Protein AF-A0A202DEC8-F1 (afdb_monomer_lite)

Sequence (441 aa):
MMFKFKRIKKLLNTRIINKVLSDDKLFEKTVFDPRFTHKISKTKKALDAILNNPGVISRILSDEKIFAQMIANENRLNQILNNPDVLRRLLSDKRSLDQMITNEKCLNQILNNPDALRRLLSDKRSLDRILSDENLVEKILLNDRITNLIVKNSKISNRVFGNKYFLNRLMANSEALNKIFRDPRAKRQRNANLYLDVNEKIEQLSYSPPAFLVSFPRAGSNFIQNVLTETTGILSQSIYAPIDIEPNLILTFKSHSLSMEYLKDEVNRLVSPSISPSKLIILKRDPRDLMISFYEFVKRTKNIELSQESFLEETCYFFASNIDPTSSRKIYVKPMSISQAFKHHISNWFKKEHANSLLVKYENLTDTPETEFQKVFDFLELDCQLNKNIIDSKVSQYSSESHRPRARSYSWKSVQEEYSHIIEHVNRTLKDEINYLEYDV

Structure (mmCIF, N/CA/C/O backbone):
data_AF-A0A202DEC8-F1
#
_entry.id   AF-A0A202DEC8-F1
#
loop_
_atom_site.group_PDB
_atom_site.id
_atom_site.type_symbol
_atom_site.label_atom_id
_atom_site.label_alt_id
_atom_site.label_comp_id
_atom_site.label_asym_id
_atom_site.label_entity_id
_atom_site.label_seq_id
_atom_site.pdbx_PDB_ins_code
_atom_site.Cartn_x
_atom_site.Cartn_y
_atom_site.Cartn_z
_atom_site.occupancy
_atom_site.B_iso_or_equiv
_atom_site.auth_seq_id
_atom_site.auth_comp_id
_atom_site.auth_asym_id
_atom_site.auth_atom_id
_atom_site.pdbx_PDB_model_num
ATOM 1 N N . MET A 1 1 ? -11.225 17.848 72.669 1.00 36.06 1 MET A N 1
ATOM 2 C CA . MET A 1 1 ? -11.491 18.735 71.505 1.00 36.06 1 MET A CA 1
ATOM 3 C C . MET A 1 1 ? -11.815 17.994 70.183 1.00 36.06 1 MET A C 1
ATOM 5 O O . MET A 1 1 ? -12.191 18.649 69.222 1.00 36.06 1 MET A O 1
ATOM 9 N N . MET A 1 2 ? -11.793 16.648 70.122 1.00 29.30 2 MET A N 1
ATOM 10 C CA . MET A 1 2 ? -12.033 15.854 68.888 1.00 29.30 2 MET A CA 1
ATOM 11 C C . MET A 1 2 ? -13.496 15.441 68.600 1.00 29.30 2 MET A C 1
ATOM 13 O O . MET A 1 2 ? -13.802 15.000 67.495 1.00 29.30 2 MET A O 1
ATOM 17 N N . PHE A 1 3 ? -14.432 15.608 69.542 1.00 24.33 3 PHE A N 1
ATOM 18 C CA . PHE A 1 3 ? -15.837 15.196 69.351 1.00 24.33 3 PHE A CA 1
ATOM 19 C C . PHE A 1 3 ? -16.754 16.280 68.752 1.00 24.33 3 PHE A C 1
ATOM 21 O O . PHE A 1 3 ? -17.802 15.952 68.197 1.00 24.33 3 PHE A O 1
ATOM 28 N N . LYS A 1 4 ? -16.356 17.563 68.777 1.00 29.12 4 LYS A N 1
ATOM 29 C CA . LYS A 1 4 ? -17.148 18.663 68.184 1.00 29.12 4 LYS A CA 1
ATOM 30 C C . LYS A 1 4 ? -17.058 18.712 66.645 1.00 29.12 4 LYS A C 1
ATOM 32 O O . LYS A 1 4 ? -18.043 19.062 66.002 1.00 29.12 4 LYS A O 1
ATOM 37 N N . PHE A 1 5 ? -15.965 18.234 66.037 1.00 27.36 5 PHE A N 1
ATOM 38 C CA . PHE A 1 5 ? -15.821 18.123 64.570 1.00 27.36 5 PHE A CA 1
ATOM 39 C C . PHE A 1 5 ? -16.579 16.933 63.948 1.00 27.36 5 PHE A C 1
ATOM 41 O O . PHE A 1 5 ? -16.991 17.003 62.791 1.00 27.36 5 PHE A O 1
ATOM 48 N N . LYS A 1 6 ? -16.859 15.866 64.715 1.00 30.98 6 LYS A N 1
ATOM 49 C CA . LYS A 1 6 ? -17.700 14.732 64.269 1.00 30.98 6 LYS A CA 1
ATOM 50 C C . LYS A 1 6 ? -19.168 15.129 64.034 1.00 30.98 6 LYS A C 1
ATOM 52 O O . LYS A 1 6 ? -19.882 14.423 63.330 1.00 30.98 6 LYS A O 1
ATOM 57 N N . ARG A 1 7 ? -19.616 16.264 64.589 1.00 31.20 7 ARG A N 1
ATOM 58 C CA . ARG A 1 7 ? -21.022 16.711 64.609 1.00 31.20 7 ARG A CA 1
ATOM 59 C C . ARG A 1 7 ? -21.397 17.677 63.475 1.00 31.20 7 ARG A C 1
ATOM 61 O O . ARG A 1 7 ? -22.544 17.661 63.050 1.00 31.20 7 ARG A O 1
ATOM 68 N N . ILE A 1 8 ? -20.427 18.399 62.898 1.00 36.22 8 ILE A N 1
ATOM 69 C CA . ILE A 1 8 ? -20.584 19.114 61.606 1.00 36.22 8 ILE A CA 1
ATOM 70 C C . ILE A 1 8 ? -20.839 18.103 60.463 1.00 36.22 8 ILE A C 1
ATOM 72 O O . ILE A 1 8 ? -21.466 18.408 59.457 1.00 36.22 8 ILE A O 1
ATOM 76 N N . LYS A 1 9 ? -20.397 16.857 60.676 1.00 36.19 9 LYS A N 1
ATOM 77 C CA . LYS A 1 9 ? -20.377 15.729 59.741 1.00 36.19 9 LYS A CA 1
ATOM 78 C C . LYS A 1 9 ? -21.701 14.961 59.605 1.00 36.19 9 LYS A C 1
ATOM 80 O O . LYS A 1 9 ? -21.813 14.159 58.688 1.00 36.19 9 LYS A O 1
ATOM 85 N N . LYS A 1 10 ? -22.680 15.145 60.504 1.00 39.88 10 LYS A N 1
ATOM 86 C CA . LYS A 1 10 ? -23.915 14.329 60.490 1.00 39.88 10 LYS A CA 1
ATOM 87 C C . LYS A 1 10 ? -25.071 14.985 59.729 1.00 39.88 10 LYS A C 1
ATOM 89 O O . LYS A 1 10 ? -25.964 14.274 59.292 1.00 39.88 10 LYS A O 1
ATOM 94 N N . LEU A 1 11 ? -25.100 16.312 59.604 1.00 42.34 11 LEU A N 1
ATOM 95 C CA . LEU A 1 11 ? -26.334 17.028 59.286 1.00 42.34 11 LEU A CA 1
ATOM 96 C C . LEU A 1 11 ? -26.053 18.456 58.765 1.00 42.34 11 LEU A C 1
ATOM 98 O O . LEU A 1 11 ? -26.190 19.427 59.503 1.00 42.34 11 LEU A O 1
ATOM 102 N N . LEU A 1 12 ? -25.858 18.620 57.456 1.00 49.59 12 LEU A N 1
ATOM 103 C CA . LEU A 1 12 ? -26.833 19.471 56.763 1.00 49.59 12 LEU A CA 1
ATOM 104 C C . LEU A 1 12 ? -28.153 18.740 56.987 1.00 49.59 12 LEU A C 1
ATOM 106 O O . LEU A 1 12 ? -28.367 17.684 56.408 1.00 49.59 12 LEU A O 1
ATOM 110 N N . ASN A 1 13 ? -28.878 19.165 58.022 1.00 58.88 13 ASN A N 1
ATOM 111 C CA . ASN A 1 13 ? -29.933 18.417 58.702 1.00 58.88 13 ASN A CA 1
ATOM 112 C C . ASN A 1 13 ? -30.742 17.558 57.717 1.00 58.88 13 ASN A C 1
ATOM 114 O O . ASN A 1 13 ? -31.264 18.100 56.755 1.00 58.88 13 ASN A O 1
ATOM 118 N N . THR A 1 14 ? -30.883 16.248 57.930 1.00 59.41 14 THR A N 1
ATOM 119 C CA . THR A 1 14 ? -31.822 15.394 57.187 1.00 59.41 14 THR A CA 1
ATOM 120 C C . THR A 1 14 ? -33.195 16.064 57.132 1.00 59.41 14 THR A C 1
ATOM 122 O O . THR A 1 14 ? -33.867 15.989 56.120 1.00 59.41 14 THR A O 1
ATOM 125 N N . ARG A 1 15 ? -33.559 16.848 58.161 1.00 63.31 15 ARG A N 1
ATOM 126 C CA . ARG A 1 15 ? -34.726 17.745 58.145 1.00 63.31 15 ARG A CA 1
ATOM 127 C C . ARG A 1 15 ? -34.656 18.873 57.106 1.00 63.31 15 ARG A C 1
ATOM 129 O O . ARG A 1 15 ? -35.663 19.149 56.479 1.00 63.31 15 ARG A O 1
ATOM 136 N N . ILE A 1 16 ? -33.507 19.528 56.925 1.00 66.62 16 ILE A N 1
ATOM 137 C CA . ILE A 1 16 ? -33.281 20.543 55.880 1.00 66.62 16 ILE A CA 1
ATOM 138 C C . ILE A 1 16 ? -33.340 19.889 54.501 1.00 66.62 16 ILE A C 1
ATOM 140 O O . ILE A 1 16 ? -34.054 20.396 53.651 1.00 66.62 16 ILE A O 1
ATOM 144 N N . ILE A 1 17 ? -32.655 18.762 54.285 1.00 66.56 17 ILE A N 1
ATOM 145 C CA . ILE A 1 17 ? -32.697 18.050 52.999 1.00 66.56 17 ILE A CA 1
ATOM 146 C C . ILE A 1 17 ? -34.123 17.579 52.697 1.00 66.56 17 ILE A C 1
ATOM 148 O O . ILE A 1 17 ? -34.620 17.847 51.613 1.00 66.56 17 ILE A O 1
ATOM 152 N N . ASN A 1 18 ? -34.819 16.971 53.660 1.00 69.19 18 ASN A N 1
ATOM 153 C CA . ASN A 1 18 ? -36.211 16.557 53.481 1.00 69.19 18 ASN A CA 1
ATOM 154 C C . ASN A 1 18 ? -37.128 17.754 53.209 1.00 69.19 18 ASN A C 1
ATOM 156 O O . ASN A 1 18 ? -37.990 17.652 52.349 1.00 69.19 18 ASN A O 1
ATOM 160 N N . LYS A 1 19 ? -36.908 18.897 53.875 1.00 69.12 19 LYS A N 1
ATOM 161 C CA . LYS A 1 19 ? -37.669 20.129 53.628 1.00 69.12 19 LYS A CA 1
ATOM 162 C C . LYS A 1 19 ? -37.405 20.703 52.235 1.00 69.12 19 LYS A C 1
ATOM 164 O O . LYS A 1 19 ? -38.337 21.131 51.572 1.00 69.12 19 LYS A O 1
ATOM 169 N N . VAL A 1 20 ? -36.147 20.700 51.791 1.00 69.44 20 VAL A N 1
ATOM 170 C CA . VAL A 1 20 ? -35.746 21.088 50.428 1.00 69.44 20 VAL A CA 1
ATOM 171 C C . VAL A 1 20 ? -36.386 20.150 49.407 1.00 69.44 20 VAL A C 1
ATOM 173 O O . VAL A 1 20 ? -36.866 20.609 48.384 1.00 69.44 20 VAL A O 1
ATOM 176 N N . LEU A 1 21 ? -36.441 18.846 49.684 1.00 69.88 21 LEU A N 1
ATOM 177 C CA . LEU A 1 21 ? -37.066 17.864 48.799 1.00 69.88 21 LEU A CA 1
ATOM 178 C C . LEU A 1 21 ? -38.596 17.945 48.773 1.00 69.88 21 LEU A C 1
ATOM 180 O O . LEU A 1 21 ? -39.176 17.543 47.770 1.00 69.88 21 LEU A O 1
ATOM 184 N N . SER A 1 22 ? -39.238 18.454 49.827 1.00 74.62 22 SER A N 1
ATOM 185 C CA . SER A 1 22 ? -40.700 18.556 49.938 1.00 74.62 22 SER A CA 1
ATOM 186 C C . SER A 1 22 ? -41.286 19.912 49.521 1.00 74.62 22 SER A C 1
ATOM 188 O O . SER A 1 22 ? -42.502 20.050 49.517 1.00 74.62 22 SER A O 1
ATOM 190 N N . ASP A 1 23 ? -40.461 20.926 49.240 1.00 77.69 23 ASP A N 1
ATOM 191 C CA . ASP A 1 23 ? -40.903 22.288 48.898 1.00 77.69 23 ASP A CA 1
ATOM 192 C C . ASP A 1 23 ? -40.259 22.734 47.582 1.00 77.69 23 ASP A C 1
ATOM 194 O O . ASP A 1 23 ? -39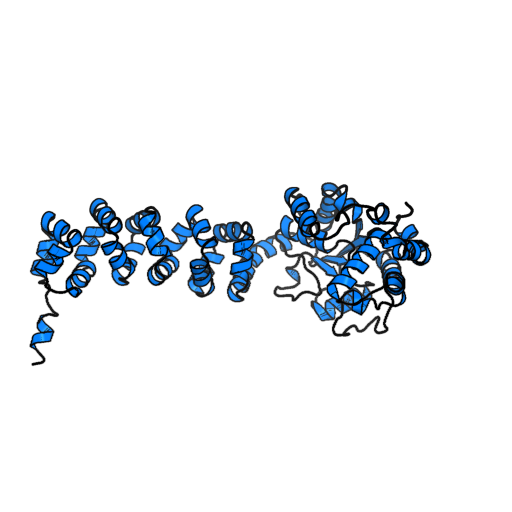.046 22.919 47.508 1.00 77.69 23 ASP A O 1
ATOM 198 N N . ASP A 1 24 ? -41.077 22.922 46.547 1.00 72.56 24 ASP A N 1
ATOM 199 C CA . ASP A 1 24 ? -40.625 23.238 45.188 1.00 72.56 24 ASP A CA 1
ATOM 200 C C . ASP A 1 24 ? -39.886 24.571 45.097 1.00 72.56 24 ASP A C 1
ATOM 202 O O . ASP A 1 24 ? -38.829 24.660 44.472 1.00 72.56 24 ASP A O 1
ATOM 206 N N . LYS A 1 25 ? -40.377 25.605 45.789 1.00 72.31 25 LYS A N 1
ATOM 207 C CA . LYS A 1 25 ? -39.737 26.927 45.791 1.00 72.31 25 LYS A CA 1
ATOM 208 C C . LYS A 1 25 ? -38.413 26.886 46.540 1.00 72.31 25 LYS A C 1
ATOM 210 O O . LYS A 1 25 ? -37.462 27.579 46.169 1.00 72.31 25 LYS A O 1
ATOM 215 N N . LEU A 1 26 ? -38.351 26.110 47.620 1.00 69.19 26 LEU A N 1
ATOM 216 C CA . LEU A 1 26 ? -37.122 25.917 48.377 1.00 69.19 26 LEU A CA 1
ATOM 217 C C . LEU A 1 26 ? -36.112 25.088 47.580 1.00 69.19 26 LEU A C 1
ATOM 219 O O . LEU A 1 26 ? -34.938 25.449 47.559 1.00 69.19 26 LEU A O 1
ATOM 223 N N . PHE A 1 27 ? -36.565 24.042 46.888 1.00 73.69 27 PHE A N 1
ATOM 224 C CA . PHE A 1 27 ? -35.750 23.226 45.996 1.00 73.69 27 PHE A CA 1
ATOM 225 C C . PHE A 1 27 ? -35.122 24.071 44.896 1.00 73.69 27 PHE A C 1
ATOM 227 O O . PHE A 1 27 ? -33.899 24.089 44.764 1.00 73.69 27 PHE A O 1
ATOM 234 N N . GLU A 1 28 ? -35.941 24.835 44.171 1.00 70.50 28 GLU A N 1
ATOM 235 C CA . GLU A 1 28 ? -35.467 25.722 43.117 1.00 70.50 28 GLU A CA 1
ATOM 236 C C . GLU A 1 28 ? -34.468 26.742 43.663 1.00 70.50 28 GLU A C 1
ATOM 238 O O . GLU A 1 28 ? -33.392 26.895 43.102 1.00 70.50 28 GLU A O 1
ATOM 243 N N . LYS A 1 29 ? -34.728 27.395 44.800 1.00 69.88 29 LYS A N 1
ATOM 244 C CA . LYS A 1 29 ? -33.749 28.329 45.387 1.00 69.88 29 LYS A CA 1
ATOM 245 C C . LYS A 1 29 ? -32.460 27.638 45.827 1.00 69.88 29 LYS A C 1
ATOM 247 O O . LYS A 1 29 ? -31.382 28.193 45.657 1.00 69.88 29 LYS A O 1
ATOM 252 N N . THR A 1 30 ? -32.533 26.437 46.390 1.00 69.31 30 THR A N 1
ATOM 253 C CA . THR A 1 30 ? -31.349 25.697 46.847 1.00 69.31 30 THR A CA 1
ATOM 254 C C . THR A 1 30 ? -30.510 25.165 45.682 1.00 69.31 30 THR A C 1
ATOM 256 O O . THR A 1 30 ? -29.280 25.230 45.725 1.00 69.31 30 THR A O 1
ATOM 259 N N . VAL A 1 31 ? -31.144 24.682 44.616 1.00 66.62 31 VAL A N 1
ATOM 260 C CA . VAL A 1 31 ? -30.447 24.207 43.414 1.00 66.62 31 VAL A CA 1
ATOM 261 C C . VAL A 1 31 ? -29.979 25.395 42.568 1.00 66.62 31 VAL A C 1
ATOM 263 O O . VAL A 1 31 ? -28.830 25.405 42.118 1.00 66.62 31 VAL A O 1
ATOM 266 N N . PHE A 1 32 ? -30.812 26.433 42.413 1.00 68.06 32 PHE A N 1
ATOM 267 C CA . PHE A 1 32 ? -30.613 27.554 41.489 1.00 68.06 32 PHE A CA 1
ATOM 268 C C . PHE A 1 32 ? -30.019 28.851 42.072 1.00 68.06 32 PHE A C 1
ATOM 270 O O . PHE A 1 32 ? -29.599 29.709 41.290 1.00 68.06 32 PHE A O 1
ATOM 277 N N . ASP A 1 33 ? -29.828 28.980 43.388 1.00 68.38 33 ASP A N 1
ATOM 278 C CA . ASP A 1 33 ? -29.142 30.127 44.004 1.00 68.38 33 ASP A CA 1
ATOM 279 C C . ASP A 1 33 ? -27.987 29.688 44.938 1.00 68.38 33 ASP A C 1
ATOM 281 O O . ASP A 1 33 ? -28.201 29.299 46.091 1.00 68.38 33 ASP A O 1
ATOM 285 N N . PRO A 1 34 ? -26.717 29.800 44.490 1.00 61.12 34 PRO A N 1
ATOM 286 C CA . PRO A 1 34 ? -25.555 29.459 45.310 1.00 61.12 34 PRO A CA 1
ATOM 287 C C . PRO A 1 34 ? -25.435 30.316 46.576 1.00 61.12 34 PRO A C 1
ATOM 289 O O . PRO A 1 34 ? -24.911 29.843 47.587 1.00 61.12 34 PRO A O 1
ATOM 292 N N . ARG A 1 35 ? -25.927 31.566 46.553 1.00 63.94 35 ARG A N 1
ATOM 293 C CA . ARG A 1 35 ? -25.924 32.461 47.721 1.00 63.94 35 ARG A CA 1
ATOM 294 C C . ARG A 1 35 ? -26.923 31.979 48.760 1.00 63.94 35 ARG A C 1
ATOM 296 O O . ARG A 1 35 ? -26.610 31.996 49.950 1.00 63.94 35 ARG A O 1
ATOM 303 N N . PHE A 1 36 ? -28.079 31.484 48.322 1.00 62.78 36 PHE A N 1
ATOM 304 C CA . PHE A 1 36 ? -29.058 30.843 49.195 1.00 62.78 36 PHE A CA 1
ATOM 305 C C . PHE A 1 36 ? -28.466 29.596 49.864 1.00 62.78 36 PHE A C 1
ATOM 307 O O . PHE A 1 36 ? -28.525 29.472 51.087 1.00 62.78 36 PHE A O 1
ATOM 314 N N . THR A 1 37 ? -27.784 28.738 49.099 1.00 56.22 37 THR A N 1
ATOM 315 C CA . THR A 1 37 ? -27.116 27.531 49.622 1.00 56.22 37 THR A CA 1
ATOM 316 C C . THR A 1 37 ? -25.966 27.849 50.584 1.00 56.22 37 THR A C 1
ATOM 318 O O . THR A 1 37 ? -25.813 27.212 51.631 1.00 56.22 37 THR A O 1
ATOM 321 N N . HIS A 1 38 ? -25.187 28.894 50.296 1.00 57.69 38 HIS A N 1
ATOM 322 C CA . HIS A 1 38 ? -24.160 29.387 51.211 1.00 57.69 38 HIS A CA 1
ATOM 323 C C . HIS A 1 38 ? -24.768 29.961 52.503 1.00 57.69 38 HIS A C 1
ATOM 325 O O . HIS A 1 38 ? -24.273 29.677 53.595 1.00 57.69 38 HIS A O 1
ATOM 331 N N . LYS A 1 39 ? -25.888 30.692 52.403 1.00 57.66 39 LYS A N 1
ATOM 332 C CA . LYS A 1 39 ? -26.619 31.267 53.545 1.00 57.66 39 LYS A CA 1
ATOM 333 C C . LYS A 1 39 ? -27.189 30.192 54.475 1.00 57.66 39 LYS A C 1
ATOM 335 O O . LYS A 1 39 ? -27.117 30.355 55.690 1.00 57.66 39 LYS A O 1
ATOM 340 N N . ILE A 1 40 ? -27.699 29.085 53.930 1.00 53.50 40 ILE A N 1
ATOM 341 C CA . ILE A 1 40 ? -28.245 27.977 54.735 1.00 53.50 40 ILE A CA 1
ATOM 342 C C . ILE A 1 40 ? -27.168 27.048 55.318 1.00 53.50 40 ILE A C 1
ATOM 344 O O . ILE A 1 40 ? -27.472 26.310 56.252 1.00 53.50 40 ILE A O 1
ATOM 348 N N . SER A 1 41 ? -25.923 27.067 54.815 1.00 50.50 41 SER A N 1
ATOM 349 C CA . SER A 1 41 ? -24.922 26.060 55.211 1.00 50.50 41 SER A CA 1
ATOM 350 C C . SER A 1 41 ? -23.485 26.543 55.482 1.00 50.50 41 SER A C 1
ATOM 352 O O . SER A 1 41 ? -22.608 25.714 55.750 1.00 50.50 41 SER A O 1
ATOM 354 N N . LYS A 1 42 ? -23.218 27.854 55.460 1.00 53.12 42 LYS A N 1
ATOM 355 C CA . LYS A 1 42 ? -21.957 28.530 55.853 1.00 53.12 42 LYS A CA 1
ATOM 356 C C . LYS A 1 42 ? -20.639 27.998 55.245 1.00 53.12 42 LYS A C 1
ATOM 358 O O . LYS A 1 42 ? -19.573 28.469 55.622 1.00 53.12 42 LYS A O 1
ATOM 363 N N . THR A 1 43 ? -20.651 27.030 54.324 1.00 52.12 43 THR A N 1
ATOM 364 C CA . THR A 1 43 ? -19.437 26.368 53.807 1.00 52.12 43 THR A CA 1
ATOM 365 C C . THR A 1 43 ? -19.607 25.902 52.360 1.00 52.12 43 THR A C 1
ATOM 367 O O . THR A 1 43 ? -20.683 25.464 51.968 1.00 52.12 43 THR A O 1
ATOM 370 N N . LYS A 1 44 ? -18.530 25.944 51.559 1.00 53.34 44 LYS A N 1
ATOM 371 C CA . LYS A 1 44 ? -18.502 25.427 50.171 1.00 53.34 44 LYS A CA 1
ATOM 372 C C . LYS A 1 44 ? -18.837 23.924 50.090 1.00 53.34 44 LYS A C 1
ATOM 374 O O . LYS A 1 44 ? -19.539 23.510 49.179 1.00 53.34 44 LYS A O 1
ATOM 379 N N . LYS A 1 45 ? -18.452 23.147 51.115 1.00 57.22 45 LYS A N 1
ATOM 380 C CA . LYS A 1 45 ? -18.727 21.697 51.264 1.00 57.22 45 LYS A CA 1
ATOM 381 C C . LYS A 1 45 ? -20.220 21.331 51.308 1.00 57.22 45 LYS A C 1
ATOM 383 O O . LYS A 1 45 ? -20.576 20.163 51.202 1.00 57.22 45 LYS A O 1
ATOM 388 N N . ALA A 1 46 ? -21.086 22.317 51.507 1.00 56.25 46 ALA A N 1
ATOM 389 C CA . ALA A 1 46 ? -22.522 22.143 51.612 1.00 56.25 46 ALA A CA 1
ATOM 390 C C . ALA A 1 46 ? -23.221 21.841 50.290 1.00 56.25 46 ALA A C 1
ATOM 392 O O . ALA A 1 46 ? -24.099 20.986 50.225 1.00 56.25 46 ALA A O 1
ATOM 393 N N . LEU A 1 47 ? -22.826 22.572 49.249 1.00 57.28 47 LEU A N 1
ATOM 394 C CA . LEU A 1 47 ? -23.384 22.433 47.914 1.00 57.28 47 LEU A CA 1
ATOM 395 C C . LEU A 1 47 ? -23.027 21.056 47.348 1.00 57.28 47 LEU A C 1
ATOM 397 O O . LEU A 1 47 ? -23.905 20.358 46.851 1.00 57.28 47 LEU A O 1
ATOM 401 N N . ASP A 1 48 ? -21.786 20.617 47.570 1.00 63.44 48 ASP A N 1
ATOM 402 C CA . ASP A 1 48 ? -21.342 19.259 47.253 1.00 63.44 48 ASP A CA 1
ATOM 403 C C . ASP A 1 48 ? -22.180 18.208 47.999 1.00 63.44 48 ASP A C 1
ATOM 405 O O . ASP A 1 48 ? -22.576 17.207 47.415 1.00 63.44 48 ASP A O 1
ATOM 409 N N . ALA A 1 49 ? -22.504 18.427 49.279 1.00 63.50 49 ALA A N 1
ATOM 410 C CA . ALA A 1 49 ? -23.328 17.498 50.057 1.00 63.50 49 ALA A CA 1
ATOM 411 C C . ALA A 1 49 ? -24.788 17.416 49.566 1.00 63.50 49 ALA A C 1
ATOM 413 O O . ALA A 1 49 ? -25.393 16.347 49.635 1.00 63.50 49 ALA A O 1
ATOM 414 N N . ILE A 1 50 ? -25.347 18.522 49.066 1.00 65.94 50 ILE A N 1
ATOM 415 C CA . ILE A 1 50 ? -26.701 18.580 48.495 1.00 65.94 50 ILE A CA 1
ATOM 416 C C . ILE A 1 50 ? -26.730 17.907 47.120 1.00 65.94 50 ILE A C 1
ATOM 418 O O . ILE A 1 50 ? -27.582 17.054 46.888 1.00 65.94 50 ILE A O 1
ATOM 422 N N . LEU A 1 51 ? -25.777 18.225 46.239 1.00 66.50 51 LEU A N 1
ATOM 423 C CA . LEU A 1 51 ? -25.672 17.606 44.914 1.00 66.50 51 LEU A CA 1
ATOM 424 C C . LEU A 1 51 ? -25.285 16.121 44.994 1.00 66.50 51 LEU A C 1
ATOM 426 O O . LEU A 1 51 ? -25.662 15.349 44.128 1.00 66.50 51 LEU A O 1
ATOM 430 N N . ASN A 1 52 ? -24.610 15.679 46.056 1.00 68.56 52 ASN A N 1
ATOM 431 C CA . ASN A 1 52 ? -24.357 14.254 46.294 1.00 68.56 52 ASN A CA 1
ATOM 432 C C . ASN A 1 52 ? -25.544 13.515 46.934 1.00 68.56 52 ASN A C 1
ATOM 434 O O . ASN A 1 52 ? -25.479 12.294 47.101 1.00 68.56 52 ASN A O 1
ATOM 438 N N . ASN A 1 53 ? -26.625 14.209 47.311 1.00 75.38 53 ASN A N 1
ATOM 439 C CA . ASN A 1 53 ? -27.783 13.556 47.908 1.00 75.38 53 ASN A CA 1
ATOM 440 C C . ASN A 1 53 ? -28.596 12.795 46.837 1.00 75.38 53 ASN A C 1
ATOM 442 O O . ASN A 1 53 ? -29.059 13.410 45.873 1.00 75.38 53 ASN A O 1
ATOM 446 N N . PRO A 1 54 ? -28.851 11.481 47.010 1.00 72.75 54 PRO A N 1
ATOM 447 C CA . PRO A 1 54 ? -29.591 10.692 46.026 1.00 72.75 54 PRO A CA 1
ATOM 448 C C . PRO A 1 54 ? -31.005 11.206 45.735 1.00 72.75 54 PRO A C 1
ATOM 450 O O . PRO A 1 54 ? -31.437 11.138 44.589 1.00 72.75 54 PRO A O 1
ATOM 453 N N . GLY A 1 55 ? -31.711 11.737 46.740 1.00 76.75 55 GLY A N 1
ATOM 454 C CA . GLY A 1 55 ? -33.058 12.288 46.569 1.00 76.75 55 GLY A CA 1
ATOM 455 C C . GLY A 1 55 ? -33.054 13.581 45.758 1.00 76.75 55 GLY A C 1
ATOM 456 O O . GLY A 1 55 ? -33.910 13.768 44.899 1.00 76.75 55 GLY A O 1
ATOM 457 N N . VAL A 1 56 ? -32.049 14.439 45.965 1.00 75.69 56 VAL A N 1
ATOM 458 C CA . VAL A 1 56 ? -31.883 15.678 45.185 1.00 75.69 56 VAL A CA 1
ATOM 459 C C . VAL A 1 56 ? -31.573 15.341 43.733 1.00 75.69 56 VAL A C 1
ATOM 461 O O . VAL A 1 56 ? -32.251 15.844 42.844 1.00 75.69 56 VAL A O 1
ATOM 464 N N . ILE A 1 57 ? -30.620 14.435 43.484 1.00 77.81 57 ILE A N 1
ATOM 465 C CA . ILE A 1 57 ? -30.310 13.982 42.123 1.00 77.81 57 ILE A CA 1
ATOM 466 C C . ILE A 1 57 ? -31.520 13.326 41.462 1.00 77.81 57 ILE A C 1
ATOM 468 O O . ILE A 1 57 ? -31.819 13.654 40.321 1.00 77.81 57 ILE A O 1
ATOM 472 N N . SER A 1 58 ? -32.259 12.464 42.164 1.00 80.00 58 SER A N 1
ATOM 473 C CA . SER A 1 58 ? -33.467 11.847 41.604 1.00 80.00 58 SER A CA 1
ATOM 474 C C . SER A 1 58 ? -34.506 12.887 41.198 1.00 80.00 58 SER A C 1
ATOM 476 O O . SER A 1 58 ? -35.140 12.735 40.159 1.00 80.00 58 SER A O 1
ATOM 478 N N . ARG A 1 59 ? -34.673 13.948 41.993 1.00 79.69 59 ARG A N 1
ATOM 479 C CA . ARG A 1 59 ? -35.614 15.025 41.693 1.00 79.69 59 ARG A CA 1
ATOM 480 C C . ARG A 1 59 ? -35.158 15.874 40.504 1.00 79.69 59 ARG A C 1
ATOM 482 O O . ARG A 1 59 ? -35.978 16.175 39.650 1.00 79.69 59 ARG A O 1
ATOM 489 N N . ILE A 1 60 ? -33.863 16.187 40.409 1.00 79.62 60 ILE A N 1
ATOM 490 C CA . ILE A 1 60 ? -33.277 16.861 39.236 1.00 79.62 60 ILE A CA 1
ATOM 491 C C . ILE A 1 60 ? -33.468 16.016 37.968 1.00 79.62 60 ILE A C 1
ATOM 493 O O . ILE A 1 60 ? -33.866 16.548 36.942 1.00 79.62 60 ILE A O 1
ATOM 497 N N . LEU A 1 61 ? -33.208 14.707 38.037 1.00 79.00 61 LEU A N 1
ATOM 498 C CA . LEU A 1 61 ? -33.357 13.784 36.904 1.00 79.00 61 LEU A CA 1
ATOM 499 C C . LEU A 1 61 ? -34.818 13.606 36.458 1.00 79.00 61 LEU A C 1
ATOM 501 O O . LEU A 1 61 ? -35.076 13.294 35.299 1.00 79.00 61 LEU A O 1
ATOM 505 N N . SER A 1 62 ? -35.774 13.780 37.375 1.00 81.12 62 SER A N 1
ATOM 506 C CA . SER A 1 62 ? -37.205 13.603 37.089 1.00 81.12 62 SER A CA 1
ATOM 507 C C . SER A 1 62 ? -37.856 14.846 36.474 1.00 81.12 62 SER A C 1
ATOM 509 O O . SER A 1 62 ? -38.951 14.734 35.931 1.00 81.12 62 SER A O 1
ATOM 511 N N . ASP A 1 63 ? -37.203 16.010 36.553 1.00 82.81 63 ASP A N 1
ATOM 512 C CA . ASP A 1 63 ? -37.726 17.291 36.075 1.00 82.81 63 ASP A CA 1
ATOM 513 C C . ASP A 1 63 ? -36.804 17.892 35.002 1.00 82.81 63 ASP A C 1
ATOM 515 O O . ASP A 1 63 ? -35.725 18.425 35.275 1.00 82.81 63 ASP A O 1
ATOM 519 N N . GLU A 1 64 ? -37.265 17.820 33.754 1.00 81.25 64 GLU A N 1
ATOM 520 C CA . GLU A 1 64 ? -36.548 18.305 32.573 1.00 81.25 64 GLU A CA 1
ATOM 521 C C . GLU A 1 64 ? -36.231 19.804 32.638 1.00 81.25 64 GLU A C 1
ATOM 523 O O . GLU A 1 64 ? -35.134 20.225 32.263 1.00 81.25 64 GLU A O 1
ATOM 528 N N . LYS A 1 65 ? -37.153 20.621 33.154 1.00 81.25 65 LYS A N 1
ATOM 529 C CA . LYS A 1 65 ? -36.954 22.069 33.246 1.00 81.25 65 LYS A CA 1
ATOM 530 C C . LYS A 1 65 ? -35.855 22.384 34.254 1.00 81.25 65 LYS A C 1
ATOM 532 O O . LYS A 1 65 ? -34.998 23.232 33.992 1.00 81.25 65 LYS A O 1
ATOM 537 N N . ILE A 1 66 ? -35.857 21.680 35.385 1.00 78.81 66 ILE A N 1
ATOM 538 C CA . ILE A 1 66 ? -34.835 21.833 36.419 1.00 78.81 66 ILE A CA 1
ATOM 539 C C . ILE A 1 66 ? -33.464 21.408 35.882 1.00 78.81 66 ILE A C 1
ATOM 541 O O . ILE A 1 66 ? -32.476 22.127 36.067 1.00 78.81 66 ILE A O 1
ATOM 545 N N . PHE A 1 67 ? -33.389 20.276 35.181 1.00 82.62 67 PHE A N 1
ATOM 546 C CA . PHE A 1 67 ? -32.141 19.815 34.580 1.00 82.62 67 PHE A CA 1
ATOM 547 C C . PHE A 1 67 ? -31.601 20.798 33.532 1.00 82.62 67 PHE A C 1
ATOM 549 O O . PHE A 1 67 ? -30.428 21.174 33.590 1.00 82.62 67 PHE A O 1
ATOM 556 N N . ALA A 1 68 ? -32.454 21.284 32.625 1.00 82.19 68 ALA A N 1
ATOM 557 C CA . ALA A 1 68 ? -32.071 22.247 31.594 1.00 82.19 68 ALA A CA 1
ATOM 558 C C . ALA A 1 68 ? -31.494 23.542 32.197 1.00 82.19 68 ALA A C 1
ATOM 560 O O . ALA A 1 68 ? -30.446 24.029 31.767 1.00 82.19 68 ALA A O 1
ATOM 561 N N . GLN A 1 69 ? -32.123 24.073 33.251 1.00 78.81 69 GLN A N 1
ATOM 562 C CA . GLN A 1 69 ? -31.616 25.245 33.978 1.00 78.81 69 GLN A CA 1
ATOM 563 C C . GLN A 1 69 ? -30.288 24.974 34.693 1.00 78.81 69 GLN A C 1
ATOM 565 O O . GLN A 1 69 ? -29.456 25.873 34.849 1.00 78.81 69 GLN A O 1
ATOM 570 N N . MET A 1 70 ? -30.080 23.739 35.146 1.00 77.88 70 MET A N 1
ATOM 571 C CA . MET A 1 70 ? -28.859 23.333 35.825 1.00 77.88 70 MET A CA 1
ATOM 572 C C . MET A 1 70 ? -27.668 23.311 34.858 1.00 77.88 70 MET A C 1
ATOM 574 O O . MET A 1 70 ? -26.632 23.891 35.185 1.00 77.88 70 MET A O 1
ATOM 578 N N . ILE A 1 71 ? -27.818 22.711 33.672 1.00 83.69 71 ILE A N 1
ATOM 579 C CA . ILE A 1 71 ? -26.747 22.642 32.660 1.00 83.69 71 ILE A CA 1
ATOM 580 C C . ILE A 1 71 ? -26.522 23.972 31.924 1.00 83.69 71 ILE A C 1
ATOM 582 O O . ILE A 1 71 ? -25.419 24.219 31.445 1.00 83.69 71 ILE A O 1
ATOM 586 N N . ALA A 1 72 ? -27.525 24.857 31.868 1.00 82.06 72 ALA A N 1
ATOM 587 C CA . ALA A 1 72 ? -27.383 26.198 31.292 1.00 82.06 72 ALA A CA 1
ATOM 588 C C . ALA A 1 72 ? -26.528 27.147 32.157 1.00 82.06 72 ALA A C 1
ATOM 590 O O . ALA A 1 72 ? -26.051 28.172 31.668 1.00 82.06 72 ALA A O 1
ATOM 591 N N . ASN A 1 73 ? -26.330 26.829 33.442 1.00 80.81 73 ASN A N 1
ATOM 592 C CA . ASN A 1 73 ? -25.501 27.615 34.350 1.00 80.81 73 ASN A CA 1
ATOM 593 C C . ASN A 1 73 ? -24.065 27.070 34.404 1.00 80.81 73 ASN A C 1
ATOM 595 O O . ASN A 1 73 ? -23.819 26.000 34.955 1.00 80.81 73 ASN A O 1
ATOM 599 N N . GLU A 1 74 ? -23.102 27.851 33.919 1.00 80.00 74 GLU A N 1
ATOM 600 C CA . GLU A 1 74 ? -21.693 27.448 33.809 1.00 80.00 74 GLU A CA 1
ATOM 601 C C . GLU A 1 74 ? -21.050 27.025 35.141 1.00 80.00 74 GLU A C 1
ATOM 603 O O . GLU A 1 74 ? -20.355 26.013 35.204 1.00 80.00 74 GLU A O 1
ATOM 608 N N . ASN A 1 75 ? -21.311 27.742 36.237 1.00 75.44 75 ASN A N 1
ATOM 609 C CA . ASN A 1 75 ? -20.741 27.394 37.543 1.00 75.44 75 ASN A CA 1
ATOM 610 C C . ASN A 1 75 ? -21.256 26.044 38.057 1.00 75.44 75 ASN A C 1
ATOM 612 O O . ASN A 1 75 ? -20.507 25.297 38.687 1.00 75.44 75 ASN A O 1
ATOM 616 N N . ARG A 1 76 ? -22.526 25.721 37.792 1.00 74.62 76 ARG A N 1
ATOM 617 C CA . ARG A 1 76 ? -23.120 24.429 38.165 1.00 74.62 76 ARG A CA 1
ATOM 618 C C . ARG A 1 76 ? -22.644 23.311 37.278 1.00 74.62 76 ARG A C 1
ATOM 620 O O . ARG A 1 76 ? -22.288 22.255 37.786 1.00 74.62 76 ARG A O 1
ATOM 627 N N . LEU A 1 77 ? -22.631 23.553 35.975 1.00 82.50 77 LEU A N 1
ATOM 628 C CA . LEU A 1 77 ? -22.140 22.587 35.018 1.00 82.50 77 LEU A CA 1
ATOM 629 C C . LEU A 1 77 ? -20.698 22.203 35.368 1.00 82.50 77 LEU A C 1
ATOM 631 O O . LEU A 1 77 ? -20.416 21.025 35.556 1.00 82.50 77 LEU A O 1
ATOM 635 N N . ASN A 1 78 ? -19.831 23.177 35.650 1.00 81.50 78 ASN A N 1
ATOM 636 C CA . ASN A 1 78 ? -18.475 22.912 36.132 1.00 81.50 78 ASN A CA 1
ATOM 637 C C . ASN A 1 78 ? -18.433 22.093 37.435 1.00 81.50 78 ASN A C 1
ATOM 639 O O . ASN A 1 78 ? -17.568 21.234 37.590 1.00 81.50 78 ASN A O 1
ATOM 643 N N . GLN A 1 79 ? -19.349 22.309 38.380 1.00 76.75 79 GLN A N 1
ATOM 644 C CA . GLN A 1 79 ? -19.423 21.487 39.597 1.00 76.75 79 GLN A CA 1
ATOM 645 C C . GLN A 1 79 ? -19.868 20.051 39.308 1.00 76.75 79 GLN A C 1
ATOM 647 O O . GLN A 1 79 ? -19.307 19.117 39.872 1.00 76.75 79 GLN A O 1
ATOM 652 N N . ILE A 1 80 ? -20.842 19.871 38.416 1.00 79.69 80 ILE A N 1
ATOM 653 C CA . ILE A 1 80 ? -21.347 18.562 37.991 1.00 79.69 80 ILE A CA 1
ATOM 654 C C . ILE A 1 80 ? -20.253 17.773 37.284 1.00 79.69 80 ILE A C 1
ATOM 656 O O . ILE A 1 80 ? -19.998 16.628 37.646 1.00 79.69 80 ILE A O 1
ATOM 660 N N . LEU A 1 81 ? -19.579 18.393 36.311 1.00 85.75 81 LEU A N 1
ATOM 661 C CA . LEU A 1 81 ? -18.521 17.755 35.529 1.00 85.75 81 LEU A CA 1
ATOM 662 C C . LEU A 1 81 ? -17.329 17.342 36.401 1.00 85.75 81 LEU A C 1
ATOM 664 O O . LEU A 1 81 ? -16.725 16.299 36.160 1.00 85.75 81 LEU A O 1
ATOM 668 N N . ASN A 1 82 ? -17.041 18.113 37.453 1.00 82.75 82 ASN A N 1
ATOM 669 C CA . ASN A 1 82 ? -15.985 17.813 38.419 1.00 82.75 82 ASN A CA 1
ATOM 670 C C . ASN A 1 82 ? -16.443 16.915 39.583 1.00 82.75 82 ASN A C 1
ATOM 672 O O . ASN A 1 82 ? -15.633 16.601 40.456 1.00 82.75 82 ASN A O 1
ATOM 676 N N . ASN A 1 83 ? -17.709 16.481 39.614 1.00 79.81 83 ASN A N 1
ATOM 677 C CA . ASN A 1 83 ? -18.237 15.570 40.626 1.00 79.81 83 ASN A CA 1
ATOM 678 C C . ASN A 1 83 ? -18.439 14.153 40.041 1.00 79.81 83 ASN A C 1
ATOM 680 O O . ASN A 1 83 ? -19.414 13.905 39.324 1.00 79.81 83 ASN A O 1
ATOM 684 N N . PRO A 1 84 ? -17.559 13.188 40.379 1.00 81.12 84 PRO A N 1
ATOM 685 C CA . PRO A 1 84 ? -17.596 11.820 39.862 1.00 81.12 84 PRO A CA 1
ATOM 686 C C . PRO A 1 84 ? -18.929 11.088 40.008 1.00 81.12 84 PRO A C 1
ATOM 688 O O . PRO A 1 84 ? -19.328 10.353 39.101 1.00 81.12 84 PRO A O 1
ATOM 691 N N . ASP A 1 85 ? -19.579 11.236 41.162 1.00 79.00 85 ASP A N 1
ATOM 692 C CA . ASP A 1 85 ? -20.769 10.469 41.515 1.00 79.00 85 ASP A CA 1
ATOM 693 C C . ASP A 1 85 ? -22.007 11.021 40.819 1.00 79.00 85 ASP A C 1
ATOM 695 O O . ASP A 1 85 ? -22.812 10.240 40.302 1.00 79.00 85 ASP A O 1
ATOM 699 N N . VAL A 1 86 ? -22.127 12.351 40.768 1.00 79.94 86 VAL A N 1
ATOM 700 C CA . VAL A 1 86 ? -23.203 13.037 40.046 1.00 79.94 86 VAL A CA 1
ATOM 701 C C . VAL A 1 86 ? -23.077 12.758 38.558 1.00 79.94 86 VAL A C 1
ATOM 703 O O . VAL A 1 86 ? -24.013 12.226 37.968 1.00 79.94 86 VAL A O 1
ATOM 706 N N . LEU A 1 87 ? -21.905 13.010 37.967 1.00 85.25 87 LEU A N 1
ATOM 707 C CA . LEU A 1 87 ? -21.691 12.804 36.538 1.00 85.25 87 LEU A CA 1
ATOM 708 C C . LEU A 1 87 ? -21.980 11.357 36.123 1.00 85.25 87 LEU A C 1
ATOM 710 O O . LEU A 1 87 ? -22.669 11.133 35.136 1.00 85.25 87 LEU A O 1
ATOM 714 N N . ARG A 1 88 ? -21.541 10.358 36.902 1.00 84.06 88 ARG A N 1
ATOM 715 C CA . ARG A 1 88 ? -21.855 8.946 36.618 1.00 84.06 88 ARG A CA 1
ATOM 716 C C . ARG A 1 88 ? -23.362 8.677 36.584 1.00 84.06 88 ARG A C 1
ATOM 718 O O . ARG A 1 88 ? -23.812 7.943 35.709 1.00 84.06 88 ARG A O 1
ATOM 725 N N . ARG A 1 89 ? -24.132 9.228 37.529 1.00 82.06 89 ARG A N 1
ATOM 726 C CA . ARG A 1 89 ? -25.598 9.084 37.544 1.00 82.06 89 ARG A CA 1
ATOM 727 C C . ARG A 1 89 ? -26.224 9.729 36.309 1.00 82.06 89 ARG A C 1
ATOM 729 O O . ARG A 1 89 ? -27.050 9.085 35.678 1.00 82.06 89 ARG A O 1
ATOM 736 N N . LEU A 1 90 ? -25.782 10.935 35.944 1.00 84.62 90 LEU A N 1
ATOM 737 C CA . LEU A 1 90 ? -26.297 11.648 34.771 1.00 84.62 90 LEU A CA 1
ATOM 738 C C . LEU A 1 90 ? -26.000 10.908 33.462 1.00 84.62 90 LEU A C 1
ATOM 740 O O . LEU A 1 90 ? -26.890 10.764 32.640 1.00 84.62 90 LEU A O 1
ATOM 744 N N . LEU A 1 91 ? -24.780 10.386 33.295 1.00 85.56 91 LEU A N 1
ATOM 745 C CA . LEU A 1 91 ? -24.397 9.607 32.110 1.00 85.56 91 LEU A CA 1
ATOM 746 C C . LEU A 1 91 ? -25.140 8.263 32.010 1.00 85.56 91 LEU A C 1
ATOM 748 O O . LEU A 1 91 ? -25.318 7.731 30.920 1.00 85.56 91 LEU A O 1
ATOM 752 N N . SER A 1 92 ? -25.566 7.704 33.147 1.00 83.50 92 SER A N 1
ATOM 753 C CA . SER A 1 92 ? -26.326 6.447 33.187 1.00 83.50 92 SER A CA 1
ATOM 754 C C . SER A 1 92 ? -27.813 6.649 32.867 1.00 83.50 92 SER A C 1
ATOM 756 O O . SER A 1 92 ? -28.477 5.699 32.432 1.00 83.50 92 SER A O 1
ATOM 758 N N . ASP A 1 93 ? -28.333 7.859 33.094 1.00 85.62 93 ASP A N 1
ATOM 759 C CA . ASP A 1 93 ? -29.700 8.252 32.765 1.00 85.62 93 ASP A CA 1
ATOM 760 C C . ASP A 1 93 ? -29.802 8.671 31.294 1.00 85.62 93 ASP A C 1
ATOM 762 O O . ASP A 1 93 ? -29.090 9.559 30.828 1.00 85.62 93 ASP A O 1
ATOM 766 N N . LYS A 1 94 ? -30.707 8.030 30.546 1.00 85.06 94 LYS A N 1
ATOM 767 C CA . LYS A 1 94 ? -30.843 8.262 29.103 1.00 85.06 94 LYS A CA 1
ATOM 768 C C . LYS A 1 94 ? -31.229 9.711 28.784 1.00 85.06 94 LYS A C 1
ATOM 770 O O . LYS A 1 94 ? -30.648 10.303 27.884 1.00 85.06 94 LYS A O 1
ATOM 775 N N . ARG A 1 95 ? -32.199 10.277 29.510 1.00 85.62 95 ARG A N 1
ATOM 776 C CA . ARG A 1 95 ? -32.745 11.608 29.201 1.00 85.62 95 ARG A CA 1
ATOM 777 C C . ARG A 1 95 ? -31.721 12.694 29.504 1.00 85.62 95 ARG A C 1
ATOM 779 O O . ARG A 1 95 ? -31.510 13.582 28.685 1.00 85.62 95 ARG A O 1
ATOM 786 N N . SER A 1 96 ? -31.048 12.597 30.648 1.00 86.06 96 SER A N 1
ATOM 787 C CA . SER A 1 96 ? -29.978 13.527 31.009 1.00 86.06 96 SER A CA 1
ATOM 788 C C . SER A 1 96 ? -28.795 13.455 30.054 1.00 86.06 96 SER A C 1
ATOM 790 O O . SER A 1 96 ? -28.292 14.500 29.648 1.00 86.06 96 SER A O 1
ATOM 792 N N . LEU A 1 97 ? -28.374 12.251 29.657 1.00 87.69 97 LEU A N 1
ATOM 793 C CA . LEU A 1 97 ? -27.330 12.075 28.651 1.00 87.69 97 LEU A CA 1
ATOM 794 C C . LEU A 1 97 ? -27.704 12.753 27.324 1.00 87.69 97 LEU A C 1
ATOM 796 O O . LEU A 1 97 ? -26.903 13.522 26.790 1.00 87.69 97 LEU A O 1
ATOM 800 N N . ASP A 1 98 ? -28.921 12.518 26.825 1.00 86.75 98 ASP A N 1
ATOM 801 C CA . ASP A 1 98 ? -29.402 13.115 25.574 1.00 86.75 98 ASP A CA 1
ATOM 802 C C . ASP A 1 98 ? -29.405 14.652 25.654 1.00 86.75 98 ASP A C 1
ATOM 804 O O . ASP A 1 98 ? -28.915 15.328 24.746 1.00 86.75 98 ASP A O 1
ATOM 808 N N . GLN A 1 99 ? -29.861 15.225 26.770 1.00 87.00 99 GLN A N 1
ATOM 809 C CA . GLN A 1 99 ? -29.857 16.677 26.979 1.00 87.00 99 GLN A CA 1
ATOM 810 C C . GLN A 1 99 ? -28.440 17.257 27.108 1.00 87.00 99 GLN A C 1
ATOM 812 O O . GLN A 1 99 ? -28.178 18.353 26.614 1.00 87.00 99 GLN A O 1
ATOM 817 N N . MET A 1 100 ? -27.503 16.537 27.734 1.00 88.94 100 MET A N 1
ATOM 818 C CA . MET A 1 100 ? -26.108 16.980 27.858 1.00 88.94 100 MET A CA 1
ATOM 819 C C . MET A 1 100 ? -25.381 16.977 26.511 1.00 88.94 100 MET A C 1
ATOM 821 O O . MET A 1 100 ? -24.628 17.905 26.226 1.00 88.94 100 MET A O 1
ATOM 825 N N . ILE A 1 101 ? -25.600 15.948 25.687 1.00 86.62 101 ILE A N 1
ATOM 826 C CA . ILE A 1 101 ? -24.953 15.815 24.376 1.00 86.62 101 ILE A CA 1
ATOM 827 C C . ILE A 1 101 ? -25.533 16.806 23.356 1.00 86.62 101 ILE A C 1
ATOM 829 O O . ILE A 1 101 ? -24.782 17.370 22.562 1.00 86.62 101 ILE A O 1
ATOM 833 N N . THR A 1 102 ? -26.850 17.034 23.372 1.00 86.44 102 THR A N 1
ATOM 834 C CA . THR A 1 102 ? -27.523 17.949 22.426 1.00 86.44 102 THR A CA 1
ATOM 835 C C . THR A 1 102 ? -27.343 19.424 22.787 1.00 86.44 102 THR A C 1
ATOM 837 O O . THR A 1 102 ? -27.389 20.287 21.911 1.00 86.44 102 THR A O 1
ATOM 840 N N . ASN A 1 103 ? -27.083 19.740 24.058 1.00 87.19 103 ASN A N 1
ATOM 841 C CA . ASN A 1 103 ? -26.738 21.093 24.478 1.00 87.19 103 ASN A CA 1
ATOM 842 C C . ASN A 1 103 ? -25.271 21.408 24.141 1.00 87.19 103 ASN A C 1
ATOM 844 O O . ASN A 1 103 ? -24.353 20.972 24.832 1.00 87.19 103 ASN A O 1
ATOM 848 N N . GLU A 1 104 ? -25.047 22.227 23.113 1.00 86.19 104 GLU A N 1
ATOM 849 C CA . GLU A 1 104 ? -23.705 22.534 22.607 1.00 86.19 104 GLU A CA 1
ATOM 850 C C . GLU A 1 104 ? -22.761 23.135 23.662 1.00 86.19 104 GLU A C 1
ATOM 852 O O . GLU A 1 104 ? -21.588 22.763 23.728 1.00 86.19 104 GLU A O 1
ATOM 857 N N . LYS A 1 105 ? -23.259 24.024 24.532 1.00 86.38 105 LYS A N 1
ATOM 858 C CA . LYS A 1 105 ? -22.450 24.589 25.625 1.00 86.38 105 LYS A CA 1
ATOM 859 C C . LYS A 1 105 ? -22.034 23.500 26.611 1.00 86.38 105 LYS A C 1
ATOM 861 O O . LYS A 1 105 ? -20.877 23.464 27.025 1.00 86.38 105 LYS A O 1
ATOM 866 N N . CYS A 1 106 ? -22.963 22.608 26.956 1.00 88.75 106 CYS A N 1
ATOM 867 C CA . CYS A 1 106 ? -22.702 21.483 27.845 1.00 88.75 106 CYS A CA 1
ATOM 868 C C . CYS A 1 106 ? -21.666 20.528 27.253 1.00 88.75 106 CYS A C 1
ATOM 870 O O . CYS A 1 106 ? -20.637 20.263 27.879 1.00 88.75 106 CYS A O 1
ATOM 872 N N . LEU A 1 107 ? -21.890 20.095 26.013 1.00 87.94 107 LEU A N 1
ATOM 873 C CA . LEU A 1 107 ? -20.981 19.238 25.271 1.00 87.94 107 LEU A CA 1
ATOM 874 C C . LEU A 1 107 ? -19.576 19.844 25.188 1.00 87.94 107 LEU A C 1
ATOM 876 O O . LEU A 1 107 ? -18.607 19.178 25.543 1.00 87.94 107 LEU A O 1
ATOM 880 N N . ASN A 1 108 ? -19.447 21.113 24.794 1.00 87.25 108 ASN A N 1
ATOM 881 C CA . ASN A 1 108 ? -18.144 21.769 24.674 1.00 87.25 108 ASN A CA 1
ATOM 882 C C . ASN A 1 108 ? -17.399 21.840 26.017 1.00 87.25 108 ASN A C 1
ATOM 884 O O . ASN A 1 108 ? -16.177 21.696 26.044 1.00 87.25 108 ASN A O 1
ATOM 888 N N . GLN A 1 109 ? -18.100 22.009 27.142 1.00 88.31 109 GLN A N 1
ATOM 889 C CA . GLN A 1 109 ? -17.465 21.935 28.461 1.00 88.31 109 GLN A CA 1
ATOM 890 C C . GLN A 1 109 ? -17.029 20.513 28.824 1.00 88.31 109 GLN A C 1
ATOM 892 O O . GLN A 1 109 ? -15.944 20.339 29.377 1.00 88.31 109 GLN A O 1
ATOM 897 N N . ILE A 1 110 ? -17.819 19.490 28.478 1.00 89.12 110 ILE A N 1
ATOM 898 C CA . ILE A 1 110 ? -17.433 18.087 28.686 1.00 89.12 110 ILE A CA 1
ATOM 899 C C . ILE A 1 110 ? -16.179 17.752 27.875 1.00 89.12 110 ILE A C 1
ATOM 901 O O . ILE A 1 110 ? -15.232 17.198 28.428 1.00 89.12 110 ILE A O 1
ATOM 905 N N . LEU A 1 111 ? -16.145 18.120 26.590 1.00 86.50 111 LEU A N 1
ATOM 906 C CA . LEU A 1 111 ? -15.011 17.850 25.701 1.00 86.50 111 LEU A CA 1
ATOM 907 C C . LEU A 1 111 ? -13.722 18.555 26.159 1.00 86.50 111 LEU A C 1
ATOM 909 O O . LEU A 1 111 ? -12.628 18.034 25.945 1.00 86.50 111 LEU A O 1
ATOM 913 N N . ASN A 1 112 ? -13.843 19.707 26.826 1.00 86.62 112 ASN A N 1
ATOM 914 C CA . ASN A 1 112 ? -12.712 20.459 27.375 1.00 86.62 112 ASN A CA 1
ATOM 915 C C . ASN A 1 112 ? -12.328 20.067 28.815 1.00 86.62 112 ASN A C 1
ATOM 917 O O . ASN A 1 112 ? -11.296 20.524 29.307 1.00 86.62 112 ASN A O 1
ATOM 921 N N . ASN A 1 113 ? -13.106 19.208 29.484 1.00 87.56 113 ASN A N 1
ATOM 922 C CA . ASN A 1 113 ? -12.812 18.693 30.821 1.00 87.56 113 ASN A CA 1
ATOM 923 C C . ASN A 1 113 ? -12.282 17.242 30.730 1.00 87.56 113 ASN A C 1
ATOM 925 O O . ASN A 1 113 ? -13.060 16.328 30.451 1.00 87.56 113 ASN A O 1
ATOM 929 N N . PRO A 1 114 ? -10.982 16.983 30.993 1.00 85.38 114 PRO A N 1
ATOM 930 C CA . PRO A 1 114 ? -10.380 15.659 30.801 1.00 85.38 114 PRO A CA 1
ATOM 931 C C . PRO A 1 114 ? -11.040 14.526 31.599 1.00 85.38 114 PRO A C 1
ATOM 933 O O . PRO A 1 114 ? -11.150 13.403 31.099 1.00 85.38 114 PRO A O 1
ATOM 936 N N . ASP A 1 115 ? -11.481 14.802 32.828 1.00 86.56 115 ASP A N 1
ATOM 937 C CA . ASP A 1 115 ? -12.114 13.801 33.688 1.00 86.56 115 ASP A CA 1
ATOM 938 C C . ASP A 1 115 ? -13.541 13.495 33.234 1.00 86.56 115 ASP A C 1
ATOM 940 O O . ASP A 1 115 ? -13.945 12.326 33.203 1.00 86.56 115 ASP A O 1
ATOM 944 N N . ALA A 1 116 ? -14.292 14.525 32.836 1.00 89.12 116 ALA A N 1
ATOM 945 C CA . ALA A 1 116 ? -15.635 14.352 32.303 1.00 89.12 116 ALA A CA 1
ATOM 946 C C . ALA A 1 116 ? -15.613 13.618 30.958 1.00 89.12 116 ALA A C 1
ATOM 948 O O . ALA A 1 116 ? -16.339 12.638 30.785 1.00 89.12 116 ALA A O 1
ATOM 949 N N . LEU A 1 117 ? -14.717 14.017 30.052 1.00 89.25 117 LEU A N 1
ATOM 950 C CA . LEU A 1 117 ? -14.492 13.358 28.769 1.00 89.25 117 LEU A CA 1
ATOM 951 C C . LEU A 1 117 ? -14.132 11.879 28.947 1.00 89.25 117 LEU A C 1
ATOM 953 O O . LEU A 1 117 ? -14.711 11.011 28.293 1.00 89.25 117 LEU A O 1
ATOM 957 N N . ARG A 1 118 ? -13.207 11.559 29.864 1.00 88.12 118 ARG A N 1
ATOM 958 C CA . ARG A 1 118 ? -12.825 10.165 30.138 1.00 88.12 118 ARG A CA 1
ATOM 959 C C . ARG A 1 118 ? -14.021 9.333 30.592 1.00 88.12 118 ARG A C 1
ATOM 961 O O . ARG A 1 118 ? -14.137 8.177 30.188 1.00 88.12 118 ARG A O 1
ATOM 968 N N . ARG A 1 119 ? -14.890 9.892 31.438 1.00 87.69 119 ARG A N 1
ATOM 969 C CA . ARG A 1 119 ? -16.097 9.211 31.933 1.00 87.69 119 ARG A CA 1
ATOM 970 C C . ARG A 1 119 ? -17.117 9.010 30.823 1.00 87.69 119 ARG A C 1
ATOM 972 O O . ARG A 1 119 ? -17.588 7.889 30.669 1.00 87.69 119 ARG A O 1
ATOM 979 N N . LEU A 1 120 ? -17.376 10.054 30.036 1.00 89.31 120 LEU A N 1
ATOM 980 C CA . LEU A 1 120 ? -18.266 10.014 28.879 1.00 89.31 120 LEU A CA 1
ATOM 981 C C . LEU A 1 120 ? -17.854 8.902 27.903 1.00 89.31 120 LEU A C 1
ATOM 983 O O . LEU A 1 120 ? -18.670 8.066 27.543 1.00 89.31 120 LEU A O 1
ATOM 987 N N . LEU A 1 121 ? -16.572 8.832 27.541 1.00 88.12 121 LEU A N 1
ATOM 988 C CA . LEU A 1 121 ? -16.065 7.823 26.603 1.00 88.12 121 LEU A CA 1
ATOM 989 C C . LEU A 1 121 ? -15.960 6.409 27.203 1.00 88.12 121 LEU A C 1
ATOM 991 O O . LEU A 1 121 ? -15.919 5.426 26.467 1.00 88.12 121 LEU A O 1
ATOM 995 N N . SER A 1 122 ? -15.875 6.282 28.531 1.00 86.12 122 SER A N 1
ATOM 996 C CA . SER A 1 122 ? -15.817 4.973 29.203 1.00 86.12 122 SER A CA 1
ATOM 997 C C . SER A 1 122 ? -17.202 4.356 29.409 1.00 86.12 122 SER A C 1
ATOM 999 O O . SER A 1 122 ? -17.330 3.126 29.474 1.00 86.12 122 SER A O 1
ATOM 1001 N N . ASP A 1 123 ? -18.234 5.190 29.539 1.00 86.31 123 ASP A N 1
ATOM 1002 C CA . ASP A 1 123 ? -19.612 4.734 29.633 1.00 86.31 123 ASP A CA 1
ATOM 1003 C C . ASP A 1 123 ? -20.092 4.178 28.286 1.00 86.31 123 ASP A C 1
ATOM 1005 O O . ASP A 1 123 ? -19.873 4.767 27.231 1.00 86.31 123 ASP A O 1
ATOM 1009 N N . LYS A 1 124 ? -20.731 3.005 28.316 1.00 83.25 124 LYS A N 1
ATOM 1010 C CA . LYS A 1 124 ? -21.116 2.299 27.087 1.00 83.25 124 LYS A CA 1
ATOM 1011 C C . LYS A 1 124 ? -22.187 3.069 26.312 1.00 83.25 124 LYS A C 1
ATOM 1013 O O . LYS A 1 124 ? -22.028 3.271 25.118 1.00 83.25 124 LYS A O 1
ATOM 1018 N N . ARG A 1 125 ? -23.254 3.505 26.987 1.00 83.12 125 ARG A N 1
ATOM 1019 C CA . ARG A 1 125 ? -24.399 4.165 26.336 1.00 83.12 125 ARG A CA 1
ATOM 1020 C C . ARG A 1 125 ? -24.004 5.519 25.765 1.00 83.12 125 ARG A C 1
ATOM 1022 O O . ARG A 1 125 ? -24.368 5.841 24.640 1.00 83.12 125 ARG A O 1
ATOM 1029 N N . SER A 1 126 ? -23.230 6.271 26.539 1.00 86.06 126 SER A N 1
ATOM 1030 C CA . SER A 1 126 ? -22.651 7.547 26.131 1.00 86.06 126 SER A CA 1
ATOM 1031 C C . SER A 1 126 ? -21.799 7.389 24.881 1.00 86.06 126 SER A C 1
ATOM 1033 O O . SER A 1 126 ? -21.994 8.114 23.908 1.00 86.06 126 SER A O 1
ATOM 1035 N N . LEU A 1 127 ? -20.897 6.403 24.876 1.00 86.50 127 LEU A N 1
ATOM 1036 C CA . LEU A 1 127 ? -20.057 6.134 23.721 1.00 86.50 127 LEU A CA 1
ATOM 1037 C C . LEU A 1 127 ? -20.878 5.698 22.500 1.00 86.50 127 LEU A C 1
ATOM 1039 O O . LEU A 1 127 ? -20.668 6.236 21.420 1.00 86.50 127 LEU A O 1
ATOM 1043 N N . ASP A 1 128 ? -21.845 4.794 22.663 1.00 86.12 128 ASP A N 1
ATOM 1044 C CA . ASP A 1 128 ? -22.708 4.341 21.564 1.00 86.12 128 ASP A CA 1
ATOM 1045 C C . ASP A 1 128 ? -23.489 5.520 20.943 1.00 86.12 128 ASP A C 1
ATOM 1047 O O . ASP A 1 128 ? -23.579 5.634 19.719 1.00 86.12 128 ASP A O 1
ATOM 1051 N N . ARG A 1 129 ? -23.993 6.453 21.767 1.00 84.81 129 ARG A N 1
ATOM 1052 C CA . ARG A 1 129 ? -24.694 7.664 21.301 1.00 84.81 129 ARG A CA 1
ATOM 1053 C C . ARG A 1 129 ? -23.781 8.609 20.523 1.00 84.81 129 ARG A C 1
ATOM 1055 O O . ARG A 1 129 ? -24.222 9.166 19.519 1.00 84.81 129 ARG A O 1
ATOM 1062 N N . ILE A 1 130 ? -22.543 8.786 20.985 1.00 86.75 130 ILE A N 1
ATOM 1063 C CA . ILE A 1 130 ? -21.516 9.590 20.312 1.00 86.75 130 ILE A CA 1
ATOM 1064 C C . ILE A 1 130 ? -21.164 8.987 18.957 1.00 86.75 130 ILE A C 1
ATOM 1066 O O . ILE A 1 130 ? -21.149 9.693 17.958 1.00 86.75 130 ILE A O 1
ATOM 1070 N N . LEU A 1 131 ? -20.889 7.681 18.921 1.00 87.25 131 LEU A N 1
ATOM 1071 C CA . LEU A 1 131 ? -20.461 6.987 17.706 1.00 87.25 131 LEU A CA 1
ATOM 1072 C C . LEU A 1 131 ? -21.587 6.835 16.674 1.00 87.25 131 LEU A C 1
ATOM 1074 O O . LEU A 1 131 ? -21.303 6.514 15.527 1.00 87.25 131 LEU A O 1
ATOM 1078 N N . SER A 1 132 ? -22.840 7.072 17.068 1.00 86.44 132 SER A N 1
ATOM 1079 C CA . SER A 1 132 ? -23.997 7.095 16.164 1.00 86.44 132 SER A CA 1
ATOM 1080 C C . SER A 1 132 ? -24.293 8.491 15.594 1.00 86.44 132 SER A C 1
ATOM 1082 O O . SER A 1 132 ? -25.218 8.633 14.802 1.00 86.44 132 SER A O 1
ATOM 1084 N N . ASP A 1 133 ? -23.555 9.527 16.008 1.00 85.56 133 ASP A N 1
ATOM 1085 C CA . ASP A 1 133 ? -23.778 10.918 15.607 1.00 85.56 133 ASP A CA 1
ATOM 1086 C C . ASP A 1 133 ? -22.617 11.435 14.759 1.00 85.56 133 ASP A C 1
ATOM 1088 O O . ASP A 1 133 ? -21.477 11.522 15.220 1.00 85.56 133 ASP A O 1
ATOM 1092 N N . GLU A 1 134 ? -22.902 11.803 13.515 1.00 83.31 134 GLU A N 1
ATOM 1093 C CA . GLU A 1 134 ? -21.888 12.270 12.574 1.00 83.31 134 GLU A CA 1
ATOM 1094 C C . GLU A 1 134 ? -21.113 13.490 13.079 1.00 83.31 134 GLU A C 1
ATOM 1096 O O . GLU A 1 134 ? -19.879 13.488 13.071 1.00 83.31 134 GLU A O 1
ATOM 1101 N N . ASN A 1 135 ? -21.828 14.494 13.586 1.00 84.75 135 ASN A N 1
ATOM 1102 C CA . ASN A 1 135 ? -21.229 15.751 14.022 1.00 84.75 135 ASN A CA 1
ATOM 1103 C C . ASN A 1 135 ? -20.319 15.542 15.239 1.00 84.75 135 ASN A C 1
ATOM 1105 O O . ASN A 1 135 ? -19.293 16.208 15.390 1.00 84.75 135 ASN A O 1
ATOM 1109 N N . LEU A 1 136 ? -20.676 14.610 16.129 1.00 85.06 136 LEU A N 1
ATOM 1110 C CA . LEU A 1 136 ? -19.849 14.283 17.293 1.00 85.06 136 LEU A CA 1
ATOM 1111 C C . LEU A 1 136 ? -18.608 13.491 16.894 1.00 85.06 136 LEU A C 1
ATOM 1113 O O . LEU A 1 136 ? -17.526 13.773 17.410 1.00 85.06 136 LEU A O 1
ATOM 1117 N N . VAL A 1 137 ? -18.743 12.535 15.971 1.00 87.12 137 VAL A N 1
ATOM 1118 C CA . VAL A 1 137 ? -17.601 11.787 15.429 1.00 87.12 137 VAL A CA 1
ATOM 1119 C C . VAL A 1 137 ? -16.603 12.739 14.773 1.00 87.12 137 VAL A C 1
ATOM 1121 O O . VAL A 1 137 ? -15.406 12.639 15.041 1.00 87.12 137 VAL A O 1
ATOM 1124 N N . GLU A 1 138 ? -17.070 13.711 13.992 1.00 83.88 138 GLU A N 1
ATOM 1125 C CA . GLU A 1 138 ? -16.198 14.715 13.379 1.00 83.88 138 GLU A CA 1
ATOM 1126 C C . GLU A 1 138 ? -15.492 15.592 14.424 1.00 83.88 138 GLU A C 1
ATOM 1128 O O . GLU A 1 138 ? -14.267 15.732 14.388 1.00 83.88 138 GLU A O 1
ATOM 1133 N N . LYS A 1 139 ? -16.221 16.086 15.436 1.00 83.62 139 LYS A N 1
ATOM 1134 C CA . LYS A 1 139 ? -15.627 16.830 16.564 1.00 83.62 139 LYS A CA 1
ATOM 1135 C C . LYS A 1 139 ? -14.556 16.025 17.306 1.00 83.62 139 LYS A C 1
ATOM 1137 O O . LYS A 1 139 ? -13.581 16.603 17.783 1.00 83.62 139 LYS A O 1
ATOM 1142 N N . ILE A 1 140 ? -14.720 14.705 17.417 1.00 84.06 140 ILE A N 1
ATOM 1143 C CA . ILE A 1 140 ? -13.721 13.814 18.021 1.00 84.06 140 ILE A CA 1
ATOM 1144 C C . ILE A 1 140 ? -12.480 13.705 17.143 1.00 84.06 140 ILE A C 1
ATOM 1146 O O . ILE A 1 140 ? -11.373 13.845 17.658 1.00 84.06 140 ILE A O 1
ATOM 1150 N N . LEU A 1 141 ? -12.654 13.457 15.843 1.00 81.19 141 LEU A N 1
ATOM 1151 C CA . LEU A 1 141 ? -11.548 13.259 14.902 1.00 81.19 141 LEU A CA 1
ATOM 1152 C C . LEU A 1 141 ? -10.678 14.512 14.748 1.00 81.19 141 LEU A C 1
ATOM 1154 O O . LEU A 1 141 ? -9.461 14.392 14.618 1.00 81.19 141 LEU A O 1
ATOM 1158 N N . LEU A 1 142 ? -11.284 15.700 14.822 1.00 81.81 142 LEU A N 1
ATOM 1159 C CA . LEU A 1 142 ? -10.589 16.986 14.717 1.00 81.81 142 LEU A CA 1
ATOM 1160 C C . LEU A 1 142 ? -9.909 17.436 16.023 1.00 81.81 142 LEU A C 1
ATOM 1162 O O . LEU A 1 142 ? -9.172 18.421 16.022 1.00 81.81 142 LEU A O 1
ATOM 1166 N N . ASN A 1 143 ? -10.137 16.747 17.147 1.00 81.94 143 ASN A N 1
ATOM 1167 C CA . ASN A 1 143 ? -9.618 17.161 18.449 1.00 81.94 143 ASN A CA 1
ATOM 1168 C C . ASN A 1 143 ? -8.508 16.234 18.959 1.00 81.94 143 ASN A C 1
ATOM 1170 O O . ASN A 1 143 ? -8.758 15.163 19.521 1.00 81.94 143 ASN A O 1
ATOM 1174 N N . ASP A 1 144 ? -7.269 16.720 18.871 1.00 79.44 144 ASP A N 1
ATOM 1175 C CA . ASP A 1 144 ? -6.060 15.989 19.266 1.00 79.44 144 ASP A CA 1
ATOM 1176 C C . ASP A 1 144 ? -6.077 15.490 20.719 1.00 79.44 144 ASP A C 1
ATOM 1178 O O . ASP A 1 144 ? -5.488 14.459 21.046 1.00 79.44 144 ASP A O 1
ATOM 1182 N N . ARG A 1 145 ? -6.739 16.198 21.639 1.00 81.06 145 ARG A N 1
ATOM 1183 C CA . ARG A 1 145 ? -6.807 15.762 23.043 1.00 81.06 145 ARG A CA 1
ATOM 1184 C C . ARG A 1 145 ? -7.698 14.536 23.194 1.00 81.06 145 ARG A C 1
ATOM 1186 O O . ARG A 1 145 ? -7.367 13.633 23.965 1.00 81.06 145 ARG A O 1
ATOM 1193 N N . ILE A 1 146 ? -8.807 14.504 22.459 1.00 84.56 146 ILE A N 1
ATOM 1194 C CA . ILE A 1 146 ? -9.769 13.405 22.511 1.00 84.56 146 ILE A CA 1
ATOM 1195 C C . ILE A 1 146 ? -9.175 12.164 21.849 1.00 84.56 146 ILE A C 1
ATOM 1197 O O . ILE A 1 146 ? -9.180 11.090 22.453 1.00 84.56 146 ILE A O 1
ATOM 1201 N N . THR A 1 147 ? -8.602 12.314 20.654 1.00 79.56 147 THR A N 1
ATOM 1202 C CA . THR A 1 147 ? -7.964 11.208 19.928 1.00 79.56 147 THR A CA 1
ATOM 1203 C C . THR A 1 147 ? -6.839 10.576 20.753 1.00 79.56 147 THR A C 1
ATOM 1205 O O . THR A 1 147 ? -6.814 9.357 20.927 1.00 79.56 147 THR A O 1
ATOM 1208 N N . ASN A 1 148 ? -5.986 11.385 21.391 1.00 79.75 148 ASN A N 1
ATOM 1209 C CA . ASN A 1 148 ? -4.949 10.893 22.303 1.00 79.75 148 ASN A CA 1
ATOM 1210 C C . ASN A 1 148 ? -5.511 10.122 23.510 1.00 79.75 148 ASN A C 1
ATOM 1212 O O . ASN A 1 148 ? -4.902 9.151 23.966 1.00 79.75 148 ASN A O 1
ATOM 1216 N N . LEU A 1 149 ? -6.655 10.540 24.058 1.00 83.19 149 LEU A N 1
ATOM 1217 C CA . LEU A 1 149 ? -7.298 9.847 25.176 1.00 83.19 149 LEU A CA 1
ATOM 1218 C C . LEU A 1 149 ? -7.848 8.485 24.739 1.00 83.19 149 LEU A C 1
ATOM 1220 O O . LEU A 1 149 ? -7.621 7.492 25.436 1.00 83.19 149 LEU A O 1
ATOM 1224 N N . ILE A 1 150 ? -8.520 8.437 23.584 1.00 82.50 150 ILE A N 1
ATOM 1225 C CA . ILE A 1 150 ? -9.051 7.205 22.982 1.00 82.50 150 ILE A CA 1
ATOM 1226 C C . ILE A 1 150 ? -7.922 6.193 22.794 1.00 82.50 150 ILE A C 1
ATOM 1228 O O . ILE A 1 150 ? -8.020 5.071 23.280 1.00 82.50 150 ILE A O 1
ATOM 1232 N N . VAL A 1 151 ? -6.824 6.613 22.167 1.00 78.50 151 VAL A N 1
ATOM 1233 C CA . VAL A 1 151 ? -5.682 5.749 21.850 1.00 78.50 151 VAL A CA 1
ATOM 1234 C C . VAL A 1 151 ? -4.987 5.211 23.110 1.00 78.50 151 VAL A C 1
ATOM 1236 O O . VAL A 1 151 ? -4.641 4.029 23.181 1.00 78.50 151 VAL A O 1
ATOM 1239 N N . LYS A 1 152 ? -4.815 6.044 24.146 1.00 80.75 152 LYS A N 1
ATOM 1240 C CA . LYS A 1 152 ? -4.118 5.645 25.383 1.00 80.75 152 LYS A CA 1
ATOM 1241 C C . LYS A 1 152 ? -4.931 4.702 26.274 1.00 80.75 152 LYS A C 1
ATOM 1243 O O . LYS A 1 152 ? -4.336 3.974 27.073 1.00 80.75 152 LYS A O 1
ATOM 1248 N N . ASN A 1 153 ? -6.261 4.703 26.169 1.00 80.00 153 ASN A N 1
ATOM 1249 C CA . ASN A 1 153 ? -7.142 3.881 26.997 1.00 80.00 153 ASN A CA 1
ATOM 1250 C C . ASN A 1 153 ? -7.646 2.656 26.225 1.00 80.00 153 ASN A C 1
ATOM 1252 O O . ASN A 1 153 ? -8.543 2.768 25.396 1.00 80.00 153 ASN A O 1
ATOM 1256 N N . SER A 1 154 ? -7.134 1.468 26.556 1.00 73.69 154 SER A N 1
ATOM 1257 C CA . SER A 1 154 ? -7.462 0.222 25.848 1.00 73.69 154 SER A CA 1
ATOM 1258 C C . SER A 1 154 ? -8.959 -0.097 25.803 1.00 73.69 154 SER A C 1
ATOM 1260 O O . SER A 1 154 ? -9.456 -0.521 24.767 1.00 73.69 154 SER A O 1
ATOM 1262 N N . LYS A 1 155 ? -9.715 0.146 26.880 1.00 78.31 155 LYS A N 1
ATOM 1263 C CA . LYS A 1 155 ? -11.161 -0.143 26.897 1.00 78.31 155 LYS A CA 1
ATOM 1264 C C . LYS A 1 155 ? -11.946 0.772 25.956 1.00 78.31 155 LYS A C 1
ATOM 1266 O O . LYS A 1 155 ? -12.877 0.307 25.305 1.00 78.31 155 LYS A O 1
ATOM 1271 N N . ILE A 1 156 ? -11.580 2.053 25.904 1.00 82.62 156 ILE A N 1
ATOM 1272 C CA . ILE A 1 156 ? -12.209 3.040 25.014 1.00 82.62 156 ILE A CA 1
ATOM 1273 C C . ILE A 1 156 ? -11.790 2.754 23.572 1.00 82.62 156 ILE A C 1
ATOM 1275 O O . ILE A 1 156 ? -12.650 2.596 22.714 1.00 82.62 156 ILE A O 1
ATOM 1279 N N . SER A 1 157 ? -10.483 2.608 23.340 1.00 81.31 157 SER A N 1
ATOM 1280 C CA . SER A 1 157 ? -9.872 2.239 22.060 1.00 81.31 157 SER A CA 1
ATOM 1281 C C . SER A 1 157 ? -10.582 1.046 21.414 1.00 81.31 157 SER A C 1
ATOM 1283 O O . SER A 1 157 ? -11.071 1.154 20.293 1.00 81.31 157 SER A O 1
ATOM 1285 N N . ASN A 1 158 ? -10.750 -0.055 22.158 1.00 75.56 158 ASN A N 1
ATOM 1286 C CA . ASN A 1 158 ? -11.388 -1.272 21.653 1.00 75.56 158 ASN A CA 1
ATOM 1287 C C . ASN A 1 158 ? -12.832 -1.048 21.194 1.00 75.56 158 ASN A C 1
ATOM 1289 O O . ASN A 1 158 ? -13.271 -1.671 20.234 1.00 75.56 158 ASN A O 1
ATOM 1293 N N . ARG A 1 159 ? -13.585 -0.173 21.867 1.00 78.56 159 ARG A N 1
ATOM 1294 C CA . ARG A 1 159 ? -14.969 0.130 21.481 1.00 78.56 159 ARG A CA 1
ATOM 1295 C C . ARG A 1 159 ? -15.039 1.109 20.315 1.00 78.56 159 ARG A C 1
ATOM 1297 O O . ARG A 1 159 ? -15.821 0.893 19.399 1.00 78.56 159 ARG A O 1
ATOM 1304 N N . VAL A 1 160 ? -14.215 2.156 20.338 1.00 83.06 160 VAL A N 1
ATOM 1305 C CA . VAL A 1 160 ? -14.184 3.193 19.296 1.00 83.06 160 VAL A CA 1
ATOM 1306 C C . VAL A 1 160 ? -13.707 2.613 17.969 1.00 83.06 160 VAL A C 1
ATOM 1308 O O . VAL A 1 160 ? -14.418 2.700 16.976 1.00 83.06 160 VAL A O 1
ATOM 1311 N N . PHE A 1 161 ? -12.549 1.950 17.953 1.00 78.62 161 PHE A N 1
ATOM 1312 C CA . PHE A 1 161 ? -12.042 1.276 16.752 1.00 78.62 161 PHE A CA 1
ATOM 1313 C C . PHE A 1 161 ? -12.785 -0.037 16.458 1.00 78.62 161 PHE A C 1
ATOM 1315 O O . PHE A 1 161 ? -12.627 -0.609 15.387 1.00 78.62 161 PHE A O 1
ATOM 1322 N N . GLY A 1 162 ? -13.614 -0.505 17.395 1.00 71.50 162 GLY A N 1
ATOM 1323 C CA . GLY A 1 162 ? -14.625 -1.548 17.207 1.00 71.50 162 GLY A CA 1
ATOM 1324 C C . GLY A 1 162 ? -15.798 -1.130 16.320 1.00 71.50 162 GLY A C 1
ATOM 1325 O O . GLY A 1 162 ? -16.484 -1.976 15.755 1.00 71.50 162 GLY A O 1
ATOM 1326 N N . ASN A 1 163 ? -16.059 0.172 16.217 1.00 78.38 163 ASN A N 1
ATOM 1327 C CA . ASN A 1 163 ? -17.239 0.701 15.557 1.00 78.38 163 ASN A CA 1
ATOM 1328 C C . ASN A 1 163 ? -16.967 0.971 14.067 1.00 78.38 163 ASN A C 1
ATOM 1330 O O . ASN A 1 163 ? -16.150 1.823 13.713 1.00 78.38 163 ASN A O 1
ATOM 1334 N N . LYS A 1 164 ? -17.691 0.259 13.190 1.00 72.62 164 LYS A N 1
ATOM 1335 C CA . LYS A 1 164 ? -17.542 0.345 11.725 1.00 72.62 164 LYS A CA 1
ATOM 1336 C C . LYS A 1 164 ? -17.777 1.760 11.187 1.00 72.62 164 LYS A C 1
ATOM 1338 O O . LYS A 1 164 ? -17.029 2.219 10.329 1.00 72.62 164 LYS A O 1
ATOM 1343 N N . TYR A 1 165 ? -18.775 2.469 11.716 1.00 77.69 165 TYR A N 1
ATOM 1344 C CA . TYR A 1 165 ? -19.082 3.835 11.294 1.00 77.69 165 TYR A CA 1
ATOM 1345 C C . TYR A 1 165 ? -17.927 4.797 11.608 1.00 77.69 165 TYR A C 1
ATOM 1347 O O . TYR A 1 165 ? -17.456 5.512 10.724 1.00 77.69 165 TYR A O 1
ATOM 1355 N N . PHE A 1 166 ? -17.403 4.754 12.837 1.00 81.12 166 PHE A N 1
ATOM 1356 C CA . PHE A 1 166 ? -16.257 5.569 13.241 1.00 81.12 166 PHE A CA 1
ATOM 1357 C C . PHE A 1 166 ? -15.010 5.276 12.402 1.00 81.12 166 PHE A C 1
ATOM 1359 O O . PHE A 1 166 ? -14.338 6.208 11.962 1.00 81.12 166 PHE A O 1
ATOM 1366 N N . LEU A 1 167 ? -14.709 3.997 12.148 1.00 73.31 167 LEU A N 1
ATOM 1367 C CA . LEU A 1 167 ? -13.575 3.615 11.306 1.00 73.31 167 LEU A CA 1
ATOM 1368 C C . LEU A 1 167 ? -13.708 4.157 9.881 1.00 73.31 167 LEU A C 1
ATOM 1370 O O . LEU A 1 167 ? -12.756 4.748 9.383 1.00 73.31 167 LEU A O 1
ATOM 1374 N N . ASN A 1 168 ? -14.876 4.033 9.247 1.00 73.69 168 ASN A N 1
ATOM 1375 C CA . ASN A 1 168 ? -15.092 4.565 7.899 1.00 73.69 168 ASN A CA 1
ATOM 1376 C C . ASN A 1 168 ? -14.856 6.083 7.841 1.00 73.69 168 ASN A C 1
ATOM 1378 O O . ASN A 1 168 ? -14.204 6.579 6.923 1.00 73.69 168 ASN A O 1
ATOM 1382 N N . ARG A 1 169 ? -15.317 6.823 8.859 1.00 76.62 169 ARG A N 1
ATOM 1383 C CA . ARG A 1 169 ? -15.078 8.272 8.972 1.00 76.62 169 ARG A CA 1
ATOM 1384 C C . ARG A 1 169 ? -13.615 8.616 9.212 1.00 76.62 169 ARG A C 1
ATOM 1386 O O . ARG A 1 169 ? -13.112 9.564 8.617 1.00 76.62 169 ARG A O 1
ATOM 1393 N N . LEU A 1 170 ? -12.926 7.842 10.048 1.00 74.31 170 LEU A N 1
ATOM 1394 C CA . LEU A 1 170 ? -11.491 7.991 10.269 1.00 74.31 170 LEU A CA 1
ATOM 1395 C C . LEU A 1 170 ? -10.702 7.756 8.972 1.00 74.31 170 LEU A C 1
ATOM 1397 O O . LEU A 1 170 ? -9.788 8.517 8.682 1.00 74.31 170 LEU A O 1
ATOM 1401 N N . MET A 1 171 ? -11.071 6.744 8.179 1.00 66.56 171 MET A N 1
ATOM 1402 C CA . MET A 1 171 ? -10.419 6.426 6.901 1.00 66.56 171 MET A CA 1
ATOM 1403 C C . MET A 1 171 ? -10.615 7.517 5.844 1.00 66.56 171 MET A C 1
ATOM 1405 O O . MET A 1 171 ? -9.689 7.805 5.091 1.00 66.56 171 MET A O 1
ATOM 1409 N N . ALA A 1 172 ? -11.782 8.164 5.825 1.00 69.25 172 ALA A N 1
ATOM 1410 C CA . ALA A 1 172 ? -12.054 9.303 4.949 1.00 69.25 172 ALA A CA 1
ATOM 1411 C C . ALA A 1 172 ? -11.306 10.590 5.360 1.00 69.25 172 ALA A C 1
ATOM 1413 O O . ALA A 1 172 ? -11.208 11.522 4.565 1.00 69.25 172 ALA A O 1
ATOM 1414 N N . ASN A 1 173 ? -10.762 10.657 6.583 1.00 66.44 173 ASN A N 1
ATOM 1415 C CA . ASN A 1 173 ? -10.020 11.809 7.094 1.00 66.44 173 ASN A CA 1
ATOM 1416 C C . ASN A 1 173 ? -8.519 11.487 7.197 1.00 66.44 173 ASN A C 1
ATOM 1418 O O . ASN A 1 173 ? -8.021 11.038 8.231 1.00 66.44 173 ASN A O 1
ATOM 1422 N N . SER A 1 174 ? -7.786 11.739 6.110 1.00 61.25 174 SER A N 1
ATOM 1423 C CA . SER A 1 174 ? -6.353 11.432 5.989 1.00 61.25 174 SER A CA 1
ATOM 1424 C C . SER A 1 174 ? -5.482 12.105 7.062 1.00 61.25 174 SER A C 1
ATOM 1426 O O . SER A 1 174 ? -4.491 11.522 7.507 1.00 61.25 174 SER A O 1
ATOM 1428 N N . GLU A 1 175 ? -5.855 13.297 7.535 1.00 66.12 175 GLU A N 1
ATOM 1429 C CA . GLU A 1 175 ? -5.148 14.005 8.604 1.00 66.12 175 GLU A CA 1
ATOM 1430 C C . GLU A 1 175 ? -5.324 13.304 9.962 1.00 66.12 175 GLU A C 1
ATOM 1432 O O . GLU A 1 175 ? -4.335 12.987 10.632 1.00 66.12 175 GLU A O 1
ATOM 1437 N N . ALA A 1 176 ? -6.566 13.011 10.357 1.00 63.34 176 ALA A N 1
ATOM 1438 C CA . ALA A 1 176 ? -6.872 12.305 11.601 1.00 63.34 176 ALA A CA 1
ATOM 1439 C C . ALA A 1 176 ? -6.297 10.879 11.598 1.00 63.34 176 ALA A C 1
ATOM 1441 O O . ALA A 1 176 ? -5.749 10.424 12.606 1.00 63.34 176 ALA A O 1
ATOM 1442 N N . LEU A 1 177 ? -6.348 10.207 10.445 1.00 66.44 177 LEU A N 1
ATOM 1443 C CA . LEU A 1 177 ? -5.748 8.899 10.198 1.00 66.44 177 LEU A CA 1
ATOM 1444 C C . LEU A 1 177 ? -4.237 8.925 10.465 1.00 66.44 177 LEU A C 1
ATOM 1446 O O . LEU A 1 177 ? -3.737 8.179 11.310 1.00 66.44 177 LEU A O 1
ATOM 1450 N N . ASN A 1 178 ? -3.506 9.842 9.831 1.00 65.94 178 ASN A N 1
ATOM 1451 C CA . ASN A 1 178 ? -2.060 9.965 10.019 1.00 65.94 178 ASN A CA 1
ATOM 1452 C C . ASN A 1 178 ? -1.664 10.302 11.465 1.00 65.94 178 ASN A C 1
ATOM 1454 O O . ASN A 1 178 ? -0.589 9.902 11.914 1.00 65.94 178 ASN A O 1
ATOM 1458 N N . LYS A 1 179 ? -2.513 11.024 12.207 1.00 65.81 179 LYS A N 1
ATOM 1459 C CA . LYS A 1 179 ? -2.279 11.365 13.619 1.00 65.81 179 LYS A CA 1
ATOM 1460 C C . LYS A 1 179 ? -2.528 10.180 14.552 1.00 65.81 179 LYS A C 1
ATOM 1462 O O . LYS A 1 179 ? -1.663 9.854 15.364 1.00 65.81 179 LYS A O 1
ATOM 1467 N N . ILE A 1 180 ? -3.683 9.524 14.431 1.00 65.81 180 ILE A N 1
ATOM 1468 C CA . ILE A 1 180 ? -4.099 8.420 15.312 1.00 65.81 180 ILE A CA 1
ATOM 1469 C C . ILE A 1 180 ? -3.183 7.201 15.149 1.00 65.81 180 ILE A C 1
ATOM 1471 O O . ILE A 1 180 ? -2.826 6.560 16.139 1.00 65.81 180 ILE A O 1
ATOM 1475 N N . PHE A 1 181 ? -2.740 6.901 13.926 1.00 62.50 181 PHE A N 1
ATOM 1476 C CA . PHE A 1 181 ? -1.948 5.700 13.643 1.00 62.50 181 PHE A CA 1
ATOM 1477 C C . PHE A 1 181 ? -0.430 5.855 13.821 1.00 62.50 181 PHE A C 1
ATOM 1479 O O . PHE A 1 181 ? 0.320 4.958 13.439 1.00 62.50 181 PHE A O 1
ATOM 1486 N N . ARG A 1 182 ? 0.039 6.926 14.477 1.00 61.62 182 ARG A N 1
ATOM 1487 C CA . ARG A 1 182 ? 1.408 6.975 15.028 1.00 61.62 182 ARG A CA 1
ATOM 1488 C C . ARG A 1 182 ? 1.570 6.114 16.285 1.00 61.62 182 ARG A C 1
ATOM 1490 O O . ARG A 1 182 ? 2.693 5.749 16.621 1.00 61.62 182 ARG A O 1
ATOM 1497 N N . ASP A 1 183 ? 0.477 5.775 16.976 1.00 59.47 183 ASP A N 1
ATOM 1498 C CA . ASP A 1 183 ? 0.519 4.933 18.175 1.00 59.47 183 ASP A CA 1
ATOM 1499 C C . ASP A 1 183 ? 0.413 3.430 17.818 1.00 59.47 183 ASP A C 1
ATOM 1501 O O . ASP A 1 183 ? -0.573 3.003 17.200 1.00 59.47 183 ASP A O 1
ATOM 1505 N N . PRO A 1 184 ? 1.376 2.588 18.246 1.00 55.75 184 PRO A N 1
ATOM 1506 C CA . PRO A 1 184 ? 1.372 1.148 17.980 1.00 55.75 184 PRO A CA 1
ATOM 1507 C C . PRO A 1 184 ? 0.102 0.405 18.427 1.00 55.75 184 PRO A C 1
ATOM 1509 O O . PRO A 1 184 ? -0.231 -0.638 17.863 1.00 55.75 184 PRO A O 1
ATOM 1512 N N . ARG A 1 185 ? -0.628 0.902 19.434 1.00 56.31 185 ARG A N 1
ATOM 1513 C CA . ARG A 1 185 ? -1.860 0.271 19.941 1.00 56.31 185 ARG A CA 1
ATOM 1514 C C . ARG A 1 185 ? -3.049 0.518 19.021 1.00 56.31 185 ARG A C 1
ATOM 1516 O O . ARG A 1 185 ? -3.815 -0.411 18.773 1.00 56.31 185 ARG A O 1
ATOM 1523 N N . ALA A 1 186 ? -3.174 1.732 18.483 1.00 55.28 186 ALA A N 1
ATOM 1524 C CA . ALA A 1 186 ? -4.189 2.057 17.481 1.00 55.28 186 ALA A CA 1
ATOM 1525 C C . ALA A 1 186 ? -3.966 1.240 16.197 1.00 55.28 186 ALA A C 1
ATOM 1527 O O . ALA A 1 186 ? -4.916 0.707 15.625 1.00 55.28 186 ALA A O 1
ATOM 1528 N N . LYS A 1 187 ? -2.695 1.052 15.809 1.00 56.00 187 LYS A N 1
ATOM 1529 C CA . LYS A 1 187 ? -2.291 0.194 14.684 1.00 56.00 187 LYS A CA 1
ATOM 1530 C C . LYS A 1 187 ? -2.723 -1.268 14.885 1.00 56.00 187 LYS A C 1
ATOM 1532 O O . LYS A 1 187 ? -3.374 -1.832 14.014 1.00 56.00 187 LYS A O 1
ATOM 1537 N N . ARG A 1 188 ? -2.454 -1.859 16.058 1.00 52.53 188 ARG A N 1
ATOM 1538 C CA . ARG A 1 188 ? -2.863 -3.245 16.385 1.00 52.53 188 ARG A CA 1
ATOM 1539 C C . ARG A 1 188 ? -4.381 -3.448 16.375 1.00 52.53 188 ARG A C 1
ATOM 1541 O O . ARG A 1 188 ? -4.847 -4.483 15.911 1.00 52.53 188 ARG A O 1
ATOM 1548 N N . GLN A 1 189 ? -5.148 -2.479 16.876 1.00 53.72 189 GLN A N 1
ATOM 1549 C CA . GLN A 1 189 ? -6.605 -2.611 16.972 1.00 53.72 189 GLN A CA 1
ATOM 1550 C C . GLN A 1 189 ? -7.315 -2.380 15.628 1.00 53.72 189 GLN A C 1
ATOM 1552 O O . GLN A 1 189 ? -8.319 -3.040 15.369 1.00 53.72 189 GLN A O 1
ATOM 1557 N N . ARG A 1 190 ? -6.776 -1.516 14.748 1.00 52.09 190 ARG A N 1
ATOM 1558 C CA . ARG A 1 190 ? -7.188 -1.447 13.332 1.00 52.09 190 ARG A CA 1
ATOM 1559 C C . ARG A 1 190 ? -7.050 -2.811 12.685 1.00 52.09 190 ARG A C 1
ATOM 1561 O O . ARG A 1 190 ? -8.009 -3.279 12.085 1.00 52.09 190 ARG A O 1
ATOM 1568 N N . ASN A 1 191 ? -5.881 -3.431 12.840 1.00 49.22 191 ASN A N 1
ATOM 1569 C CA . ASN A 1 191 ? -5.594 -4.708 12.209 1.00 49.22 191 ASN A CA 1
ATOM 1570 C C . ASN A 1 191 ? -6.680 -5.738 12.563 1.00 49.22 191 ASN A C 1
ATOM 1572 O O . ASN A 1 191 ? -7.226 -6.321 11.651 1.00 49.22 191 ASN A O 1
ATOM 1576 N N . ALA A 1 192 ? -7.134 -5.845 13.818 1.00 43.44 192 ALA A N 1
ATOM 1577 C CA . ALA A 1 192 ? -8.164 -6.815 14.231 1.00 43.44 192 ALA A CA 1
ATOM 1578 C C . ALA A 1 192 ? -9.514 -6.751 13.473 1.00 43.44 192 ALA A C 1
ATOM 1580 O O . ALA A 1 192 ? -10.075 -7.798 13.166 1.00 43.44 192 ALA A O 1
ATOM 1581 N N . ASN A 1 193 ? -10.037 -5.558 13.164 1.00 46.22 193 ASN A N 1
ATOM 1582 C CA . ASN A 1 193 ? -11.315 -5.414 12.443 1.00 46.22 193 ASN A CA 1
ATOM 1583 C C . ASN A 1 193 ? -11.133 -5.284 10.930 1.00 46.22 193 ASN A C 1
ATOM 1585 O O . ASN A 1 193 ? -11.992 -5.740 10.181 1.00 46.22 193 ASN A O 1
ATOM 1589 N N . LEU A 1 194 ? -10.006 -4.711 10.482 1.00 50.81 194 LEU A N 1
ATOM 1590 C CA . LEU A 1 194 ? -9.592 -4.809 9.083 1.00 50.81 194 LEU A CA 1
ATOM 1591 C C . LEU A 1 194 ? -9.389 -6.279 8.701 1.00 50.81 194 LEU A C 1
ATOM 1593 O O . LEU A 1 194 ? -9.730 -6.653 7.597 1.00 50.81 194 LEU A O 1
ATOM 1597 N N . TYR A 1 195 ? -8.884 -7.111 9.616 1.00 49.44 195 TYR A N 1
ATOM 1598 C CA . TYR A 1 195 ? -8.644 -8.531 9.382 1.00 49.44 195 TYR A CA 1
ATOM 1599 C C . TYR A 1 195 ? -9.928 -9.294 9.072 1.00 49.44 195 TYR A C 1
ATOM 1601 O O . TYR A 1 195 ? -9.880 -10.156 8.214 1.00 49.44 195 TYR A O 1
ATOM 1609 N N . LEU A 1 196 ? -11.070 -8.976 9.692 1.00 53.44 196 LEU A N 1
ATOM 1610 C CA . LEU A 1 196 ? -12.334 -9.647 9.361 1.00 53.44 196 LEU A CA 1
ATOM 1611 C C . LEU A 1 196 ? -12.830 -9.268 7.951 1.00 53.44 196 LEU A C 1
ATOM 1613 O O . LEU A 1 196 ? -13.110 -10.162 7.164 1.00 53.44 196 LEU A O 1
ATOM 1617 N N . ASP A 1 197 ? -12.851 -7.974 7.599 1.00 64.88 197 ASP A N 1
ATOM 1618 C CA . ASP A 1 197 ? -13.274 -7.506 6.257 1.00 64.88 197 ASP A CA 1
ATOM 1619 C C . ASP A 1 197 ? -12.292 -7.936 5.151 1.00 64.88 197 ASP A C 1
ATOM 1621 O O . ASP A 1 197 ? -12.693 -8.305 4.051 1.00 64.88 197 ASP A O 1
ATOM 1625 N N . VAL A 1 198 ? -10.988 -7.916 5.444 1.00 72.88 198 VAL A N 1
ATOM 1626 C CA . VAL A 1 198 ? -9.940 -8.365 4.520 1.00 72.88 198 VAL A CA 1
ATOM 1627 C C . VAL A 1 198 ? -9.974 -9.882 4.353 1.00 72.88 198 VAL A C 1
ATOM 1629 O O . VAL A 1 198 ? -9.829 -10.337 3.225 1.00 72.88 198 VAL A O 1
ATOM 1632 N N . ASN A 1 199 ? -10.202 -10.658 5.419 1.00 71.81 199 ASN A N 1
ATOM 1633 C CA . ASN A 1 199 ? -10.346 -12.113 5.312 1.00 71.81 199 ASN A CA 1
ATOM 1634 C C . ASN A 1 199 ? -11.533 -12.479 4.426 1.00 71.81 199 ASN A C 1
ATOM 1636 O O . ASN A 1 199 ? -11.347 -13.259 3.505 1.00 71.81 199 ASN A O 1
ATOM 1640 N N . GLU A 1 200 ? -12.707 -11.873 4.634 1.00 78.44 200 GLU A N 1
ATOM 1641 C CA . GLU A 1 200 ? -13.886 -12.146 3.798 1.00 78.44 200 GLU A CA 1
ATOM 1642 C C . GLU A 1 200 ? -13.614 -11.862 2.313 1.00 78.44 200 GLU A C 1
ATOM 1644 O O . GLU A 1 200 ? -14.004 -12.646 1.452 1.00 78.44 200 GLU A O 1
ATOM 1649 N N . LYS A 1 201 ? -12.909 -10.768 1.997 1.00 82.56 201 LYS A N 1
ATOM 1650 C CA . LYS A 1 201 ? -12.541 -10.438 0.611 1.00 82.56 201 LYS A CA 1
ATOM 1651 C C . LYS A 1 201 ? -11.464 -11.358 0.042 1.00 82.56 201 LYS A C 1
ATOM 1653 O O . LYS A 1 201 ? -11.498 -11.666 -1.142 1.00 82.56 201 LYS A O 1
ATOM 1658 N N . ILE A 1 202 ? -10.499 -11.783 0.855 1.00 85.00 202 ILE A N 1
ATOM 1659 C CA . ILE A 1 202 ? -9.429 -12.692 0.427 1.00 85.00 202 ILE A CA 1
ATOM 1660 C C . ILE A 1 202 ? -9.949 -14.119 0.241 1.00 85.00 202 ILE A C 1
ATOM 1662 O O . ILE A 1 202 ? -9.533 -14.787 -0.697 1.00 85.00 202 ILE A O 1
ATOM 1666 N N . GLU A 1 203 ? -10.892 -14.568 1.071 1.00 84.75 203 GLU A N 1
ATOM 1667 C CA . GLU A 1 203 ? -11.559 -15.871 0.943 1.00 84.75 203 GLU A CA 1
ATOM 1668 C C . GLU A 1 203 ? -12.380 -15.997 -0.351 1.00 84.75 203 GLU A C 1
ATOM 1670 O O . GLU A 1 203 ? -12.647 -17.111 -0.798 1.00 84.75 203 GLU A O 1
ATOM 1675 N N . GLN A 1 204 ? -12.760 -14.876 -0.972 1.00 86.25 204 GLN A N 1
ATOM 1676 C CA . GLN A 1 204 ? -13.446 -14.854 -2.269 1.00 86.25 204 GLN A CA 1
ATOM 1677 C C . GLN A 1 204 ? -12.497 -15.042 -3.461 1.00 86.25 204 GLN A C 1
ATOM 1679 O O . GLN A 1 204 ? -12.962 -15.346 -4.559 1.00 86.25 204 GLN A O 1
ATOM 1684 N N . LEU A 1 205 ? -11.185 -14.875 -3.269 1.00 88.81 205 LEU A N 1
ATOM 1685 C CA . LEU A 1 205 ? -10.192 -15.049 -4.328 1.00 88.81 205 LEU A CA 1
ATOM 1686 C C . LEU A 1 205 ? -9.955 -16.542 -4.577 1.00 88.81 205 LEU A C 1
ATOM 1688 O O . LEU A 1 205 ? -9.763 -17.315 -3.640 1.00 88.81 205 LEU A O 1
ATOM 1692 N N . SER A 1 206 ? -9.898 -16.965 -5.842 1.00 87.50 206 SER A N 1
ATOM 1693 C CA . SER A 1 206 ? -9.623 -18.371 -6.178 1.00 87.50 206 SER A CA 1
ATOM 1694 C C . SER A 1 206 ? -8.132 -18.729 -6.131 1.00 87.50 206 SER A C 1
ATOM 1696 O O . SER A 1 206 ? -7.764 -19.904 -6.206 1.00 87.50 206 SER A O 1
ATOM 1698 N N . TYR A 1 207 ? -7.259 -17.731 -5.969 1.00 90.31 207 TYR A N 1
ATOM 1699 C CA . TYR A 1 207 ? -5.822 -17.904 -5.779 1.00 90.31 207 TYR A CA 1
ATOM 1700 C C . TYR A 1 207 ? -5.407 -17.523 -4.355 1.00 90.31 207 TYR A C 1
ATOM 1702 O O . TYR A 1 207 ? -6.016 -16.661 -3.735 1.00 90.31 207 TYR A O 1
ATOM 1710 N N . SER A 1 208 ? -4.322 -18.121 -3.856 1.00 90.44 208 SER A N 1
ATOM 1711 C CA . SER A 1 208 ? -3.732 -17.740 -2.566 1.00 90.44 208 SER A CA 1
ATOM 1712 C C . SER A 1 208 ? -2.925 -16.446 -2.721 1.00 90.44 208 SER A C 1
ATOM 1714 O O . SER A 1 208 ? -1.895 -16.478 -3.406 1.00 90.44 208 SER A O 1
ATOM 1716 N N . PRO A 1 209 ? -3.317 -15.324 -2.090 1.00 91.69 209 PRO A N 1
ATOM 1717 C CA . PRO A 1 209 ? -2.490 -14.124 -2.059 1.00 91.69 209 PRO A CA 1
ATOM 1718 C C . PRO A 1 209 ? -1.186 -14.375 -1.288 1.00 91.69 209 PRO A C 1
ATOM 1720 O O . PRO A 1 209 ? -1.106 -15.328 -0.505 1.00 91.69 209 PRO A O 1
ATOM 1723 N N . PRO A 1 210 ? -0.162 -13.526 -1.472 1.00 95.25 210 PRO A N 1
ATOM 1724 C CA . PRO A 1 210 ? -0.129 -12.321 -2.308 1.00 95.25 210 PRO A CA 1
ATOM 1725 C C . PRO A 1 210 ? 0.181 -12.611 -3.788 1.00 95.25 210 PRO A C 1
ATOM 1727 O O . PRO A 1 210 ? 0.974 -13.494 -4.110 1.00 95.25 210 PRO A O 1
ATOM 1730 N N . ALA A 1 211 ? -0.360 -11.793 -4.699 1.00 97.62 211 ALA A N 1
ATOM 1731 C CA . ALA A 1 211 ? 0.187 -11.686 -6.056 1.00 97.62 211 ALA A CA 1
ATOM 1732 C C . ALA A 1 211 ? 1.447 -10.796 -6.063 1.00 97.62 211 ALA A C 1
ATOM 1734 O O . ALA A 1 211 ? 1.636 -9.950 -5.185 1.00 97.62 211 ALA A O 1
ATOM 1735 N N . PHE A 1 212 ? 2.322 -10.948 -7.056 1.00 98.19 212 PHE A N 1
ATOM 1736 C CA . PHE A 1 212 ? 3.589 -10.214 -7.115 1.00 98.19 212 PHE A CA 1
ATOM 1737 C C . PHE A 1 212 ? 3.640 -9.246 -8.293 1.00 98.19 212 PHE A C 1
ATOM 1739 O O . PHE A 1 212 ? 3.667 -9.657 -9.448 1.00 98.19 212 PHE A O 1
ATOM 1746 N N . LEU A 1 213 ? 3.706 -7.950 -7.988 1.00 98.38 213 LEU A N 1
ATOM 1747 C CA . LEU A 1 213 ? 3.926 -6.883 -8.958 1.00 98.38 213 LEU A CA 1
ATOM 1748 C C . LEU A 1 213 ? 5.428 -6.676 -9.168 1.00 98.38 213 LEU A C 1
ATOM 1750 O O . LEU A 1 213 ? 6.103 -6.038 -8.357 1.00 98.38 213 LEU A O 1
ATOM 1754 N N . VAL A 1 214 ? 5.961 -7.195 -10.265 1.00 98.31 214 VAL A N 1
ATOM 1755 C CA . VAL A 1 214 ? 7.377 -7.083 -10.601 1.00 98.31 214 VAL A CA 1
ATOM 1756 C C . VAL A 1 214 ? 7.593 -5.976 -11.621 1.00 98.31 214 VAL A C 1
ATOM 1758 O O . VAL A 1 214 ? 6.915 -5.894 -12.644 1.00 98.31 214 VAL A O 1
ATOM 1761 N N . SER A 1 215 ? 8.548 -5.095 -11.340 1.00 98.00 215 SER A N 1
ATOM 1762 C CA . SER A 1 215 ? 8.893 -4.003 -12.246 1.00 98.00 215 SER A CA 1
ATOM 1763 C C . SER A 1 215 ? 10.330 -3.554 -12.042 1.00 98.00 215 SER A C 1
ATOM 1765 O O . SER A 1 215 ? 10.827 -3.579 -10.918 1.00 98.00 215 SER A O 1
ATOM 1767 N N . PHE A 1 216 ? 10.974 -2.997 -13.065 1.00 98.19 216 PHE A N 1
ATOM 1768 C CA . PHE A 1 216 ? 12.194 -2.225 -12.827 1.00 98.19 216 PHE A CA 1
ATOM 1769 C C . PHE A 1 216 ? 11.884 -1.005 -11.928 1.00 98.19 216 PHE A C 1
ATOM 1771 O O . PHE A 1 216 ? 10.737 -0.515 -11.928 1.00 98.19 216 PHE A O 1
ATOM 1778 N N . PRO A 1 217 ? 12.842 -0.502 -11.123 1.00 95.94 217 PRO A N 1
ATOM 1779 C CA . PRO A 1 217 ? 12.644 0.723 -10.362 1.00 95.94 217 PRO A CA 1
ATOM 1780 C C . PRO A 1 217 ? 12.118 1.851 -11.246 1.00 95.94 217 PRO A C 1
ATOM 1782 O O . PRO A 1 217 ? 12.603 2.067 -12.349 1.00 95.94 217 PRO A O 1
ATOM 1785 N N . ARG A 1 218 ? 11.128 2.591 -10.734 1.00 93.25 218 ARG A N 1
ATOM 1786 C CA . ARG A 1 218 ? 10.488 3.739 -11.413 1.00 93.25 218 ARG A CA 1
ATOM 1787 C C . ARG A 1 218 ? 9.596 3.408 -12.616 1.00 93.25 218 ARG A C 1
ATOM 1789 O O . ARG A 1 218 ? 9.126 4.331 -13.278 1.00 93.25 218 ARG A O 1
ATOM 1796 N N . ALA A 1 219 ? 9.256 2.142 -12.842 1.00 94.62 219 ALA A N 1
ATOM 1797 C CA . ALA A 1 219 ? 8.300 1.762 -13.887 1.00 94.62 219 ALA A CA 1
ATOM 1798 C C . ALA A 1 219 ? 6.835 2.119 -13.565 1.00 94.62 219 ALA A C 1
ATOM 1800 O O . ALA A 1 219 ? 5.980 1.982 -14.423 1.00 94.62 219 ALA A O 1
ATOM 1801 N N . GLY A 1 220 ? 6.539 2.591 -12.346 1.00 90.69 220 GLY A N 1
ATOM 1802 C CA . GLY A 1 220 ? 5.187 2.995 -11.935 1.00 90.69 220 GLY A CA 1
ATOM 1803 C C . GLY A 1 220 ? 4.503 2.051 -10.944 1.00 90.69 220 GLY A C 1
ATOM 1804 O O . GLY A 1 220 ? 3.327 2.228 -10.655 1.00 90.69 220 GLY A O 1
ATOM 1805 N N . SER A 1 221 ? 5.216 1.092 -10.348 1.00 91.81 221 SER A N 1
ATOM 1806 C CA . SER A 1 221 ? 4.615 0.119 -9.420 1.00 91.81 221 SER A CA 1
ATOM 1807 C C . SER A 1 221 ? 3.970 0.737 -8.171 1.00 91.81 221 SER A C 1
ATOM 1809 O O . SER A 1 221 ? 2.980 0.206 -7.680 1.00 91.81 221 SER A O 1
ATOM 1811 N N . ASN A 1 222 ? 4.451 1.893 -7.695 1.00 87.50 222 ASN A N 1
ATOM 1812 C CA . ASN A 1 222 ? 3.780 2.653 -6.626 1.00 87.50 222 ASN A CA 1
ATOM 1813 C C . ASN A 1 222 ? 2.376 3.121 -7.024 1.00 87.50 222 ASN A C 1
ATOM 1815 O O . ASN A 1 222 ? 1.497 3.193 -6.173 1.00 87.50 222 ASN A O 1
ATOM 1819 N N . PHE A 1 223 ? 2.180 3.481 -8.294 1.00 88.12 223 PHE A N 1
ATOM 1820 C CA . PHE A 1 223 ? 0.891 3.959 -8.777 1.00 88.12 223 PHE A CA 1
ATOM 1821 C C . PHE A 1 223 ? -0.141 2.832 -8.717 1.00 88.12 223 PHE A C 1
ATOM 1823 O O . PHE A 1 223 ? -1.166 2.996 -8.063 1.00 88.12 223 PHE A O 1
ATOM 1830 N N . ILE A 1 224 ? 0.197 1.657 -9.264 1.00 92.25 224 ILE A N 1
ATOM 1831 C CA . ILE A 1 224 ? -0.650 0.458 -9.176 1.00 92.25 224 ILE A CA 1
ATOM 1832 C C . ILE A 1 224 ? -0.926 0.095 -7.714 1.00 92.25 224 ILE A C 1
ATOM 1834 O O . ILE A 1 224 ? -2.078 -0.074 -7.336 1.00 92.25 224 ILE A O 1
ATOM 1838 N N . GLN A 1 225 ? 0.113 0.030 -6.874 1.00 88.31 225 GLN A N 1
ATOM 1839 C CA . GLN A 1 225 ? -0.019 -0.313 -5.454 1.00 88.31 225 GLN A CA 1
ATOM 1840 C C . GLN A 1 225 ? -1.037 0.588 -4.730 1.00 88.31 225 GLN A C 1
ATOM 1842 O O . GLN A 1 225 ? -1.881 0.097 -3.978 1.00 88.31 225 GLN A O 1
ATOM 1847 N N . ASN A 1 226 ? -0.959 1.901 -4.957 1.00 82.94 226 ASN A N 1
ATOM 1848 C CA . ASN A 1 226 ? -1.856 2.867 -4.331 1.00 82.94 226 ASN A CA 1
ATOM 1849 C C . ASN A 1 226 ? -3.291 2.715 -4.846 1.00 82.94 226 ASN A C 1
ATOM 1851 O O . ASN A 1 226 ? -4.212 2.675 -4.036 1.00 82.94 226 ASN A O 1
ATOM 1855 N N . VAL A 1 227 ? -3.475 2.585 -6.165 1.00 86.25 227 VAL A N 1
ATOM 1856 C CA . VAL A 1 227 ? -4.803 2.411 -6.771 1.00 86.25 227 VAL A CA 1
ATOM 1857 C C . VAL A 1 227 ? -5.459 1.117 -6.288 1.00 86.25 227 VAL A C 1
ATOM 1859 O O . VAL A 1 227 ? -6.617 1.152 -5.878 1.00 86.25 227 VAL A O 1
ATOM 1862 N N . LEU A 1 228 ? -4.724 -0.000 -6.255 1.00 88.88 228 LEU A N 1
ATOM 1863 C CA . LEU A 1 228 ? -5.221 -1.275 -5.728 1.00 88.88 228 LEU A CA 1
ATOM 1864 C C . LEU A 1 228 ? -5.645 -1.151 -4.261 1.00 88.88 228 LEU A C 1
ATOM 1866 O O . LEU A 1 228 ? -6.745 -1.572 -3.905 1.00 88.88 228 LEU A O 1
ATOM 1870 N N . THR A 1 229 ? -4.808 -0.529 -3.425 1.00 84.81 229 THR A N 1
ATOM 1871 C CA . THR A 1 229 ? -5.100 -0.378 -1.991 1.00 84.81 229 THR A CA 1
ATOM 1872 C C . THR A 1 229 ? -6.341 0.474 -1.750 1.00 84.81 229 THR A C 1
ATOM 1874 O O . THR A 1 229 ? -7.196 0.113 -0.945 1.00 84.81 229 THR A O 1
ATOM 1877 N N . GLU A 1 230 ? -6.455 1.607 -2.441 1.00 79.50 230 GLU A N 1
ATOM 1878 C CA . GLU A 1 230 ? -7.568 2.538 -2.245 1.00 79.50 230 GLU A CA 1
ATOM 1879 C C . GLU A 1 230 ? -8.876 2.021 -2.852 1.00 79.50 230 GLU A C 1
ATOM 1881 O O . GLU A 1 230 ? -9.937 2.256 -2.279 1.00 79.50 230 GLU A O 1
ATOM 1886 N N . THR A 1 231 ? -8.810 1.278 -3.960 1.00 82.81 231 THR A N 1
ATOM 1887 C CA . THR A 1 231 ? -10.003 0.726 -4.622 1.00 82.81 231 THR A CA 1
ATOM 1888 C C . THR A 1 231 ? -10.567 -0.477 -3.864 1.00 82.81 231 THR A C 1
ATOM 1890 O O . THR A 1 231 ? -11.775 -0.577 -3.677 1.00 82.81 231 THR A O 1
ATOM 1893 N N . THR A 1 232 ? -9.707 -1.386 -3.395 1.00 83.12 232 THR A N 1
ATOM 1894 C CA . THR A 1 232 ? -10.146 -2.651 -2.769 1.00 83.12 232 THR A CA 1
ATOM 1895 C C . THR A 1 232 ? -10.291 -2.557 -1.246 1.00 83.12 232 THR A C 1
ATOM 1897 O O . THR A 1 232 ? -11.021 -3.331 -0.616 1.00 83.12 232 THR A O 1
ATOM 1900 N N . GLY A 1 233 ? -9.567 -1.622 -0.623 1.00 78.81 233 GLY A N 1
ATOM 1901 C CA . GLY A 1 233 ? -9.371 -1.576 0.825 1.00 78.81 233 GLY A CA 1
ATOM 1902 C C . GLY A 1 233 ? -8.428 -2.661 1.366 1.00 78.81 233 GLY A C 1
ATOM 1903 O O . GLY A 1 233 ? -8.199 -2.699 2.576 1.00 78.81 233 GLY A O 1
ATOM 1904 N N . ILE A 1 234 ? -7.865 -3.518 0.506 1.00 84.06 234 ILE A N 1
ATOM 1905 C CA . ILE A 1 234 ? -6.884 -4.548 0.866 1.00 84.06 234 ILE A CA 1
ATOM 1906 C C . ILE A 1 234 ? -5.483 -3.989 0.625 1.00 84.06 234 ILE A C 1
ATOM 1908 O O . ILE A 1 234 ? -5.223 -3.327 -0.376 1.00 84.06 234 ILE A O 1
ATOM 1912 N N . LEU A 1 235 ? -4.555 -4.235 1.547 1.00 84.50 235 LEU A N 1
ATOM 1913 C CA . LEU A 1 235 ? -3.223 -3.650 1.469 1.00 84.50 235 LEU A CA 1
ATOM 1914 C C . LEU A 1 235 ? -2.421 -4.223 0.292 1.00 84.50 235 LEU A C 1
ATOM 1916 O O . LEU A 1 235 ? -2.180 -5.425 0.226 1.00 84.50 235 LEU A O 1
ATOM 1920 N N . SER A 1 236 ? -1.907 -3.341 -0.562 1.00 88.19 236 SER A N 1
ATOM 1921 C CA . SER A 1 236 ? -0.785 -3.623 -1.458 1.00 88.19 236 SER A CA 1
ATOM 1922 C C . SER A 1 236 ? 0.456 -2.898 -0.944 1.00 88.19 236 SER A C 1
ATOM 1924 O O . SER A 1 236 ? 0.388 -1.717 -0.592 1.00 88.19 236 SER A O 1
ATOM 1926 N N . GLN A 1 237 ? 1.612 -3.570 -0.903 1.00 87.75 237 GLN A N 1
ATOM 1927 C CA . GLN A 1 237 ? 2.830 -2.962 -0.358 1.00 87.75 237 GLN A CA 1
ATOM 1928 C C . GLN A 1 237 ? 4.143 -3.386 -1.015 1.00 87.75 237 GLN A C 1
ATOM 1930 O O . GLN A 1 237 ? 4.215 -4.328 -1.797 1.00 87.75 237 GLN A O 1
ATOM 1935 N N . SER A 1 238 ? 5.205 -2.645 -0.703 1.00 91.44 238 SER A N 1
ATOM 1936 C CA . SER A 1 238 ? 6.576 -2.988 -1.084 1.00 91.44 238 SER A CA 1
ATOM 1937 C C . SER A 1 238 ? 7.086 -4.175 -0.287 1.00 91.44 238 SER A C 1
ATOM 1939 O O . SER A 1 238 ? 6.965 -4.157 0.933 1.00 91.44 238 SER A O 1
ATOM 1941 N N . ILE A 1 239 ? 7.764 -5.125 -0.937 1.00 93.19 239 ILE A N 1
ATOM 1942 C CA . ILE A 1 239 ? 8.506 -6.178 -0.223 1.00 93.19 239 ILE A CA 1
ATOM 1943 C C . ILE A 1 239 ? 9.644 -5.606 0.644 1.00 93.19 239 ILE A C 1
ATOM 1945 O O . ILE A 1 239 ? 10.038 -6.191 1.642 1.00 93.19 239 ILE A O 1
ATOM 1949 N N . TYR A 1 240 ? 10.144 -4.420 0.284 1.00 90.00 240 TYR A N 1
ATOM 1950 C CA . TYR A 1 240 ? 11.206 -3.704 1.006 1.00 90.00 240 TYR A CA 1
ATOM 1951 C C . TYR A 1 240 ? 10.720 -2.900 2.226 1.00 90.00 240 TYR A C 1
ATOM 1953 O O . TYR A 1 240 ? 11.530 -2.250 2.884 1.00 90.00 240 TYR A O 1
ATOM 1961 N N . ALA A 1 241 ? 9.410 -2.859 2.490 1.00 86.19 241 ALA A N 1
ATOM 1962 C CA . ALA A 1 241 ? 8.848 -2.157 3.643 1.00 86.19 241 ALA A CA 1
ATOM 1963 C C . ALA A 1 241 ? 8.642 -3.127 4.823 1.00 86.19 241 ALA A C 1
ATOM 1965 O O . ALA A 1 241 ? 8.446 -4.318 4.589 1.00 86.19 241 ALA A O 1
ATOM 1966 N N . PRO A 1 242 ? 8.643 -2.643 6.081 1.00 81.62 242 PRO A N 1
ATOM 1967 C CA . PRO A 1 242 ? 8.290 -3.474 7.228 1.00 81.62 242 PRO A CA 1
ATOM 1968 C C . PRO A 1 242 ? 6.911 -4.124 7.055 1.00 81.62 242 PRO A C 1
ATOM 1970 O O . PRO A 1 242 ? 5.945 -3.454 6.692 1.00 81.62 242 PRO A O 1
ATOM 1973 N N . ILE A 1 243 ? 6.827 -5.425 7.332 1.00 79.50 243 ILE A N 1
ATOM 1974 C CA . ILE A 1 243 ? 5.594 -6.208 7.231 1.00 79.50 243 ILE A CA 1
ATOM 1975 C C . ILE A 1 243 ? 5.021 -6.376 8.640 1.00 79.50 243 ILE A C 1
ATOM 1977 O O . ILE A 1 243 ? 5.575 -7.094 9.466 1.00 79.50 243 ILE A O 1
ATOM 1981 N N . ASP A 1 244 ? 3.924 -5.673 8.926 1.00 74.50 244 ASP A N 1
ATOM 1982 C CA . ASP A 1 244 ? 3.275 -5.657 10.249 1.00 74.50 244 ASP A CA 1
ATOM 1983 C C . ASP A 1 244 ? 2.006 -6.528 10.334 1.00 74.50 244 ASP A C 1
ATOM 1985 O O . ASP A 1 244 ? 1.339 -6.547 11.374 1.00 74.50 244 ASP A O 1
ATOM 1989 N N . ILE A 1 245 ? 1.633 -7.184 9.233 1.00 76.31 245 ILE A N 1
ATOM 1990 C CA . ILE A 1 245 ? 0.453 -8.048 9.110 1.00 76.31 245 ILE A CA 1
ATOM 1991 C C . ILE A 1 245 ? 0.835 -9.367 8.439 1.00 76.31 245 ILE A C 1
ATOM 1993 O O . ILE A 1 245 ? 1.856 -9.429 7.757 1.00 76.31 245 ILE A O 1
ATOM 1997 N N . GLU A 1 246 ? 0.019 -10.407 8.610 1.00 81.75 246 GLU A N 1
ATOM 1998 C CA . GLU A 1 246 ? 0.265 -11.704 7.968 1.00 81.75 246 GLU A CA 1
ATOM 1999 C C . GLU A 1 246 ? 0.375 -11.551 6.436 1.00 81.75 246 GLU A C 1
ATOM 2001 O O . GLU A 1 246 ? -0.507 -10.934 5.831 1.00 81.75 246 GLU A O 1
ATOM 2006 N N . PRO A 1 247 ? 1.414 -12.105 5.778 1.00 86.44 247 PRO A N 1
ATOM 2007 C CA . PRO A 1 247 ? 1.625 -11.939 4.337 1.00 86.44 247 PRO A CA 1
ATOM 2008 C C . PRO A 1 247 ? 0.453 -12.377 3.452 1.00 86.44 247 PRO A C 1
ATOM 2010 O O . PRO A 1 247 ? 0.215 -11.762 2.417 1.00 86.44 247 PRO A O 1
ATOM 2013 N N . ASN A 1 248 ? -0.304 -13.393 3.876 1.00 86.81 248 ASN A N 1
ATOM 2014 C CA . ASN A 1 248 ? -1.493 -13.878 3.164 1.00 86.81 248 ASN A CA 1
ATOM 2015 C C . ASN A 1 248 ? -2.656 -12.872 3.175 1.00 86.81 248 ASN A C 1
ATOM 2017 O O . ASN A 1 248 ? -3.631 -13.075 2.465 1.00 86.81 248 ASN A O 1
ATOM 2021 N N . LEU A 1 249 ? -2.560 -11.803 3.975 1.00 86.38 249 LEU A N 1
ATOM 2022 C CA . LEU A 1 249 ? -3.557 -10.732 4.082 1.00 86.38 249 LEU A CA 1
ATOM 2023 C C . LEU A 1 249 ? -3.203 -9.501 3.238 1.00 86.38 249 LEU A C 1
ATOM 2025 O O . LEU A 1 249 ? -3.856 -8.460 3.325 1.00 86.38 249 LEU A O 1
ATOM 2029 N N . ILE A 1 250 ? -2.145 -9.609 2.436 1.00 89.25 250 ILE A N 1
ATOM 2030 C CA . ILE A 1 250 ? -1.677 -8.580 1.515 1.00 89.25 250 ILE A CA 1
ATOM 2031 C C . ILE A 1 250 ? -2.093 -8.997 0.110 1.00 89.25 250 ILE A C 1
ATOM 2033 O O . ILE A 1 250 ? -1.786 -10.098 -0.338 1.00 89.25 250 ILE A O 1
ATOM 2037 N N . LEU A 1 251 ? -2.767 -8.097 -0.606 1.00 93.31 251 LEU A N 1
ATOM 2038 C CA . LEU A 1 251 ? -3.254 -8.362 -1.958 1.00 93.31 251 LEU A CA 1
ATOM 2039 C C . LEU A 1 251 ? -2.087 -8.543 -2.930 1.00 93.31 251 LEU A C 1
ATOM 2041 O O . LEU A 1 251 ? -2.017 -9.530 -3.666 1.00 93.31 251 LEU A O 1
ATOM 2045 N N . THR A 1 252 ? -1.152 -7.586 -2.913 1.00 96.31 252 THR A N 1
ATOM 2046 C CA . THR A 1 252 ? 0.044 -7.644 -3.755 1.00 96.31 252 THR A CA 1
ATOM 2047 C C . THR A 1 252 ? 1.307 -7.193 -3.034 1.00 96.31 252 THR A C 1
ATOM 2049 O O . THR A 1 252 ? 1.312 -6.125 -2.408 1.00 96.31 252 THR A O 1
ATOM 2052 N N . PHE A 1 253 ? 2.413 -7.899 -3.260 1.00 97.25 253 PHE A N 1
ATOM 2053 C CA . PHE A 1 253 ? 3.752 -7.368 -3.016 1.00 97.25 253 PHE A CA 1
ATOM 2054 C C . PHE A 1 253 ? 4.362 -6.826 -4.299 1.00 97.25 253 PHE A C 1
ATOM 2056 O O . PHE A 1 253 ? 4.450 -7.542 -5.293 1.00 97.25 253 PHE A O 1
ATOM 2063 N N . LYS A 1 254 ? 4.856 -5.585 -4.276 1.00 95.88 254 LYS A N 1
ATOM 2064 C CA . LYS A 1 254 ? 5.736 -5.102 -5.344 1.00 95.88 254 LYS A CA 1
ATOM 2065 C C . LYS A 1 254 ? 7.197 -5.466 -5.067 1.00 95.88 254 LYS A C 1
ATOM 2067 O O . LYS A 1 254 ? 7.668 -5.338 -3.934 1.00 95.88 254 LYS A O 1
ATOM 2072 N N . SER A 1 255 ? 7.914 -5.853 -6.114 1.00 97.38 255 SER A N 1
ATOM 2073 C CA . SER A 1 255 ? 9.340 -6.194 -6.096 1.00 97.38 255 SER A CA 1
ATOM 2074 C C . SER A 1 255 ? 10.045 -5.593 -7.317 1.00 97.38 255 SER A C 1
ATOM 2076 O O . SER A 1 255 ? 9.463 -5.437 -8.392 1.00 97.38 255 SER A O 1
ATOM 2078 N N . HIS A 1 256 ? 11.319 -5.254 -7.135 1.00 97.31 256 HIS A N 1
ATOM 2079 C CA . HIS A 1 256 ? 12.241 -4.810 -8.180 1.00 97.31 256 HIS A CA 1
ATOM 2080 C C . HIS A 1 256 ? 13.266 -5.895 -8.544 1.00 97.31 256 HIS A C 1
ATOM 2082 O O . HIS A 1 256 ? 14.380 -5.608 -8.992 1.00 97.31 256 HIS A O 1
ATOM 2088 N N . SER A 1 257 ? 12.892 -7.156 -8.332 1.00 96.38 257 SER A N 1
ATOM 2089 C CA . SER A 1 257 ? 13.695 -8.321 -8.679 1.00 96.38 257 SER A CA 1
ATOM 2090 C C . SER A 1 257 ? 14.043 -8.359 -10.170 1.00 96.38 257 SER A C 1
ATOM 2092 O O . SER A 1 257 ? 13.242 -8.054 -11.057 1.00 96.38 257 SER A O 1
ATOM 2094 N N . LEU A 1 258 ? 15.277 -8.770 -10.463 1.00 97.00 258 LEU A N 1
ATOM 2095 C CA . LEU A 1 258 ? 15.772 -8.886 -11.838 1.00 97.00 258 LEU A CA 1
ATOM 2096 C C . LEU A 1 258 ? 15.377 -10.211 -12.504 1.00 97.00 258 LEU A C 1
ATOM 2098 O O . LEU A 1 258 ? 15.531 -10.339 -13.711 1.00 97.00 258 LEU A O 1
ATOM 2102 N N . SER A 1 259 ? 14.895 -11.193 -11.738 1.00 96.81 259 SER A N 1
ATOM 2103 C CA . SER A 1 259 ? 14.493 -12.513 -12.230 1.00 96.81 259 SER A CA 1
ATOM 2104 C C . SER A 1 259 ? 13.586 -13.236 -11.231 1.00 96.81 259 SER A C 1
ATOM 2106 O O . SER A 1 259 ? 13.547 -12.880 -10.052 1.00 96.81 259 SER A O 1
ATOM 2108 N N . MET A 1 260 ? 12.909 -14.297 -11.684 1.00 96.69 260 MET A N 1
ATOM 2109 C CA . MET A 1 260 ? 12.117 -15.186 -10.822 1.00 96.69 260 MET A CA 1
ATOM 2110 C C . MET A 1 260 ? 12.951 -15.808 -9.691 1.00 96.69 260 MET A C 1
ATOM 2112 O O . MET A 1 260 ? 12.477 -15.948 -8.567 1.00 96.69 260 MET A O 1
ATOM 2116 N N . GLU A 1 261 ? 14.207 -16.159 -9.964 1.00 95.88 261 GLU A N 1
ATOM 2117 C CA . GLU A 1 261 ? 15.117 -16.688 -8.943 1.00 95.88 261 GLU A CA 1
ATOM 2118 C C . GLU A 1 261 ? 15.383 -15.646 -7.849 1.00 95.88 261 GLU A C 1
ATOM 2120 O O . GLU A 1 261 ? 15.286 -15.951 -6.661 1.00 95.88 261 GLU A O 1
ATOM 2125 N N . TYR A 1 262 ? 15.627 -14.391 -8.245 1.00 96.00 262 TYR A N 1
ATOM 2126 C CA . TYR A 1 262 ? 15.830 -13.287 -7.305 1.00 96.00 262 TYR A CA 1
ATOM 2127 C C . TYR A 1 262 ? 14.566 -12.960 -6.519 1.00 96.00 262 TYR A C 1
ATOM 2129 O O . TYR A 1 262 ? 14.647 -12.700 -5.324 1.00 96.00 262 TYR A O 1
ATOM 2137 N N . LEU A 1 263 ? 13.394 -13.029 -7.157 1.00 96.56 263 LEU A N 1
ATOM 2138 C CA . LEU A 1 263 ? 12.120 -12.850 -6.468 1.00 96.56 263 LEU A CA 1
ATOM 2139 C C . LEU A 1 263 ? 11.933 -13.896 -5.362 1.00 96.56 263 LEU A C 1
ATOM 2141 O O . LEU A 1 263 ? 11.576 -13.541 -4.245 1.00 96.56 263 LEU A O 1
ATOM 2145 N N . LYS A 1 264 ? 12.221 -15.174 -5.640 1.00 95.88 264 LYS A N 1
ATOM 2146 C CA . LYS A 1 264 ? 12.155 -16.242 -4.628 1.00 95.88 264 LYS A CA 1
ATOM 2147 C C . LYS A 1 264 ? 13.135 -15.999 -3.476 1.00 95.88 264 LYS A C 1
ATOM 2149 O O . LYS A 1 264 ? 12.773 -16.206 -2.321 1.00 95.88 264 LYS A O 1
ATOM 2154 N N . ASP A 1 265 ? 14.351 -15.533 -3.767 1.00 94.81 265 ASP A N 1
ATOM 2155 C CA . ASP A 1 265 ? 15.321 -15.141 -2.734 1.00 94.81 265 ASP A CA 1
ATOM 2156 C C . ASP A 1 265 ? 14.814 -13.967 -1.875 1.00 94.81 265 ASP A C 1
ATOM 2158 O O . ASP A 1 265 ? 14.891 -14.031 -0.648 1.00 94.81 265 ASP A O 1
ATOM 2162 N N . GLU A 1 266 ? 14.238 -12.926 -2.485 1.00 94.94 266 GLU A N 1
ATOM 2163 C CA . GLU A 1 266 ? 13.630 -11.805 -1.757 1.00 94.94 266 GLU A CA 1
ATOM 2164 C C . GLU A 1 266 ? 12.458 -12.249 -0.883 1.00 94.94 266 GLU A C 1
ATOM 2166 O O . GLU A 1 266 ? 12.403 -11.868 0.283 1.00 94.94 266 GLU A O 1
ATOM 2171 N N . VAL A 1 267 ? 11.547 -13.075 -1.404 1.00 95.62 267 VAL A N 1
ATOM 2172 C CA . VAL A 1 267 ? 10.400 -13.598 -0.643 1.00 95.62 267 VAL A CA 1
ATOM 2173 C C . VAL A 1 267 ? 10.873 -14.393 0.571 1.00 95.62 267 VAL A C 1
ATOM 2175 O O . VAL A 1 267 ? 10.385 -14.164 1.678 1.00 95.62 267 VAL A O 1
ATOM 2178 N N . ASN A 1 268 ? 11.884 -15.246 0.398 1.00 94.00 268 ASN A N 1
ATOM 2179 C CA . ASN A 1 268 ? 12.466 -16.021 1.491 1.00 94.00 268 ASN A CA 1
ATOM 2180 C C . ASN A 1 268 ? 13.135 -15.145 2.562 1.00 94.00 268 ASN A C 1
ATOM 2182 O O . ASN A 1 268 ? 13.073 -15.480 3.743 1.00 94.00 268 ASN A O 1
ATOM 2186 N N . ARG A 1 269 ? 13.801 -14.050 2.168 1.00 92.06 269 ARG A N 1
ATOM 2187 C CA . ARG A 1 269 ? 14.524 -13.164 3.099 1.00 92.06 269 ARG A CA 1
ATOM 2188 C C . ARG A 1 269 ? 13.636 -12.118 3.769 1.00 92.06 269 ARG A C 1
ATOM 2190 O O . ARG A 1 269 ? 13.912 -11.749 4.906 1.00 92.06 269 ARG A O 1
ATOM 2197 N N . LEU A 1 270 ? 12.644 -11.598 3.051 1.00 91.88 270 LEU A N 1
ATOM 2198 C CA . LEU A 1 270 ? 11.911 -10.387 3.431 1.00 91.88 270 LEU A CA 1
ATOM 2199 C C . LEU A 1 270 ? 10.445 -10.645 3.791 1.00 91.88 270 LEU A C 1
ATOM 2201 O O . LEU A 1 270 ? 9.858 -9.808 4.468 1.00 91.88 270 LEU A O 1
ATOM 2205 N N . VAL A 1 271 ? 9.854 -11.765 3.354 1.00 92.69 271 VAL A N 1
ATOM 2206 C CA . VAL A 1 271 ? 8.428 -12.072 3.566 1.00 92.69 271 VAL A CA 1
ATOM 2207 C C . VAL A 1 271 ? 8.256 -13.320 4.426 1.00 92.69 271 VAL A C 1
ATOM 2209 O O . VAL A 1 271 ? 8.000 -13.214 5.619 1.00 92.69 271 VAL A O 1
ATOM 2212 N N . SER A 1 272 ? 8.360 -14.503 3.823 1.00 91.31 272 SER A N 1
ATOM 2213 C CA . SER A 1 272 ? 8.278 -15.800 4.494 1.00 91.31 272 SER A CA 1
ATOM 2214 C C . SER A 1 272 ? 8.607 -16.913 3.492 1.00 91.31 272 SER A C 1
ATOM 2216 O O . SER A 1 272 ? 8.086 -16.878 2.374 1.00 91.31 272 SER A O 1
ATOM 2218 N N . PRO A 1 273 ? 9.368 -17.952 3.885 1.00 89.12 273 PRO A N 1
ATOM 2219 C CA . PRO A 1 273 ? 9.603 -19.134 3.052 1.00 89.12 273 PRO A CA 1
ATOM 2220 C C . PRO A 1 273 ? 8.342 -19.932 2.688 1.00 89.12 273 PRO A C 1
ATOM 2222 O O . PRO A 1 273 ? 8.382 -20.759 1.782 1.00 89.12 273 PRO A O 1
ATOM 2225 N N . SER A 1 274 ? 7.229 -19.724 3.402 1.00 89.31 274 SER A N 1
ATOM 2226 C CA . SER A 1 274 ? 5.948 -20.379 3.106 1.00 89.31 274 SER A CA 1
ATOM 2227 C C . SER A 1 274 ? 5.192 -19.738 1.938 1.00 89.31 274 SER A C 1
ATOM 2229 O O . SER A 1 274 ? 4.214 -20.311 1.465 1.00 89.31 274 SER A O 1
ATOM 2231 N N . ILE A 1 275 ? 5.604 -18.546 1.496 1.00 93.19 275 ILE A N 1
ATOM 2232 C CA . ILE A 1 275 ? 4.967 -17.816 0.400 1.00 93.19 275 ILE A CA 1
ATOM 2233 C C . ILE A 1 275 ? 5.667 -18.169 -0.907 1.00 93.19 275 ILE A C 1
ATOM 2235 O O . ILE A 1 275 ? 6.890 -18.115 -1.007 1.00 93.19 275 ILE A O 1
ATOM 2239 N N . SER A 1 276 ? 4.879 -18.486 -1.933 1.00 91.19 276 SER A N 1
ATOM 2240 C CA . SER A 1 276 ? 5.383 -18.765 -3.276 1.00 91.19 276 SER A CA 1
ATOM 2241 C C . SER A 1 276 ? 4.813 -17.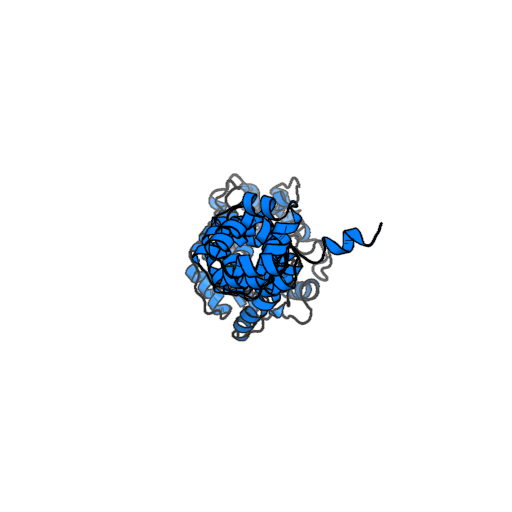755 -4.275 1.00 91.19 276 SER A C 1
ATOM 2243 O O . SER A 1 276 ? 3.599 -17.545 -4.280 1.00 91.19 276 SER A O 1
ATOM 2245 N N . PRO A 1 277 ? 5.642 -17.134 -5.136 1.00 92.44 277 PRO A N 1
ATOM 2246 C CA . PRO A 1 277 ? 5.169 -16.212 -6.163 1.00 92.44 277 PRO A CA 1
ATOM 2247 C C . PRO A 1 277 ? 4.492 -16.972 -7.314 1.00 92.44 277 PRO A C 1
ATOM 2249 O O . PRO A 1 277 ? 5.127 -17.307 -8.312 1.00 92.44 277 PRO A O 1
ATOM 2252 N N . SER A 1 278 ? 3.201 -17.266 -7.154 1.00 88.88 278 SER A N 1
ATOM 2253 C CA . SER A 1 278 ? 2.392 -18.069 -8.086 1.00 88.88 278 SER A CA 1
ATOM 2254 C C . SER A 1 278 ? 1.548 -17.250 -9.068 1.00 88.88 278 SER A C 1
ATOM 2256 O O . SER A 1 278 ? 1.033 -17.814 -10.033 1.00 88.88 278 SER A O 1
ATOM 2258 N N . LYS A 1 279 ? 1.385 -15.944 -8.828 1.00 96.62 279 LYS A N 1
ATOM 2259 C CA . LYS A 1 279 ? 0.603 -15.021 -9.660 1.00 96.62 279 LYS A CA 1
ATOM 2260 C C . LYS A 1 279 ? 1.368 -13.715 -9.823 1.00 96.62 279 LYS A C 1
ATOM 2262 O O . LYS A 1 279 ? 1.759 -13.109 -8.823 1.00 96.62 279 LYS A O 1
ATOM 2267 N N . LEU A 1 280 ? 1.627 -13.304 -11.062 1.00 98.25 280 LEU A N 1
ATOM 2268 C CA . LEU A 1 280 ? 2.561 -12.216 -11.366 1.00 98.25 280 LEU A CA 1
ATOM 2269 C C . LEU A 1 280 ? 1.894 -11.101 -12.165 1.00 98.25 280 LEU A C 1
ATOM 2271 O O . LEU A 1 280 ? 1.197 -11.353 -13.137 1.00 98.25 280 LEU A O 1
ATOM 2275 N N . ILE A 1 281 ? 2.188 -9.857 -11.817 1.00 98.62 281 ILE A N 1
ATOM 2276 C CA . ILE A 1 281 ? 1.920 -8.695 -12.661 1.00 98.62 281 ILE A CA 1
ATOM 2277 C C . ILE A 1 281 ? 3.279 -8.137 -13.067 1.00 98.62 281 ILE A C 1
ATOM 2279 O O . ILE A 1 281 ? 4.066 -7.750 -12.207 1.00 98.62 281 ILE A O 1
ATOM 2283 N N . ILE A 1 282 ? 3.573 -8.105 -14.360 1.00 98.50 282 ILE A N 1
ATOM 2284 C CA . ILE A 1 282 ? 4.859 -7.664 -14.902 1.00 98.50 282 ILE A CA 1
ATOM 2285 C C . ILE A 1 282 ? 4.643 -6.306 -15.565 1.00 98.50 282 ILE A C 1
ATOM 2287 O O . ILE A 1 282 ? 3.893 -6.188 -16.531 1.00 98.50 282 ILE A O 1
ATOM 2291 N N . LEU A 1 283 ? 5.283 -5.265 -15.035 1.00 98.19 283 LEU A N 1
ATOM 2292 C CA . LEU A 1 283 ? 5.078 -3.887 -15.480 1.00 98.19 283 LEU A CA 1
ATOM 2293 C C . LEU A 1 283 ? 6.226 -3.413 -16.378 1.00 98.19 283 LEU A C 1
ATOM 2295 O O . LEU A 1 283 ? 7.367 -3.305 -15.917 1.00 98.19 283 LEU A O 1
ATOM 2299 N N . LYS A 1 284 ? 5.905 -3.056 -17.631 1.00 97.00 284 LYS A N 1
ATOM 2300 C CA . LYS A 1 284 ? 6.814 -2.350 -18.551 1.00 97.00 284 LYS A CA 1
ATOM 2301 C C . LYS A 1 284 ? 6.529 -0.853 -18.611 1.00 97.00 284 LYS A C 1
ATOM 2303 O O . LYS A 1 284 ? 5.409 -0.406 -18.383 1.00 97.00 284 LYS A O 1
ATOM 2308 N N . ARG A 1 285 ? 7.564 -0.096 -18.967 1.00 96.44 285 ARG A N 1
ATOM 2309 C CA . ARG A 1 285 ? 7.543 1.350 -19.222 1.00 96.44 285 ARG A CA 1
ATOM 2310 C C . ARG A 1 285 ? 8.600 1.679 -20.275 1.00 96.44 285 ARG A C 1
ATOM 2312 O O . ARG A 1 285 ? 9.590 0.948 -20.350 1.00 96.44 285 ARG A O 1
ATOM 2319 N N . ASP A 1 286 ? 8.410 2.753 -21.040 1.00 96.81 286 ASP A N 1
ATOM 2320 C CA . ASP A 1 286 ? 9.413 3.233 -21.998 1.00 96.81 286 ASP A CA 1
ATOM 2321 C C . ASP A 1 286 ? 10.790 3.397 -21.311 1.00 96.81 286 ASP A C 1
ATOM 2323 O O . ASP A 1 286 ? 10.887 4.124 -20.310 1.00 96.81 286 ASP A O 1
ATOM 2327 N N . PRO A 1 287 ? 11.864 2.742 -21.807 1.00 97.75 287 PRO A N 1
ATOM 2328 C CA . PRO A 1 287 ? 13.185 2.797 -21.183 1.00 97.75 287 PRO A CA 1
ATOM 2329 C C . PRO A 1 287 ? 13.747 4.215 -21.025 1.00 97.75 287 PRO A C 1
ATOM 2331 O O . PRO A 1 287 ? 14.434 4.489 -20.043 1.00 97.75 287 PRO A O 1
ATOM 2334 N N . ARG A 1 288 ? 13.430 5.142 -21.934 1.00 96.50 288 ARG A N 1
ATOM 2335 C CA . ARG A 1 288 ? 13.908 6.534 -21.880 1.00 96.50 288 ARG A CA 1
ATOM 2336 C C . ARG A 1 288 ? 13.263 7.271 -20.709 1.00 96.50 288 ARG A C 1
ATOM 2338 O O . ARG A 1 288 ? 13.952 7.852 -19.871 1.00 96.50 288 ARG A O 1
ATOM 2345 N N . ASP A 1 289 ? 11.941 7.165 -20.580 1.00 94.69 289 ASP A N 1
ATOM 2346 C CA . ASP A 1 289 ? 11.195 7.746 -19.458 1.00 94.69 289 ASP A CA 1
ATOM 2347 C C . ASP A 1 289 ? 11.583 7.126 -18.115 1.00 94.69 289 ASP A C 1
ATOM 2349 O O . ASP A 1 289 ? 11.720 7.828 -17.106 1.00 94.69 289 ASP A O 1
ATOM 2353 N N . LEU A 1 290 ? 11.756 5.805 -18.112 1.00 95.62 290 LEU A N 1
ATOM 2354 C CA . LEU A 1 290 ? 12.162 5.024 -16.956 1.00 95.62 290 LEU A CA 1
ATOM 2355 C C . LEU A 1 290 ? 13.528 5.475 -16.427 1.00 95.62 290 LEU A C 1
ATOM 2357 O O . LEU A 1 290 ? 13.644 5.766 -15.234 1.00 95.62 290 LEU A O 1
ATOM 2361 N N . MET A 1 291 ? 14.539 5.568 -17.2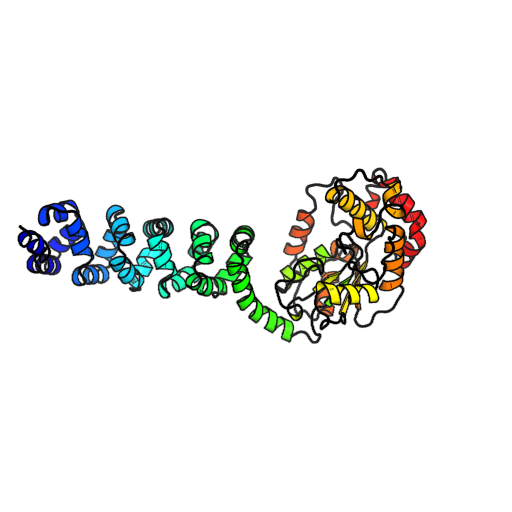99 1.00 96.94 291 MET A N 1
ATOM 2362 C CA . MET A 1 291 ? 15.910 5.902 -16.903 1.00 96.94 291 MET A CA 1
ATOM 2363 C C . MET A 1 291 ? 16.047 7.349 -16.449 1.00 96.94 291 MET A C 1
ATOM 2365 O O . MET A 1 291 ? 16.686 7.582 -15.426 1.00 96.94 291 MET A O 1
ATOM 2369 N N . ILE A 1 292 ? 15.374 8.304 -17.100 1.00 94.56 292 ILE A N 1
ATOM 2370 C CA . ILE A 1 292 ? 15.325 9.691 -16.609 1.00 94.56 292 ILE A CA 1
ATOM 2371 C C . ILE A 1 292 ? 14.708 9.730 -15.204 1.00 94.56 292 ILE A C 1
ATOM 2373 O O . ILE A 1 292 ? 15.271 10.317 -14.280 1.00 94.56 292 ILE A O 1
ATOM 2377 N N . SER A 1 293 ? 13.582 9.035 -14.995 1.00 92.56 293 SER A N 1
ATOM 2378 C CA . SER A 1 293 ? 12.939 8.997 -13.676 1.00 92.56 293 SER A CA 1
ATOM 2379 C C . SER A 1 293 ? 13.801 8.314 -12.611 1.00 92.56 293 SER A C 1
ATOM 2381 O O . SER A 1 293 ? 13.691 8.640 -11.424 1.00 92.56 293 SER A O 1
ATOM 2383 N N . PHE A 1 294 ? 14.632 7.349 -13.006 1.00 95.06 294 PHE A N 1
ATOM 2384 C CA . PHE A 1 294 ? 15.552 6.672 -12.102 1.00 95.06 294 PHE A CA 1
ATOM 2385 C C . PHE A 1 294 ? 16.762 7.534 -11.766 1.00 95.06 294 PHE A C 1
ATOM 2387 O O . PHE A 1 294 ? 17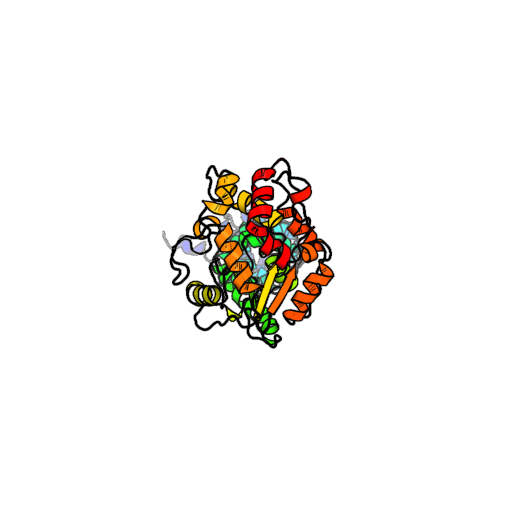.094 7.646 -10.588 1.00 95.06 294 PHE A O 1
ATOM 2394 N N . TYR A 1 295 ? 17.319 8.241 -12.742 1.00 94.38 295 TYR A N 1
ATOM 2395 C CA . TYR A 1 295 ? 18.370 9.227 -12.527 1.00 94.38 295 TYR A CA 1
ATOM 2396 C C . TYR A 1 295 ? 17.934 10.318 -11.538 1.00 94.38 295 TYR A C 1
ATOM 2398 O O . TYR A 1 295 ? 18.591 10.515 -10.513 1.00 94.38 295 TYR A O 1
ATOM 2406 N N . GLU A 1 296 ? 16.775 10.952 -11.767 1.00 90.69 296 GLU A N 1
ATOM 2407 C CA . GLU A 1 296 ? 16.215 11.960 -10.851 1.00 90.69 296 GLU A CA 1
ATOM 2408 C C . GLU A 1 296 ? 16.047 11.406 -9.428 1.00 90.69 296 GLU A C 1
ATOM 2410 O O . GLU A 1 296 ? 16.359 12.066 -8.432 1.00 90.69 296 GLU A O 1
ATOM 2415 N N . PHE A 1 297 ? 15.546 10.171 -9.320 1.00 90.00 297 PHE A N 1
ATOM 2416 C CA . PHE A 1 297 ? 15.353 9.510 -8.036 1.00 90.00 297 PHE A CA 1
ATOM 2417 C C . PHE A 1 297 ? 16.679 9.300 -7.300 1.00 90.00 297 PHE A C 1
ATOM 2419 O O . PHE A 1 297 ? 16.754 9.602 -6.107 1.00 90.00 297 PHE A O 1
ATOM 2426 N N . VAL A 1 298 ? 17.711 8.802 -7.983 1.00 91.06 298 VAL A N 1
ATOM 2427 C CA . VAL A 1 298 ? 19.024 8.547 -7.378 1.00 91.06 298 VAL A CA 1
ATOM 2428 C C . VAL A 1 298 ? 19.663 9.859 -6.940 1.00 91.06 298 VAL A C 1
ATOM 2430 O O . VAL A 1 298 ? 20.038 9.972 -5.775 1.00 91.06 298 VAL A O 1
ATOM 2433 N N . LYS A 1 299 ? 19.690 10.876 -7.810 1.00 88.94 299 LYS A N 1
ATOM 2434 C CA . LYS A 1 299 ? 20.242 12.203 -7.494 1.00 88.94 299 LYS A CA 1
ATOM 2435 C C . LYS A 1 299 ? 19.610 12.787 -6.228 1.00 88.94 299 LYS A C 1
ATOM 2437 O O . LYS A 1 299 ? 20.312 13.221 -5.319 1.00 88.94 299 LYS A O 1
ATOM 2442 N N . ARG A 1 300 ? 18.279 12.702 -6.118 1.00 85.94 300 ARG A N 1
ATOM 2443 C CA . ARG A 1 300 ? 17.535 13.209 -4.957 1.00 85.94 300 ARG A CA 1
ATOM 2444 C C . ARG A 1 300 ? 17.746 12.388 -3.685 1.00 85.94 300 ARG A C 1
ATOM 2446 O O . ARG A 1 300 ? 17.823 12.953 -2.603 1.00 85.94 300 ARG A O 1
ATOM 2453 N N . THR A 1 301 ? 17.762 11.060 -3.783 1.00 84.25 301 THR A N 1
ATOM 2454 C CA . THR A 1 301 ? 17.749 10.188 -2.591 1.00 84.25 301 THR A CA 1
ATOM 2455 C C . THR A 1 301 ? 19.129 9.830 -2.066 1.00 84.25 301 THR A C 1
ATOM 2457 O O . THR A 1 301 ? 19.253 9.479 -0.895 1.00 84.25 301 THR A O 1
ATOM 2460 N N . LYS A 1 302 ? 20.158 9.900 -2.910 1.00 82.56 302 LYS A N 1
ATOM 2461 C CA . LYS A 1 302 ? 21.534 9.567 -2.534 1.00 82.56 302 LYS A CA 1
ATOM 2462 C C . LYS A 1 302 ? 22.369 10.779 -2.162 1.00 82.56 302 LYS A C 1
ATOM 2464 O O . LYS A 1 302 ? 23.425 10.585 -1.574 1.00 82.56 302 LYS A O 1
ATOM 2469 N N . ASN A 1 303 ? 21.882 11.990 -2.443 1.00 72.81 303 ASN A N 1
ATOM 2470 C CA . ASN A 1 303 ? 22.583 13.242 -2.158 1.00 72.81 303 ASN A CA 1
ATOM 2471 C C . ASN A 1 303 ? 24.032 13.227 -2.686 1.00 72.81 303 ASN A C 1
ATOM 2473 O O . ASN A 1 303 ? 24.962 13.635 -1.995 1.00 72.81 303 ASN A O 1
ATOM 2477 N N . ILE A 1 304 ? 24.209 12.687 -3.894 1.00 76.56 304 ILE A N 1
ATOM 2478 C CA . ILE A 1 304 ? 25.489 12.626 -4.603 1.00 76.56 304 ILE A CA 1
ATOM 2479 C C . ILE A 1 304 ? 25.415 13.500 -5.850 1.00 76.56 304 ILE A C 1
ATOM 2481 O O . ILE A 1 304 ? 24.368 13.581 -6.502 1.00 76.56 304 ILE A O 1
ATOM 2485 N N . GLU A 1 305 ? 26.538 14.110 -6.211 1.00 81.38 305 GLU A N 1
ATOM 2486 C CA . GLU A 1 305 ? 26.711 14.645 -7.556 1.00 81.38 305 GLU A CA 1
ATOM 2487 C C . GLU A 1 305 ? 26.868 13.468 -8.519 1.00 81.38 305 GLU A C 1
ATOM 2489 O O . GLU A 1 305 ? 27.855 12.739 -8.484 1.00 81.38 305 GLU A O 1
ATOM 2494 N N . LEU A 1 306 ? 25.836 13.241 -9.332 1.00 87.38 306 LEU A N 1
ATOM 2495 C CA . LEU A 1 306 ? 25.785 12.166 -10.314 1.00 87.38 306 LEU A CA 1
ATOM 2496 C C . LEU A 1 306 ? 25.648 12.771 -11.704 1.00 87.38 306 LEU A C 1
ATOM 2498 O O . LEU A 1 306 ? 24.650 13.441 -11.997 1.00 87.38 306 LEU A O 1
ATOM 2502 N N . SER A 1 307 ? 26.645 12.533 -12.551 1.00 92.56 307 SER A N 1
ATOM 2503 C CA . SER A 1 307 ? 26.596 12.952 -13.947 1.00 92.56 307 SER A CA 1
ATOM 2504 C C . SER A 1 307 ? 25.662 12.041 -14.750 1.00 92.56 307 SER A C 1
ATOM 2506 O O . SER A 1 307 ? 25.365 10.914 -14.346 1.00 92.56 307 SER A O 1
ATOM 2508 N N . GLN A 1 308 ? 25.157 12.533 -15.879 1.00 93.56 308 GLN A N 1
ATOM 2509 C CA . GLN A 1 308 ? 24.280 11.739 -16.740 1.00 93.56 308 GLN A CA 1
ATOM 2510 C C . GLN A 1 308 ? 25.046 10.609 -17.445 1.00 93.56 308 GLN A C 1
ATOM 2512 O O . GLN A 1 308 ? 24.517 9.515 -17.623 1.00 93.56 308 GLN A O 1
ATOM 2517 N N . GLU A 1 309 ? 26.306 10.861 -17.787 1.00 91.62 309 GLU A N 1
ATOM 2518 C CA . GLU A 1 309 ? 27.205 9.969 -18.522 1.00 91.62 309 GLU A CA 1
ATOM 2519 C C . GLU A 1 309 ? 27.580 8.732 -17.696 1.00 91.62 309 GLU A C 1
ATOM 2521 O O . GLU A 1 309 ? 27.600 7.615 -18.210 1.00 91.62 309 GLU A O 1
ATOM 2526 N N . SER A 1 310 ? 27.819 8.918 -16.394 1.00 91.69 310 SER A N 1
ATOM 2527 C CA . SER A 1 310 ? 28.190 7.840 -15.464 1.00 91.69 310 SER A CA 1
ATOM 2528 C C . SER A 1 310 ? 26.981 7.034 -14.967 1.00 91.69 310 SER A C 1
ATOM 2530 O O . SER A 1 310 ? 27.131 5.934 -14.423 1.00 91.69 310 SER A O 1
ATOM 2532 N N . PHE A 1 311 ? 25.757 7.539 -15.163 1.00 95.31 311 PHE A N 1
ATOM 2533 C CA . PHE A 1 311 ? 24.556 6.951 -14.573 1.00 95.31 311 PHE A CA 1
ATOM 2534 C C . PHE A 1 311 ? 24.323 5.499 -15.005 1.00 95.31 311 PHE A C 1
ATOM 2536 O O . PHE A 1 311 ? 24.137 4.627 -14.159 1.00 95.31 311 PHE A O 1
ATOM 2543 N N . LEU A 1 312 ? 24.334 5.209 -16.309 1.00 95.88 312 LEU A N 1
ATOM 2544 C CA . LEU A 1 312 ? 23.950 3.880 -16.793 1.00 95.88 312 LEU A CA 1
ATOM 2545 C C . LEU A 1 312 ? 25.029 2.818 -16.563 1.00 95.88 312 LEU A C 1
ATOM 2547 O O . LEU A 1 312 ? 24.687 1.677 -16.243 1.00 95.88 312 LEU A O 1
ATOM 2551 N N . GLU A 1 313 ? 26.302 3.176 -16.735 1.00 95.62 313 GLU A N 1
ATOM 2552 C CA . GLU A 1 313 ? 27.401 2.202 -16.804 1.00 95.62 313 GLU A CA 1
ATOM 2553 C C . GLU A 1 313 ? 28.243 2.132 -15.528 1.00 95.62 313 GLU A C 1
ATOM 2555 O O . GLU A 1 313 ? 28.730 1.057 -15.185 1.00 95.62 313 GLU A O 1
ATOM 2560 N N . GLU A 1 314 ? 28.384 3.235 -14.794 1.00 94.38 314 GLU A N 1
ATOM 2561 C CA . GLU A 1 314 ? 29.268 3.297 -13.621 1.00 94.38 314 GLU A CA 1
ATOM 2562 C C . GLU A 1 314 ? 28.493 3.210 -12.301 1.00 94.38 314 GLU A C 1
ATOM 2564 O O . GLU A 1 314 ? 29.039 2.821 -11.266 1.00 94.38 314 GLU A O 1
ATOM 2569 N N . THR A 1 315 ? 27.192 3.512 -12.313 1.00 94.25 315 THR A N 1
ATOM 2570 C CA . THR A 1 315 ? 26.372 3.443 -11.100 1.00 94.25 315 THR A CA 1
ATOM 2571 C C . THR A 1 315 ? 25.940 2.009 -10.805 1.00 94.25 315 THR A C 1
ATOM 2573 O O . THR A 1 315 ? 25.287 1.349 -11.613 1.00 94.25 315 THR A O 1
ATOM 2576 N N . CYS A 1 316 ? 26.233 1.536 -9.592 1.00 94.75 316 CYS A N 1
ATOM 2577 C CA . CYS A 1 316 ? 25.773 0.231 -9.123 1.00 94.75 316 CYS A CA 1
ATOM 2578 C C . CYS A 1 316 ? 24.246 0.213 -8.917 1.00 94.75 316 CYS A C 1
ATOM 2580 O O . CYS A 1 316 ? 23.703 0.973 -8.109 1.00 94.75 316 CYS A O 1
ATOM 2582 N N . TYR A 1 317 ? 23.556 -0.717 -9.581 1.00 96.25 317 TYR A N 1
ATOM 2583 C CA . TYR A 1 317 ? 22.105 -0.897 -9.513 1.00 96.25 317 TYR A CA 1
ATOM 2584 C C . TYR A 1 317 ? 21.584 -1.115 -8.088 1.00 96.25 317 TYR A C 1
ATOM 2586 O O . TYR A 1 317 ? 20.600 -0.494 -7.683 1.00 96.25 317 TYR A O 1
ATOM 2594 N N . PHE A 1 318 ? 22.235 -1.978 -7.302 1.00 94.00 318 PHE A N 1
ATOM 2595 C CA . PHE A 1 318 ? 21.793 -2.289 -5.936 1.00 94.00 318 PHE A CA 1
ATOM 2596 C C . PHE A 1 318 ? 21.905 -1.075 -5.011 1.00 94.00 318 PHE A C 1
ATOM 2598 O O . PHE A 1 318 ? 21.024 -0.839 -4.185 1.00 94.00 318 PHE A O 1
ATOM 2605 N N . PHE A 1 319 ? 22.949 -0.264 -5.203 1.00 91.81 319 PHE A N 1
ATOM 2606 C CA . PHE A 1 319 ? 23.085 1.012 -4.512 1.00 91.81 319 PHE A CA 1
ATOM 2607 C C . PHE A 1 319 ? 21.984 1.986 -4.945 1.00 91.81 319 PHE A C 1
ATOM 2609 O O . PHE A 1 319 ? 21.298 2.541 -4.090 1.00 91.81 319 PHE A O 1
ATOM 2616 N N . ALA A 1 320 ? 21.777 2.163 -6.252 1.00 92.94 320 ALA A N 1
ATOM 2617 C CA . ALA A 1 320 ? 20.805 3.101 -6.809 1.00 92.94 320 ALA A CA 1
ATOM 2618 C C . ALA A 1 320 ? 19.348 2.780 -6.425 1.00 92.94 320 ALA A C 1
ATOM 2620 O O . ALA A 1 320 ? 18.562 3.683 -6.145 1.00 92.94 320 ALA A O 1
ATOM 2621 N N . SER A 1 321 ? 18.981 1.498 -6.401 1.00 91.12 321 SER A N 1
ATOM 2622 C CA . SER A 1 321 ? 17.593 1.039 -6.248 1.00 91.12 321 SER A CA 1
ATOM 2623 C C . SER A 1 321 ? 17.126 0.865 -4.798 1.00 91.12 321 SER A C 1
ATOM 2625 O O . SER A 1 321 ? 15.919 0.826 -4.566 1.00 91.12 321 SER A O 1
ATOM 2627 N N . ASN A 1 322 ? 18.042 0.791 -3.822 1.00 85.69 322 ASN A N 1
ATOM 2628 C CA . ASN A 1 322 ? 17.751 0.515 -2.402 1.00 85.69 322 ASN A CA 1
ATOM 2629 C C . ASN A 1 322 ? 17.048 -0.830 -2.123 1.00 85.69 322 ASN A C 1
ATOM 2631 O O . ASN A 1 322 ? 16.407 -0.975 -1.085 1.00 85.69 322 ASN A O 1
ATOM 2635 N N . ILE A 1 323 ? 17.162 -1.819 -3.013 1.00 88.50 323 ILE A N 1
ATOM 2636 C CA . ILE A 1 323 ? 16.426 -3.092 -2.876 1.00 88.50 323 ILE A CA 1
ATOM 2637 C C . ILE A 1 323 ? 17.110 -4.103 -1.941 1.00 88.50 323 ILE A C 1
ATOM 2639 O O . ILE A 1 323 ? 16.475 -5.034 -1.459 1.00 88.50 323 ILE A O 1
ATOM 2643 N N . ASP A 1 324 ? 18.408 -3.934 -1.678 1.00 86.81 324 ASP A N 1
ATOM 2644 C CA . ASP A 1 324 ? 19.193 -4.795 -0.781 1.00 86.81 324 ASP A CA 1
ATOM 2645 C C . ASP A 1 324 ? 20.261 -3.968 -0.042 1.00 86.81 324 ASP A C 1
ATOM 2647 O O . ASP A 1 324 ? 21.461 -4.108 -0.294 1.00 86.81 324 ASP A O 1
ATOM 2651 N N . PRO A 1 325 ? 19.845 -3.048 0.849 1.00 83.19 325 PRO A N 1
ATOM 2652 C CA . PRO A 1 325 ? 20.762 -2.115 1.506 1.00 83.19 325 PRO A CA 1
ATOM 2653 C C . PRO A 1 325 ? 21.786 -2.815 2.411 1.00 83.19 325 PRO A C 1
ATOM 2655 O O . PRO A 1 325 ? 22.847 -2.259 2.676 1.00 83.19 325 PRO A O 1
ATOM 2658 N N . THR A 1 326 ? 21.491 -4.032 2.872 1.00 85.75 326 THR A N 1
ATOM 2659 C CA . THR A 1 326 ? 22.363 -4.828 3.746 1.00 85.75 326 THR A CA 1
ATOM 2660 C C . THR A 1 326 ? 23.267 -5.796 2.984 1.00 85.75 326 THR A C 1
ATOM 2662 O O . THR A 1 326 ? 24.059 -6.492 3.611 1.00 85.75 326 THR A O 1
ATOM 2665 N N . SER A 1 327 ? 23.178 -5.848 1.649 1.00 87.62 327 SER A N 1
ATOM 2666 C CA . SER A 1 327 ? 23.907 -6.821 0.819 1.00 87.62 327 SER A CA 1
ATOM 2667 C C . SER A 1 327 ? 23.691 -8.277 1.253 1.00 87.62 327 SER A C 1
ATOM 2669 O O . SER A 1 327 ? 24.621 -9.077 1.291 1.00 87.62 327 SER A O 1
ATOM 2671 N N . SER A 1 328 ? 22.446 -8.611 1.598 1.00 89.25 328 SER A N 1
ATOM 2672 C CA . SER A 1 328 ? 22.033 -9.926 2.103 1.00 89.25 328 SER A CA 1
ATOM 2673 C C . SER A 1 328 ? 21.651 -10.926 1.004 1.00 89.25 328 SER A C 1
ATOM 2675 O O . SER A 1 328 ? 21.391 -12.095 1.302 1.00 89.25 328 SER A O 1
ATOM 2677 N N . ARG A 1 329 ? 21.584 -10.476 -0.257 1.00 90.94 329 ARG A N 1
ATOM 2678 C CA . ARG A 1 329 ? 21.240 -11.310 -1.417 1.00 90.94 329 ARG A CA 1
ATOM 2679 C C . ARG A 1 329 ? 22.207 -12.483 -1.593 1.00 90.94 329 ARG A C 1
ATOM 2681 O O . ARG A 1 329 ? 23.423 -12.326 -1.498 1.00 90.94 329 ARG A O 1
ATOM 2688 N N . LYS A 1 330 ? 21.663 -13.658 -1.917 1.00 87.94 330 LYS A N 1
ATOM 2689 C CA . LYS A 1 330 ? 22.460 -14.873 -2.187 1.00 87.94 330 LYS A CA 1
ATOM 2690 C C . LYS A 1 330 ? 22.851 -15.026 -3.653 1.00 87.94 330 LYS A C 1
ATOM 2692 O O . LYS A 1 330 ? 23.791 -15.743 -3.978 1.00 87.94 330 LYS A O 1
ATOM 2697 N N . ILE A 1 331 ? 22.135 -14.335 -4.530 1.00 89.88 331 ILE A N 1
ATOM 2698 C CA . ILE A 1 331 ? 22.340 -14.339 -5.976 1.00 89.88 331 ILE A CA 1
ATOM 2699 C C . ILE A 1 331 ? 22.542 -12.912 -6.480 1.00 89.88 331 ILE A C 1
ATOM 2701 O O . ILE A 1 331 ? 22.154 -11.946 -5.826 1.00 89.88 331 ILE A O 1
ATOM 2705 N N . TYR A 1 332 ? 23.213 -12.780 -7.626 1.00 90.50 332 TYR A N 1
ATOM 2706 C CA . TYR A 1 332 ? 23.711 -11.493 -8.133 1.00 90.50 332 TYR A CA 1
ATOM 2707 C C . TYR A 1 332 ? 24.566 -10.735 -7.098 1.00 90.50 332 TYR A C 1
ATOM 2709 O O . TYR A 1 332 ? 24.442 -9.527 -6.913 1.00 90.50 332 TYR A O 1
ATOM 2717 N N . VAL A 1 333 ? 25.453 -11.458 -6.402 1.00 89.50 333 VAL A N 1
ATOM 2718 C CA . VAL A 1 333 ? 26.337 -10.899 -5.361 1.00 89.50 333 VAL A CA 1
ATOM 2719 C C . VAL A 1 333 ? 27.268 -9.824 -5.934 1.00 89.50 333 VAL A C 1
ATOM 2721 O O . VAL A 1 333 ? 27.491 -8.793 -5.297 1.00 89.50 333 VAL A O 1
ATOM 2724 N N . LYS A 1 334 ? 27.766 -10.025 -7.162 1.00 91.12 334 LYS A N 1
ATOM 2725 C CA . LYS A 1 334 ? 28.617 -9.052 -7.858 1.00 91.12 334 LYS A CA 1
ATOM 2726 C C . LYS A 1 334 ? 27.849 -7.752 -8.152 1.00 91.12 334 LYS A C 1
ATOM 2728 O O . LYS A 1 334 ? 26.665 -7.822 -8.488 1.00 91.12 334 LYS A O 1
ATOM 2733 N N . PRO A 1 335 ? 28.504 -6.580 -8.052 1.00 92.06 335 PRO A N 1
ATOM 2734 C CA . PRO A 1 335 ? 27.895 -5.327 -8.473 1.00 92.06 335 PRO A CA 1
ATOM 2735 C C . PRO A 1 335 ? 27.558 -5.385 -9.966 1.00 92.06 335 PRO A C 1
ATOM 2737 O O . PRO A 1 335 ? 28.219 -6.076 -10.741 1.00 92.06 335 PRO A O 1
ATOM 2740 N N . MET A 1 336 ? 26.514 -4.660 -10.343 1.00 95.38 336 MET A N 1
ATOM 2741 C CA . MET A 1 336 ? 25.986 -4.616 -11.701 1.00 95.38 336 MET A CA 1
ATOM 2742 C C . MET A 1 336 ? 25.643 -3.168 -12.023 1.00 95.38 336 MET A C 1
ATOM 2744 O O . MET A 1 336 ? 25.070 -2.484 -11.167 1.00 95.38 336 MET A O 1
ATOM 2748 N N . SER A 1 337 ? 25.996 -2.703 -13.220 1.00 97.44 337 SER A N 1
ATOM 2749 C CA . SER A 1 337 ? 25.592 -1.372 -13.675 1.00 97.44 337 SER A CA 1
ATOM 2750 C C . SER A 1 337 ? 24.073 -1.303 -13.869 1.00 97.44 337 SER A C 1
ATOM 2752 O O . SER A 1 337 ? 23.385 -2.329 -13.928 1.00 97.44 337 SER A O 1
ATOM 2754 N N . ILE A 1 338 ? 23.517 -0.098 -13.976 1.00 97.75 338 ILE A N 1
ATOM 2755 C CA . ILE A 1 338 ? 22.081 0.073 -14.233 1.00 97.75 338 ILE A CA 1
ATOM 2756 C C . ILE A 1 338 ? 21.698 -0.498 -15.604 1.00 97.75 338 ILE A C 1
ATOM 2758 O O . ILE A 1 338 ? 20.675 -1.177 -15.705 1.00 97.75 338 ILE A O 1
ATOM 2762 N N . SER A 1 339 ? 22.526 -0.292 -16.634 1.00 97.69 339 SER A N 1
ATOM 2763 C CA . SER A 1 339 ? 22.310 -0.848 -17.977 1.00 97.69 339 SER A CA 1
ATOM 2764 C C . SER A 1 339 ? 22.280 -2.380 -17.952 1.00 97.69 339 SER A C 1
ATOM 2766 O O . SER A 1 339 ? 21.341 -2.993 -18.459 1.00 97.69 339 SER A O 1
ATOM 2768 N N . GLN A 1 340 ? 23.255 -3.012 -17.291 1.00 97.94 340 GLN A N 1
ATOM 2769 C CA . GLN A 1 340 ? 23.328 -4.464 -17.138 1.00 97.94 340 GLN A CA 1
ATOM 2770 C C . GLN A 1 340 ? 22.115 -4.999 -16.374 1.00 97.94 340 GLN A C 1
ATOM 2772 O O . GLN A 1 340 ? 21.496 -5.968 -16.812 1.00 97.94 340 GLN A O 1
ATOM 2777 N N . ALA A 1 341 ? 21.727 -4.345 -15.276 1.00 98.06 341 ALA A N 1
ATOM 2778 C CA . ALA A 1 341 ? 20.560 -4.740 -14.493 1.00 98.06 341 ALA A CA 1
ATOM 2779 C C . ALA A 1 341 ? 19.273 -4.647 -15.309 1.00 98.06 341 ALA A C 1
ATOM 2781 O O . ALA A 1 341 ? 18.454 -5.564 -15.263 1.00 98.06 341 ALA A O 1
ATOM 2782 N N . PHE A 1 342 ? 19.111 -3.590 -16.104 1.00 98.44 342 PHE A N 1
ATOM 2783 C CA . PHE A 1 342 ? 17.956 -3.452 -16.978 1.00 98.44 342 PHE A CA 1
ATOM 2784 C C . PHE A 1 342 ? 17.914 -4.552 -18.043 1.00 98.44 342 PHE A C 1
ATOM 2786 O O . PHE A 1 342 ? 16.899 -5.233 -18.169 1.00 98.44 342 PHE A O 1
ATOM 2793 N N . LYS A 1 343 ? 19.030 -4.828 -18.730 1.00 98.31 343 LYS A N 1
ATOM 2794 C CA . LYS A 1 343 ? 19.127 -5.941 -19.695 1.00 98.31 343 LYS A CA 1
ATOM 2795 C C . LYS A 1 343 ? 18.797 -7.289 -19.059 1.00 98.31 343 LYS A C 1
ATOM 2797 O O . LYS A 1 343 ? 18.049 -8.085 -19.629 1.00 98.31 343 LYS A O 1
ATOM 2802 N N . HIS A 1 344 ? 19.305 -7.535 -17.851 1.00 97.44 344 HIS A N 1
ATOM 2803 C CA . HIS A 1 344 ? 18.976 -8.728 -17.072 1.00 97.44 344 HIS A CA 1
ATOM 2804 C C . HIS A 1 344 ? 17.481 -8.799 -16.742 1.00 97.44 344 HIS A C 1
ATOM 2806 O O . HIS A 1 344 ? 16.882 -9.860 -16.914 1.00 97.44 344 HIS A O 1
ATOM 2812 N N . HIS A 1 345 ? 16.873 -7.691 -16.316 1.00 97.94 345 HIS A N 1
ATOM 2813 C CA . HIS A 1 345 ? 15.440 -7.606 -16.044 1.00 97.94 345 HIS A CA 1
ATOM 2814 C C . HIS A 1 345 ? 14.616 -7.936 -17.298 1.00 97.94 345 HIS A C 1
ATOM 2816 O O . HIS A 1 345 ? 13.739 -8.797 -17.236 1.00 97.94 345 HIS A O 1
ATOM 2822 N N . ILE A 1 346 ? 14.948 -7.344 -18.453 1.00 98.12 346 ILE A N 1
ATOM 2823 C CA . ILE A 1 346 ? 14.251 -7.616 -19.720 1.00 98.12 346 ILE A CA 1
ATOM 2824 C C . ILE A 1 346 ? 14.394 -9.079 -20.142 1.00 98.12 346 ILE A C 1
ATOM 2826 O O . ILE A 1 346 ? 13.402 -9.752 -20.429 1.00 98.12 346 ILE A O 1
ATOM 2830 N N . SER A 1 347 ? 15.619 -9.603 -20.108 1.00 97.69 347 SER A N 1
ATOM 2831 C CA . SER A 1 347 ? 15.908 -10.992 -20.469 1.00 97.69 347 SER A CA 1
ATOM 2832 C C . SER A 1 347 ? 15.166 -12.011 -19.596 1.00 97.69 347 SER A C 1
ATOM 2834 O O . SER A 1 347 ? 14.728 -13.049 -20.084 1.00 97.69 347 SER A O 1
ATOM 2836 N N . ASN A 1 348 ? 14.982 -11.733 -18.305 1.00 97.69 348 ASN A N 1
ATOM 2837 C CA . ASN A 1 348 ? 14.353 -12.694 -17.402 1.00 97.69 348 ASN A CA 1
ATOM 2838 C C . ASN A 1 348 ? 12.836 -12.556 -17.293 1.00 97.69 348 ASN A C 1
ATOM 2840 O O . ASN A 1 348 ? 12.173 -13.572 -17.100 1.00 97.69 348 ASN A O 1
ATOM 2844 N N . TRP A 1 349 ? 12.286 -11.346 -17.394 1.00 97.56 349 TRP A N 1
ATOM 2845 C CA . TRP A 1 349 ? 10.852 -11.122 -17.195 1.00 97.56 349 TRP A CA 1
ATOM 2846 C C . TRP A 1 349 ? 10.045 -11.026 -18.481 1.00 97.56 349 TRP A C 1
ATOM 2848 O O . TRP A 1 349 ? 8.863 -11.340 -18.456 1.00 97.56 349 TRP A O 1
ATOM 2858 N N . PHE A 1 350 ? 10.670 -10.636 -19.593 1.00 96.44 350 PHE A N 1
ATOM 2859 C CA . PHE A 1 350 ? 9.954 -10.398 -20.846 1.00 96.44 350 PHE A CA 1
ATOM 2860 C C . PHE A 1 350 ? 10.368 -11.362 -21.961 1.00 96.44 350 PHE A C 1
ATOM 2862 O O . PHE A 1 350 ? 9.542 -11.679 -22.809 1.00 96.44 350 PHE A O 1
ATOM 2869 N N . LYS A 1 351 ? 11.614 -11.866 -21.963 1.00 93.44 351 LYS A N 1
ATOM 2870 C CA . LYS A 1 351 ? 12.088 -12.890 -22.927 1.00 93.44 351 LYS A CA 1
ATOM 2871 C C . LYS A 1 351 ? 11.819 -14.336 -22.491 1.00 93.44 351 LYS A C 1
ATOM 2873 O O . LYS A 1 351 ? 12.232 -15.267 -23.175 1.00 93.44 351 LYS A O 1
ATOM 2878 N N . LYS A 1 352 ? 11.158 -14.531 -21.350 1.00 93.25 352 LYS A N 1
ATOM 2879 C CA . LYS A 1 352 ? 10.772 -15.842 -20.813 1.00 93.25 352 LYS A CA 1
ATOM 2880 C C . LYS A 1 352 ? 9.279 -15.848 -20.537 1.00 93.25 352 LYS A C 1
ATOM 2882 O O . LYS A 1 352 ? 8.743 -14.844 -20.077 1.00 93.25 352 LYS A O 1
ATOM 2887 N N . GLU A 1 353 ? 8.640 -16.986 -20.770 1.00 91.44 353 GLU A N 1
ATOM 2888 C CA . GLU A 1 353 ? 7.249 -17.189 -20.381 1.00 91.44 353 GLU A CA 1
ATOM 2889 C C . GLU A 1 353 ? 7.141 -17.422 -18.873 1.00 91.44 353 GLU A C 1
ATOM 2891 O O . GLU A 1 353 ? 7.940 -18.152 -18.279 1.00 91.44 353 GLU A O 1
ATOM 2896 N N . HIS A 1 354 ? 6.127 -16.814 -18.260 1.00 94.12 354 HIS A N 1
ATOM 2897 C CA . HIS A 1 354 ? 5.802 -17.004 -16.852 1.00 94.12 354 HIS A CA 1
ATOM 2898 C C . HIS A 1 354 ? 4.348 -17.437 -16.735 1.00 94.12 354 HIS A C 1
ATOM 2900 O O . HIS A 1 354 ? 3.440 -16.718 -17.158 1.00 94.12 354 HIS A O 1
ATOM 2906 N N . ALA A 1 355 ? 4.123 -18.612 -16.151 1.00 91.50 355 ALA A N 1
ATOM 2907 C CA . ALA A 1 355 ? 2.776 -19.094 -15.885 1.00 91.50 355 ALA A CA 1
ATOM 2908 C C . ALA A 1 355 ? 2.026 -18.115 -14.966 1.00 91.50 355 ALA A C 1
ATOM 2910 O O . ALA A 1 355 ? 2.621 -17.553 -14.045 1.00 91.50 355 ALA A O 1
ATOM 2911 N N . ASN A 1 356 ? 0.724 -17.942 -15.214 1.00 95.31 356 ASN A N 1
ATOM 2912 C CA . ASN A 1 356 ? -0.161 -17.088 -14.416 1.00 95.31 356 ASN A CA 1
ATOM 2913 C C . ASN A 1 356 ? 0.399 -15.665 -14.229 1.00 95.31 356 ASN A C 1
ATOM 2915 O O . ASN A 1 356 ? 0.609 -15.190 -13.108 1.00 95.31 356 ASN A O 1
ATOM 2919 N N . SER A 1 357 ? 0.696 -15.006 -15.352 1.00 97.50 357 SER A N 1
ATOM 2920 C CA . SER A 1 357 ? 1.223 -13.647 -15.378 1.00 97.50 357 SER A CA 1
ATOM 2921 C C . SER A 1 357 ? 0.370 -12.707 -16.230 1.00 97.50 357 SER A C 1
ATOM 2923 O O . SER A 1 357 ? -0.210 -13.113 -17.235 1.00 97.50 357 SER A O 1
ATOM 2925 N N . LEU A 1 358 ? 0.311 -11.440 -15.821 1.00 98.25 358 LEU A N 1
ATOM 2926 C CA . LEU A 1 358 ? -0.301 -10.342 -16.560 1.00 98.25 358 LEU A CA 1
ATOM 2927 C C . LEU A 1 358 ? 0.769 -9.311 -16.920 1.00 98.25 358 LEU A C 1
ATOM 2929 O O . LEU A 1 358 ? 1.437 -8.771 -16.038 1.00 98.25 358 LEU A O 1
ATOM 2933 N N . LEU A 1 359 ? 0.894 -8.993 -18.207 1.00 97.88 359 LEU A N 1
ATOM 2934 C CA . LEU A 1 359 ? 1.710 -7.877 -18.676 1.00 97.88 359 LEU A CA 1
ATOM 2935 C C . LEU A 1 359 ? 0.908 -6.573 -18.592 1.00 97.88 359 LEU A C 1
ATOM 2937 O O . LEU A 1 359 ? -0.193 -6.488 -19.130 1.00 97.88 359 LEU A O 1
ATOM 2941 N N . VAL A 1 360 ? 1.488 -5.551 -17.966 1.00 97.81 360 VAL A N 1
ATOM 2942 C CA . VAL A 1 360 ? 0.894 -4.213 -17.834 1.00 97.81 360 VAL A CA 1
ATOM 2943 C C . VAL A 1 360 ? 1.841 -3.174 -18.421 1.00 97.81 360 VAL A C 1
ATOM 2945 O O . VAL A 1 360 ? 3.055 -3.230 -18.198 1.00 97.81 360 VAL A O 1
ATOM 2948 N N . LYS A 1 361 ? 1.291 -2.207 -19.161 1.00 96.31 361 LYS A N 1
ATOM 2949 C CA . LYS A 1 361 ? 2.054 -1.100 -19.750 1.00 96.31 361 LYS A CA 1
ATOM 2950 C C . LYS A 1 361 ? 1.776 0.197 -18.990 1.00 96.31 361 LYS A C 1
ATOM 2952 O O . LYS A 1 361 ? 0.626 0.607 -18.875 1.00 96.31 361 LYS A O 1
ATOM 2957 N N . TYR A 1 362 ? 2.820 0.855 -18.483 1.00 94.94 362 TYR A N 1
ATOM 2958 C CA . TYR A 1 362 ? 2.676 2.091 -17.705 1.00 94.94 362 TYR A CA 1
ATOM 2959 C C . TYR A 1 362 ? 1.922 3.185 -18.466 1.00 94.94 362 TYR A C 1
ATOM 2961 O O . TYR A 1 362 ? 1.068 3.849 -17.891 1.00 94.94 362 TYR A O 1
ATOM 2969 N N . GLU A 1 363 ? 2.198 3.335 -19.758 1.00 94.06 363 GLU A N 1
ATOM 2970 C CA . GLU A 1 363 ? 1.564 4.329 -20.624 1.00 94.06 363 GLU A CA 1
ATOM 2971 C C . GLU A 1 363 ? 0.051 4.082 -20.740 1.00 94.06 363 GLU A C 1
ATOM 2973 O O . GLU A 1 363 ? -0.733 5.022 -20.707 1.00 94.06 363 GLU A O 1
ATOM 2978 N N . ASN A 1 364 ? -0.399 2.822 -20.741 1.00 94.31 364 ASN A N 1
ATOM 2979 C CA . ASN A 1 364 ? -1.832 2.511 -20.730 1.00 94.31 364 ASN A CA 1
ATOM 2980 C C . ASN A 1 364 ? -2.485 2.854 -19.383 1.00 94.31 364 ASN A C 1
ATOM 2982 O O . ASN A 1 364 ? -3.654 3.227 -19.353 1.00 94.31 364 ASN A O 1
ATOM 2986 N N . LEU A 1 365 ? -1.741 2.752 -18.273 1.00 91.19 365 LEU A N 1
ATOM 2987 C CA . LEU A 1 365 ? -2.232 3.168 -16.954 1.00 91.19 365 LEU A CA 1
ATOM 2988 C C . LEU A 1 365 ? -2.439 4.683 -16.866 1.00 91.19 365 LEU A C 1
ATOM 2990 O O . LEU A 1 365 ? -3.170 5.130 -15.988 1.00 91.19 365 LEU A O 1
ATOM 2994 N N . THR A 1 366 ? -1.781 5.474 -17.717 1.00 87.31 366 THR A N 1
ATOM 2995 C CA . THR A 1 366 ? -1.974 6.930 -17.772 1.00 87.31 366 THR A CA 1
ATOM 2996 C C . THR A 1 366 ? -2.936 7.355 -18.874 1.00 87.31 366 THR A C 1
ATOM 2998 O O . THR A 1 366 ? -3.732 8.261 -18.651 1.00 87.31 366 THR A O 1
ATOM 3001 N N . ASP A 1 367 ? -2.898 6.696 -20.033 1.00 89.31 367 ASP A N 1
ATOM 3002 C CA . ASP A 1 367 ? -3.649 7.109 -21.223 1.00 89.31 367 ASP A CA 1
ATOM 3003 C C . ASP A 1 367 ? -5.059 6.500 -21.264 1.00 89.31 367 ASP A C 1
ATOM 3005 O O . ASP A 1 367 ? -6.006 7.146 -21.710 1.00 89.31 367 ASP A O 1
ATOM 3009 N N . THR A 1 368 ? -5.218 5.264 -20.777 1.00 91.94 368 THR A N 1
ATOM 3010 C CA . THR A 1 368 ? -6.496 4.531 -20.738 1.00 91.94 368 THR A CA 1
ATOM 3011 C C . THR A 1 368 ? -6.673 3.803 -19.397 1.00 91.94 368 THR A C 1
ATOM 3013 O O . THR A 1 368 ? -6.774 2.568 -19.371 1.00 91.94 368 THR A O 1
ATOM 3016 N N . PRO A 1 369 ? -6.662 4.533 -18.265 1.00 90.88 369 PRO A N 1
ATOM 3017 C CA . PRO A 1 369 ? -6.570 3.930 -16.943 1.00 90.88 369 PRO A CA 1
ATOM 3018 C C . PRO A 1 369 ? -7.721 2.977 -16.628 1.00 90.88 369 PRO A C 1
ATOM 3020 O O . PRO A 1 369 ? -7.470 1.915 -16.069 1.00 90.88 369 PRO A O 1
ATOM 3023 N N . GLU A 1 370 ? -8.964 3.310 -16.985 1.00 91.31 370 GLU A N 1
ATOM 3024 C CA . GLU A 1 370 ? -10.119 2.454 -16.695 1.00 91.31 370 GLU A CA 1
ATOM 3025 C C . GLU A 1 370 ? -9.951 1.066 -17.315 1.00 91.31 370 GLU A C 1
ATOM 3027 O O . GLU A 1 370 ? -10.102 0.058 -16.630 1.00 91.31 370 GLU A O 1
ATOM 3032 N N . THR A 1 371 ? -9.563 1.015 -18.589 1.00 94.06 371 THR A N 1
ATOM 3033 C CA . THR A 1 371 ? -9.361 -0.238 -19.320 1.00 94.06 371 THR A CA 1
ATOM 3034 C C . THR A 1 371 ? -8.188 -1.032 -18.759 1.00 94.06 371 THR A C 1
ATOM 3036 O O . THR A 1 371 ? -8.290 -2.242 -18.573 1.00 94.06 371 THR A O 1
ATOM 3039 N N . GLU A 1 372 ? -7.054 -0.377 -18.502 1.00 95.75 372 GLU A N 1
ATOM 3040 C CA . GLU A 1 372 ? -5.849 -1.084 -18.068 1.00 95.75 372 GLU A CA 1
ATOM 3041 C C . GLU A 1 372 ? -5.967 -1.573 -16.616 1.00 95.75 372 GLU A C 1
ATOM 3043 O O . GLU A 1 372 ? -5.569 -2.699 -16.322 1.00 95.75 372 GLU A O 1
ATOM 3048 N N . PHE A 1 373 ? -6.575 -0.794 -15.713 1.00 95.50 373 PHE A N 1
ATOM 3049 C CA . PHE A 1 373 ? -6.853 -1.255 -14.350 1.00 95.50 373 PHE A CA 1
ATOM 3050 C C . PHE A 1 373 ? -7.944 -2.319 -14.303 1.00 95.50 373 PHE A C 1
ATOM 3052 O O . PHE A 1 373 ? -7.815 -3.229 -13.490 1.00 95.50 373 PHE A O 1
ATOM 3059 N N . GLN A 1 374 ? -8.951 -2.281 -15.186 1.00 95.44 374 GLN A N 1
ATOM 3060 C CA . GLN A 1 374 ? -9.932 -3.367 -15.258 1.00 95.44 374 GLN A CA 1
ATOM 3061 C C . GLN A 1 374 ? -9.251 -4.705 -15.564 1.00 95.44 374 GLN A C 1
ATOM 3063 O O . GLN A 1 374 ? -9.507 -5.676 -14.866 1.00 95.44 374 GLN A O 1
ATOM 3068 N N . LYS A 1 375 ? -8.278 -4.744 -16.489 1.00 97.25 375 LYS A N 1
ATOM 3069 C CA . LYS A 1 375 ? -7.476 -5.962 -16.730 1.00 97.25 375 LYS A CA 1
ATOM 3070 C C . LYS A 1 375 ? -6.752 -6.444 -15.472 1.00 97.25 375 LYS A C 1
ATOM 3072 O O . LYS A 1 375 ? -6.645 -7.646 -15.249 1.00 97.25 375 LYS A O 1
ATOM 3077 N N . VAL A 1 376 ? -6.224 -5.519 -14.666 1.00 97.62 376 VAL A N 1
ATOM 3078 C CA . VAL A 1 376 ? -5.557 -5.855 -13.400 1.00 97.62 376 VAL A CA 1
ATOM 3079 C C . VAL A 1 376 ? -6.561 -6.399 -12.384 1.00 97.62 376 VAL A C 1
ATOM 3081 O O . VAL A 1 376 ? -6.255 -7.387 -11.724 1.00 97.62 376 VAL A O 1
ATOM 3084 N N . PHE A 1 377 ? -7.744 -5.793 -12.263 1.00 96.25 377 PHE A N 1
ATOM 3085 C CA . PHE A 1 377 ? -8.801 -6.268 -11.368 1.00 96.25 377 PHE A CA 1
ATOM 3086 C C . PHE A 1 377 ? -9.303 -7.649 -11.776 1.00 96.25 377 PHE A C 1
ATOM 3088 O O . PHE A 1 377 ? -9.328 -8.538 -10.934 1.00 96.25 377 PHE A O 1
ATOM 3095 N N . ASP A 1 378 ? -9.587 -7.856 -13.061 1.00 96.12 378 ASP A N 1
ATOM 3096 C CA . ASP A 1 378 ? -10.028 -9.141 -13.603 1.00 96.12 378 ASP A CA 1
ATOM 3097 C C . ASP A 1 378 ? -8.968 -10.221 -13.368 1.00 96.12 378 ASP A C 1
ATOM 3099 O O . ASP A 1 378 ? -9.270 -11.313 -12.889 1.00 96.12 378 ASP A O 1
ATOM 3103 N N . PHE A 1 379 ? -7.697 -9.904 -13.636 1.00 97.56 379 PHE A N 1
ATOM 3104 C CA . PHE A 1 379 ? -6.595 -10.824 -13.376 1.00 97.56 379 PHE A CA 1
ATOM 3105 C C . PHE A 1 379 ? -6.466 -11.156 -11.892 1.00 97.56 379 PHE A C 1
ATOM 3107 O O . PHE A 1 379 ? -6.166 -12.296 -11.560 1.00 97.56 379 PHE A O 1
ATOM 3114 N N . LEU A 1 380 ? -6.687 -10.197 -10.995 1.00 95.88 380 LEU A N 1
ATOM 3115 C CA . LEU A 1 380 ? -6.696 -10.415 -9.549 1.00 95.88 380 LEU A CA 1
ATOM 3116 C C . LEU A 1 380 ? -8.049 -10.918 -9.019 1.00 95.88 380 LEU A C 1
ATOM 3118 O O . LEU A 1 380 ? -8.168 -11.076 -7.813 1.00 95.88 380 LEU A O 1
ATOM 3122 N N . GLU A 1 381 ? -9.026 -11.203 -9.884 1.00 94.50 381 GLU A N 1
ATOM 3123 C CA . GLU A 1 381 ? -10.366 -11.695 -9.522 1.00 94.50 381 GLU A CA 1
ATOM 3124 C C . GLU A 1 381 ? -11.104 -10.773 -8.535 1.00 94.50 381 GLU A C 1
ATOM 3126 O O . GLU A 1 381 ? -11.789 -11.216 -7.616 1.00 94.50 381 GLU A O 1
ATOM 3131 N N . LEU A 1 382 ? -10.939 -9.463 -8.716 1.00 92.00 382 LEU A N 1
ATOM 3132 C CA . LEU A 1 382 ? -11.522 -8.438 -7.859 1.00 92.00 382 LEU A CA 1
ATOM 3133 C C . LEU A 1 382 ? -12.813 -7.898 -8.473 1.00 92.00 382 LEU A C 1
ATOM 3135 O O . LEU A 1 382 ? -12.778 -7.234 -9.509 1.00 92.00 382 LEU A O 1
ATOM 3139 N N . ASP A 1 383 ? -13.939 -8.099 -7.787 1.00 88.56 383 ASP A N 1
ATOM 3140 C CA . ASP A 1 383 ? -15.220 -7.483 -8.151 1.00 88.56 383 ASP A CA 1
ATOM 3141 C C . ASP A 1 383 ? -15.260 -6.014 -7.695 1.00 88.56 383 ASP A C 1
ATOM 3143 O O . ASP A 1 383 ? -15.797 -5.653 -6.644 1.00 88.56 383 ASP A O 1
ATOM 3147 N N . CYS A 1 384 ? -14.581 -5.152 -8.452 1.00 86.38 384 CYS A N 1
ATOM 3148 C CA . CYS A 1 384 ? -14.539 -3.718 -8.197 1.00 86.38 384 CYS A CA 1
ATOM 3149 C C . CYS A 1 384 ? -14.364 -2.915 -9.489 1.00 86.38 384 CYS A C 1
ATOM 3151 O O . CYS A 1 384 ? -13.891 -3.420 -10.504 1.00 86.38 384 CYS A O 1
ATOM 3153 N N . GLN A 1 385 ? -14.729 -1.634 -9.432 1.00 85.62 385 GLN A N 1
ATOM 3154 C CA . GLN A 1 385 ? -14.529 -0.685 -10.524 1.00 85.62 385 GLN A CA 1
ATOM 3155 C C . GLN A 1 385 ? -13.598 0.444 -10.095 1.00 85.62 385 GLN A C 1
ATOM 3157 O O . GLN A 1 385 ? -13.582 0.861 -8.933 1.00 85.62 385 GLN A O 1
ATOM 3162 N N . LEU A 1 386 ? -12.843 0.975 -11.058 1.00 84.62 386 LEU A N 1
ATOM 3163 C CA . LEU A 1 386 ? -11.921 2.075 -10.814 1.00 84.62 386 LEU A CA 1
ATOM 3164 C C . LEU A 1 386 ? -12.681 3.352 -10.431 1.00 84.62 386 LEU A C 1
ATOM 3166 O O . LEU A 1 386 ? -13.471 3.885 -11.212 1.00 84.62 386 LEU A O 1
ATOM 3170 N N . ASN A 1 387 ? -12.394 3.895 -9.251 1.00 76.12 387 ASN A N 1
ATOM 3171 C CA . ASN A 1 387 ? -12.894 5.209 -8.866 1.00 76.12 387 ASN A CA 1
ATOM 3172 C C . ASN A 1 387 ? -12.019 6.305 -9.496 1.00 76.12 387 ASN A C 1
ATOM 3174 O O . ASN A 1 387 ? -10.864 6.483 -9.109 1.00 76.12 387 ASN A O 1
ATOM 3178 N N . LYS A 1 388 ? -12.581 7.071 -10.438 1.00 70.94 388 LYS A N 1
ATOM 3179 C CA . LYS A 1 388 ? -11.853 8.105 -11.198 1.00 70.94 388 LYS A CA 1
ATOM 3180 C C . LYS A 1 388 ? -11.169 9.153 -10.312 1.00 70.94 388 LYS A C 1
ATOM 3182 O O . LYS A 1 388 ? -10.060 9.575 -10.620 1.00 70.94 388 LYS A O 1
ATOM 3187 N N . ASN A 1 389 ? -11.758 9.483 -9.160 1.00 70.25 389 ASN A N 1
ATOM 3188 C CA . ASN A 1 389 ? -11.201 10.471 -8.228 1.00 70.25 389 ASN A CA 1
ATOM 3189 C C . ASN A 1 389 ? -9.843 10.042 -7.631 1.00 70.25 389 ASN A C 1
ATOM 3191 O O . ASN A 1 389 ? -9.060 10.887 -7.195 1.00 70.25 389 ASN A O 1
ATOM 3195 N N . ILE A 1 390 ? -9.546 8.736 -7.608 1.00 68.62 390 ILE A N 1
ATOM 3196 C CA . ILE A 1 390 ? -8.282 8.195 -7.086 1.00 68.62 390 ILE A CA 1
ATOM 3197 C C . ILE A 1 390 ? -7.111 8.572 -8.005 1.00 68.62 390 ILE A C 1
ATOM 3199 O O . ILE A 1 390 ? -6.037 8.932 -7.517 1.00 68.62 390 ILE A O 1
ATOM 3203 N N . ILE A 1 391 ? -7.318 8.545 -9.324 1.00 69.44 391 ILE A N 1
ATOM 3204 C CA . ILE A 1 391 ? -6.265 8.772 -10.324 1.00 69.44 391 ILE A CA 1
ATOM 3205 C C . ILE A 1 391 ? -5.728 10.201 -10.225 1.00 69.44 391 ILE A C 1
ATOM 3207 O O . ILE A 1 391 ? -4.521 10.403 -10.055 1.00 69.44 391 ILE A O 1
ATOM 3211 N N . ASP A 1 392 ? -6.632 11.181 -10.249 1.00 60.12 392 ASP A N 1
ATOM 3212 C CA . ASP A 1 392 ? -6.290 12.607 -10.264 1.00 60.12 392 ASP A CA 1
ATOM 3213 C C . ASP A 1 392 ? -5.512 13.018 -9.005 1.00 60.12 392 ASP A C 1
ATOM 3215 O O . ASP A 1 392 ? -4.547 13.788 -9.064 1.00 60.12 392 ASP A O 1
ATOM 3219 N N . SER A 1 393 ? -5.860 12.426 -7.856 1.00 52.91 393 SER A N 1
ATOM 3220 C CA . SER A 1 393 ? -5.198 12.699 -6.577 1.00 52.91 393 SER A CA 1
ATOM 3221 C C . SER A 1 393 ? -3.747 12.194 -6.516 1.00 52.91 393 SER A C 1
ATOM 3223 O O . SER A 1 393 ? -2.894 12.826 -5.887 1.00 52.91 393 SER A O 1
ATOM 3225 N N . LYS A 1 394 ? -3.425 11.075 -7.181 1.00 56.88 394 LYS A N 1
ATOM 3226 C CA . LYS A 1 394 ? -2.100 10.430 -7.102 1.00 56.88 394 LYS A CA 1
ATOM 3227 C C . LYS A 1 394 ? -1.132 10.897 -8.172 1.00 56.88 394 LYS A C 1
ATOM 3229 O O . LYS A 1 394 ? 0.072 10.915 -7.918 1.00 56.88 394 LYS A O 1
ATOM 3234 N N . VAL A 1 395 ? -1.635 11.332 -9.323 1.00 52.16 395 VAL A N 1
ATOM 3235 C CA . VAL A 1 395 ? -0.824 12.037 -10.322 1.00 52.16 395 VAL A CA 1
ATOM 3236 C C . VAL A 1 395 ? -0.301 13.364 -9.746 1.00 52.16 395 VAL A C 1
ATOM 3238 O O . VAL A 1 395 ? 0.877 13.690 -9.912 1.00 52.16 395 VAL A O 1
ATOM 3241 N N . SER A 1 396 ? -1.134 14.069 -8.971 1.00 40.34 396 SER A N 1
ATOM 3242 C CA . SER A 1 396 ? -0.807 15.361 -8.348 1.00 40.34 396 SER A CA 1
ATOM 3243 C C . SER A 1 396 ? 0.256 15.284 -7.235 1.00 40.34 396 SER A C 1
ATOM 3245 O O . SER A 1 396 ? 1.102 16.171 -7.126 1.00 40.34 396 SER A O 1
ATOM 3247 N N . GLN A 1 397 ? 0.311 14.198 -6.451 1.00 42.91 397 GLN A N 1
ATOM 3248 C CA . GLN A 1 397 ? 1.286 14.047 -5.351 1.00 42.91 397 GLN A CA 1
ATOM 3249 C C . GLN A 1 397 ? 2.760 14.028 -5.795 1.00 42.91 397 GLN A C 1
ATOM 3251 O O . GLN A 1 397 ? 3.657 14.146 -4.962 1.00 42.91 397 GLN A O 1
ATOM 3256 N N . TYR A 1 398 ? 3.030 13.878 -7.093 1.00 42.56 398 TYR A N 1
ATOM 3257 C CA . TYR A 1 398 ? 4.387 13.839 -7.635 1.00 42.56 398 TYR A CA 1
ATOM 3258 C C . TYR A 1 398 ? 4.731 15.038 -8.530 1.00 42.56 398 TYR A C 1
ATOM 3260 O O . TYR A 1 398 ? 5.872 15.098 -8.994 1.00 42.56 398 TYR A O 1
ATOM 3268 N N . SER A 1 399 ? 3.795 15.965 -8.778 1.00 44.19 399 SER A N 1
ATOM 3269 C CA . SER A 1 399 ? 3.927 17.027 -9.788 1.00 44.19 399 SER A CA 1
ATOM 3270 C C . SER A 1 399 ? 4.459 18.369 -9.269 1.00 44.19 399 SER A C 1
ATOM 3272 O O . SER A 1 399 ? 4.760 19.233 -10.082 1.00 44.19 399 SER A O 1
ATOM 3274 N N . SER A 1 400 ? 4.580 18.579 -7.954 1.00 42.78 400 SER A N 1
ATOM 3275 C CA . SER A 1 400 ? 4.877 19.907 -7.385 1.00 42.78 400 SER A CA 1
ATOM 3276 C C . SER A 1 400 ? 6.351 20.336 -7.420 1.00 42.78 400 SER A C 1
ATOM 3278 O O . SER A 1 400 ? 6.645 21.474 -7.075 1.00 42.78 400 SER A O 1
ATOM 3280 N N . GLU A 1 401 ? 7.285 19.458 -7.806 1.00 46.06 401 GLU A N 1
ATOM 3281 C CA . GLU A 1 401 ? 8.729 19.695 -7.594 1.00 46.06 401 GLU A CA 1
ATOM 3282 C C . GLU A 1 401 ? 9.634 19.349 -8.795 1.00 46.06 401 GLU A C 1
ATOM 3284 O O . GLU A 1 401 ? 10.855 19.397 -8.668 1.00 46.06 401 GLU A O 1
ATOM 3289 N N . SER A 1 402 ? 9.085 18.994 -9.966 1.00 48.72 402 SER A N 1
ATOM 3290 C CA . SER A 1 402 ? 9.887 18.777 -11.186 1.00 48.72 402 SER A CA 1
ATOM 3291 C C . SER A 1 402 ? 9.393 19.633 -12.346 1.00 48.72 402 SER A C 1
ATOM 3293 O O . SER A 1 402 ? 8.195 19.665 -12.607 1.00 48.72 402 SER A O 1
ATOM 3295 N N . HIS A 1 403 ? 10.318 20.235 -13.102 1.00 53.53 403 HIS A N 1
ATOM 3296 C CA . HIS A 1 403 ? 10.029 20.992 -14.332 1.00 53.53 403 HIS A CA 1
ATOM 3297 C C . HIS A 1 403 ? 9.387 20.134 -15.442 1.00 53.53 403 HIS A C 1
ATOM 3299 O O . HIS A 1 403 ? 8.819 20.664 -16.394 1.00 53.53 403 HIS A O 1
ATOM 3305 N N . ARG A 1 404 ? 9.432 18.801 -15.307 1.00 60.31 404 ARG A N 1
ATOM 3306 C CA . ARG A 1 404 ? 8.794 17.846 -16.214 1.00 60.31 404 ARG A CA 1
ATOM 3307 C C . ARG A 1 404 ? 7.352 17.532 -15.785 1.00 60.31 404 ARG A C 1
ATOM 3309 O O . ARG A 1 404 ? 7.139 17.169 -14.623 1.00 60.31 404 ARG A O 1
ATOM 3316 N N . PRO A 1 405 ? 6.373 17.544 -16.711 1.00 56.41 405 PRO A N 1
ATOM 3317 C CA . PRO A 1 405 ? 5.036 17.039 -16.426 1.00 56.41 405 PRO A CA 1
ATOM 3318 C C . PRO A 1 405 ? 5.105 15.538 -16.111 1.00 56.41 405 PRO A C 1
ATOM 3320 O O . PRO A 1 405 ? 5.435 14.714 -16.967 1.00 56.41 405 PRO A O 1
ATOM 3323 N N . ARG A 1 406 ? 4.835 15.181 -14.851 1.00 63.00 406 ARG A N 1
ATOM 3324 C CA . ARG A 1 406 ? 4.800 13.786 -14.392 1.00 63.00 406 ARG A CA 1
ATOM 3325 C C . ARG A 1 406 ? 3.489 13.105 -14.801 1.00 63.00 406 ARG A C 1
ATOM 3327 O O . ARG A 1 406 ? 2.497 13.778 -15.054 1.00 63.00 406 ARG A O 1
ATOM 3334 N N . ALA A 1 407 ? 3.513 11.771 -14.863 1.00 62.66 407 ALA A N 1
ATOM 3335 C CA . ALA A 1 407 ? 2.391 10.918 -15.282 1.00 62.66 407 ALA A CA 1
ATOM 3336 C C . ALA A 1 407 ? 1.868 11.176 -16.708 1.00 62.66 407 ALA A C 1
ATOM 3338 O O . ALA A 1 407 ? 0.674 11.084 -16.967 1.00 62.66 407 ALA A O 1
ATOM 3339 N N . ARG A 1 408 ? 2.776 11.494 -17.637 1.00 72.12 408 ARG A N 1
ATOM 3340 C CA . ARG A 1 408 ? 2.491 11.533 -19.074 1.00 72.12 408 ARG A CA 1
ATOM 3341 C C . ARG A 1 408 ? 3.354 10.519 -19.807 1.00 72.12 408 ARG A C 1
ATOM 3343 O O . ARG A 1 408 ? 4.569 10.480 -19.565 1.00 72.12 408 ARG A O 1
ATOM 3350 N N . SER A 1 409 ? 2.739 9.768 -20.711 1.00 81.81 409 SER A N 1
ATOM 3351 C CA . SER A 1 409 ? 3.424 8.891 -21.656 1.00 81.81 409 SER A CA 1
ATOM 3352 C C . SER A 1 409 ? 4.401 9.680 -22.528 1.00 81.81 409 SER A C 1
ATOM 3354 O O . SER A 1 409 ? 4.112 10.806 -22.938 1.00 81.81 409 SER A O 1
ATOM 3356 N N . TYR A 1 410 ? 5.565 9.089 -22.806 1.00 87.88 410 TYR A N 1
ATOM 3357 C CA . TYR A 1 410 ? 6.588 9.619 -23.716 1.00 87.88 410 TYR A CA 1
ATOM 3358 C C . TYR A 1 410 ? 7.074 11.037 -23.383 1.00 87.88 410 TYR A C 1
ATOM 3360 O O . TYR A 1 410 ? 7.419 11.822 -24.270 1.00 87.88 410 TYR A O 1
ATOM 3368 N N . SER A 1 411 ? 7.126 11.389 -22.096 1.00 86.31 411 SER A N 1
ATOM 3369 C CA . SER A 1 411 ? 7.513 12.745 -21.682 1.00 86.31 411 SER A CA 1
ATOM 3370 C C . SER A 1 411 ? 9.011 13.036 -21.848 1.00 86.31 411 SER A C 1
ATOM 3372 O O . SER A 1 411 ? 9.404 14.196 -21.813 1.00 86.31 411 SER A O 1
ATOM 3374 N N . TRP A 1 412 ? 9.849 12.028 -22.112 1.00 91.19 412 TRP A N 1
ATOM 3375 C CA . TRP A 1 412 ? 11.241 12.205 -22.538 1.00 91.19 412 TRP A CA 1
ATOM 3376 C C . TRP A 1 412 ? 11.352 13.061 -23.808 1.00 91.19 412 TRP A C 1
ATOM 3378 O O . TRP A 1 412 ? 12.319 13.809 -23.950 1.00 91.19 412 TRP A O 1
ATOM 3388 N N . LYS A 1 413 ? 10.344 13.024 -24.698 1.00 91.81 413 LYS A N 1
ATOM 3389 C CA . LYS A 1 413 ? 10.342 13.790 -25.955 1.00 91.81 413 LYS A CA 1
ATOM 3390 C C . LYS A 1 413 ? 10.405 15.301 -25.724 1.00 91.81 413 LYS A C 1
ATOM 3392 O O . LYS A 1 413 ? 10.973 15.998 -26.559 1.00 91.81 413 LYS A O 1
ATOM 3397 N N . SER A 1 414 ? 9.868 15.800 -24.607 1.00 89.31 414 SER A N 1
ATOM 3398 C CA . SER A 1 414 ? 9.857 17.232 -24.276 1.00 89.31 414 SER A CA 1
ATOM 3399 C C . SER A 1 414 ? 11.076 17.702 -23.480 1.00 89.31 414 SER A C 1
ATOM 3401 O O . SER A 1 414 ? 11.171 18.887 -23.188 1.00 89.31 414 SER A O 1
ATOM 3403 N N . VAL A 1 415 ? 11.974 16.798 -23.079 1.00 89.25 415 VAL A N 1
ATOM 3404 C CA . VAL A 1 415 ? 13.144 17.112 -22.235 1.00 89.25 415 VAL A CA 1
ATOM 3405 C C . VAL A 1 415 ? 14.451 16.614 -22.862 1.00 89.25 415 VAL A C 1
ATOM 3407 O O . VAL A 1 415 ? 15.409 16.299 -22.160 1.00 89.25 415 VAL A O 1
ATOM 3410 N N . GLN A 1 416 ? 14.482 16.519 -24.195 1.00 90.56 416 GLN A N 1
ATOM 3411 C CA . GLN A 1 416 ? 15.631 16.001 -24.942 1.00 90.56 416 GLN A CA 1
ATOM 3412 C C . GLN A 1 416 ? 16.903 16.817 -24.717 1.00 90.56 416 GLN A C 1
ATOM 3414 O O . GLN A 1 416 ? 17.970 16.229 -24.624 1.00 90.56 416 GLN A O 1
ATOM 3419 N N . GLU A 1 417 ? 16.798 18.140 -24.582 1.00 91.56 417 GLU A N 1
ATOM 3420 C CA . GLU A 1 417 ? 17.957 18.996 -24.305 1.00 91.56 417 GLU A CA 1
ATOM 3421 C C . GLU A 1 417 ? 18.506 18.761 -22.890 1.00 91.56 417 GLU A C 1
ATOM 3423 O O . GLU A 1 417 ? 19.706 18.565 -22.715 1.00 91.56 417 GLU A O 1
ATOM 3428 N N . GLU A 1 418 ? 17.623 18.715 -21.885 1.00 93.00 418 GLU A N 1
ATOM 3429 C CA . GLU A 1 418 ? 18.001 18.553 -20.474 1.00 93.00 418 GLU A CA 1
ATOM 3430 C C . GLU A 1 418 ? 18.605 17.170 -20.186 1.00 93.00 418 GLU A C 1
ATOM 3432 O O . GLU A 1 418 ? 19.549 17.068 -19.404 1.00 93.00 418 GLU A O 1
ATOM 3437 N N . TYR A 1 419 ? 18.090 16.110 -20.820 1.00 94.25 419 TYR A N 1
ATOM 3438 C CA . TYR A 1 419 ? 18.506 14.718 -20.587 1.00 94.25 419 TYR A CA 1
ATOM 3439 C C . TYR A 1 419 ? 19.156 14.057 -21.808 1.00 94.25 419 TYR A C 1
ATOM 3441 O O . TYR A 1 419 ? 19.083 12.834 -21.964 1.00 94.25 419 TYR A O 1
ATOM 3449 N N . SER A 1 420 ? 19.770 14.855 -22.684 1.00 95.06 420 SER A N 1
ATOM 3450 C CA . SER A 1 420 ? 20.366 14.413 -23.953 1.00 95.06 420 SER A CA 1
ATOM 3451 C C . SER A 1 420 ? 21.298 13.217 -23.770 1.00 95.06 420 SER A C 1
ATOM 3453 O O . SER A 1 420 ? 21.091 12.179 -24.396 1.00 95.06 420 SER A O 1
ATOM 3455 N N . HIS A 1 421 ? 22.238 13.302 -22.828 1.00 95.50 421 HIS A N 1
ATOM 3456 C CA . HIS A 1 421 ? 23.193 12.230 -22.546 1.00 95.50 421 HIS A CA 1
ATOM 3457 C C . HIS A 1 421 ? 22.514 10.917 -22.131 1.00 95.50 421 HIS A C 1
ATOM 3459 O O . HIS A 1 421 ? 22.858 9.861 -22.663 1.00 95.50 421 HIS A O 1
ATOM 3465 N N . ILE A 1 422 ? 21.521 10.953 -21.230 1.00 96.25 422 ILE A N 1
ATOM 3466 C CA . ILE A 1 422 ? 20.776 9.739 -20.848 1.00 96.25 422 ILE A CA 1
ATOM 3467 C C . ILE A 1 422 ? 20.012 9.178 -22.047 1.00 96.25 422 ILE A C 1
ATOM 3469 O O . ILE A 1 422 ? 20.053 7.972 -22.280 1.00 96.25 422 ILE A O 1
ATOM 3473 N N . ILE A 1 423 ? 19.310 10.028 -22.799 1.00 96.88 423 ILE A N 1
ATOM 3474 C CA . ILE A 1 423 ? 18.459 9.603 -23.916 1.00 96.88 423 ILE A CA 1
ATOM 3475 C C . ILE A 1 423 ? 19.302 8.974 -25.028 1.00 96.88 423 ILE A C 1
ATOM 3477 O O . ILE A 1 423 ? 18.992 7.871 -25.480 1.00 96.88 423 ILE A O 1
ATOM 3481 N N . GLU A 1 424 ? 20.387 9.629 -25.440 1.00 96.25 424 GLU A N 1
ATOM 3482 C CA . GLU A 1 424 ? 21.315 9.115 -26.450 1.00 96.25 424 GLU A CA 1
ATOM 3483 C C . GLU A 1 424 ? 21.958 7.802 -26.005 1.00 96.25 424 GLU A C 1
ATOM 3485 O O . GLU A 1 424 ? 22.018 6.840 -26.776 1.00 96.25 424 GLU A O 1
ATOM 3490 N N . HIS A 1 425 ? 22.400 7.725 -24.746 1.00 95.44 425 HIS A N 1
ATOM 3491 C CA . HIS A 1 425 ? 23.013 6.514 -24.216 1.00 95.44 425 HIS A CA 1
ATOM 3492 C C . HIS A 1 425 ? 22.011 5.361 -24.157 1.00 95.44 425 HIS A C 1
ATOM 3494 O O . HIS A 1 425 ? 22.342 4.271 -24.612 1.00 95.44 425 HIS A O 1
ATOM 3500 N N . VAL A 1 426 ? 20.782 5.596 -23.685 1.00 97.06 426 VAL A N 1
ATOM 3501 C CA . VAL A 1 426 ? 19.692 4.604 -23.677 1.00 97.06 426 VAL A CA 1
ATOM 3502 C C . VAL A 1 426 ? 19.384 4.119 -25.094 1.00 97.06 426 VAL A C 1
ATOM 3504 O O . VAL A 1 426 ? 19.385 2.913 -25.331 1.00 97.06 426 VAL A O 1
ATOM 3507 N N . ASN A 1 427 ? 19.194 5.031 -26.051 1.00 96.69 427 ASN A N 1
ATOM 3508 C CA . ASN A 1 427 ? 18.915 4.679 -27.447 1.00 96.69 427 ASN A CA 1
ATOM 3509 C C . ASN A 1 427 ? 20.041 3.852 -28.078 1.00 96.69 427 ASN A C 1
ATOM 3511 O O . ASN A 1 427 ? 19.786 2.984 -28.910 1.00 96.69 427 ASN A O 1
ATOM 3515 N N . ARG A 1 428 ? 21.293 4.110 -27.688 1.00 95.44 428 ARG A N 1
ATOM 3516 C CA . ARG A 1 428 ? 22.463 3.395 -28.202 1.00 95.44 428 ARG A CA 1
ATOM 3517 C C . ARG A 1 428 ? 22.662 2.036 -27.535 1.00 95.44 428 ARG A C 1
ATOM 3519 O O . ARG A 1 428 ? 22.915 1.058 -28.232 1.00 95.44 428 ARG A O 1
ATOM 3526 N N . THR A 1 429 ? 22.611 1.960 -26.205 1.00 95.56 429 THR A N 1
ATOM 3527 C CA . THR A 1 429 ? 23.013 0.751 -25.465 1.00 95.56 429 THR A CA 1
ATOM 3528 C C . THR A 1 429 ? 21.863 -0.186 -25.136 1.00 95.56 429 THR A C 1
ATOM 3530 O O . THR A 1 429 ? 22.134 -1.366 -24.901 1.00 95.56 429 THR A O 1
ATOM 3533 N N . LEU A 1 430 ? 20.619 0.307 -25.134 1.00 96.62 430 LEU A N 1
ATOM 3534 C CA . LEU A 1 430 ? 19.399 -0.448 -24.827 1.00 96.62 430 LEU A CA 1
ATOM 3535 C C . LEU A 1 430 ? 18.464 -0.582 -26.039 1.00 96.62 430 LEU A C 1
ATOM 3537 O O . LEU A 1 430 ? 17.280 -0.862 -25.865 1.00 96.62 430 LEU A O 1
ATOM 3541 N N . LYS A 1 431 ? 18.974 -0.375 -27.262 1.00 96.56 431 LYS A N 1
ATOM 3542 C CA . LYS A 1 431 ? 18.193 -0.459 -28.505 1.00 96.56 431 LYS A CA 1
ATOM 3543 C C . LYS A 1 431 ? 17.397 -1.762 -28.589 1.00 96.56 431 LYS A C 1
ATOM 3545 O O . LYS A 1 431 ? 16.183 -1.733 -28.712 1.00 96.56 431 LYS A O 1
ATOM 3550 N N . ASP A 1 432 ? 18.062 -2.900 -28.414 1.00 96.38 432 ASP A N 1
ATOM 3551 C CA . ASP A 1 432 ? 17.410 -4.209 -28.502 1.00 96.38 432 ASP A CA 1
ATOM 3552 C C . ASP A 1 432 ? 16.295 -4.376 -27.457 1.00 96.38 432 ASP A C 1
ATOM 3554 O O . ASP A 1 432 ? 15.269 -4.996 -27.733 1.00 96.38 432 ASP A O 1
ATOM 3558 N N . GLU A 1 433 ? 16.468 -3.816 -26.256 1.00 97.38 433 GLU A N 1
ATOM 3559 C CA . GLU A 1 433 ? 15.441 -3.822 -25.213 1.00 97.38 433 GLU A CA 1
ATOM 3560 C C . GLU A 1 433 ? 14.261 -2.893 -25.537 1.00 97.38 433 GLU A C 1
ATOM 3562 O O . GLU A 1 433 ? 13.120 -3.263 -25.260 1.00 97.38 433 GLU A O 1
ATOM 3567 N N . ILE A 1 434 ? 14.509 -1.717 -26.124 1.00 97.12 434 ILE A N 1
ATOM 3568 C CA . ILE A 1 434 ? 13.469 -0.781 -26.593 1.00 97.12 434 ILE A CA 1
ATOM 3569 C C . ILE A 1 434 ? 12.613 -1.456 -27.666 1.00 97.12 434 ILE A C 1
ATOM 3571 O O . ILE A 1 434 ? 11.387 -1.500 -27.524 1.00 97.12 434 ILE A O 1
ATOM 3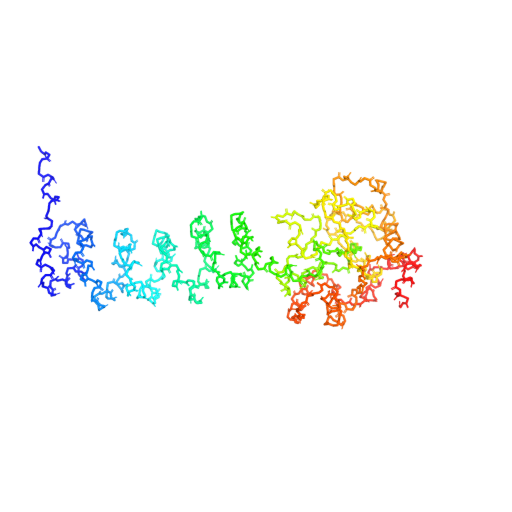575 N N . ASN A 1 435 ? 13.263 -2.050 -28.668 1.00 95.50 435 ASN A N 1
ATOM 3576 C CA . ASN A 1 435 ? 12.606 -2.785 -29.741 1.00 95.50 435 ASN A CA 1
ATOM 3577 C C . ASN A 1 435 ? 11.776 -3.948 -29.182 1.00 95.50 435 ASN A C 1
ATOM 3579 O O . ASN A 1 435 ? 10.597 -4.091 -29.498 1.00 95.50 435 ASN A O 1
ATOM 3583 N N . TYR A 1 436 ? 12.367 -4.756 -28.293 1.00 94.44 436 TYR A N 1
ATOM 3584 C CA . TYR A 1 436 ? 11.693 -5.915 -27.703 1.00 94.44 436 TYR A CA 1
ATOM 3585 C C . TYR A 1 436 ? 10.453 -5.536 -26.883 1.00 94.44 436 TYR A C 1
ATOM 3587 O O . TYR A 1 436 ? 9.472 -6.272 -26.840 1.00 94.44 436 TYR A O 1
ATOM 3595 N N . LEU A 1 437 ? 10.492 -4.388 -26.209 1.00 95.31 437 LEU A N 1
ATOM 3596 C CA . LEU A 1 437 ? 9.371 -3.884 -25.423 1.00 95.31 437 LEU A CA 1
ATOM 3597 C C . LEU A 1 437 ? 8.326 -3.119 -26.250 1.00 95.31 437 LEU A C 1
ATOM 3599 O O . LEU A 1 437 ? 7.313 -2.709 -25.670 1.00 95.31 437 LEU A O 1
ATOM 3603 N N . GLU A 1 438 ? 8.544 -2.969 -27.560 1.00 95.50 438 GLU A N 1
ATOM 3604 C CA . GLU A 1 438 ? 7.680 -2.255 -28.509 1.00 95.50 438 GLU A CA 1
ATOM 3605 C C . GLU A 1 438 ? 7.615 -0.742 -28.225 1.00 95.50 438 GLU A C 1
ATOM 3607 O O . GLU A 1 438 ? 6.539 -0.138 -28.174 1.00 95.50 438 GLU A O 1
ATOM 3612 N N . TYR A 1 439 ? 8.782 -0.127 -28.008 1.00 95.44 439 TYR A N 1
ATOM 3613 C CA . TYR A 1 439 ? 8.942 1.324 -27.837 1.00 95.44 439 TYR A CA 1
ATOM 3614 C C . TYR A 1 439 ? 9.742 1.982 -28.974 1.00 95.44 439 TYR A C 1
ATOM 3616 O O . TYR A 1 439 ? 10.295 3.068 -28.788 1.00 95.44 439 TYR A O 1
ATOM 3624 N N . ASP A 1 440 ? 9.776 1.362 -30.155 1.00 79.06 440 ASP A N 1
ATOM 3625 C CA . ASP A 1 440 ? 10.350 1.940 -31.377 1.00 79.06 440 ASP A CA 1
ATOM 3626 C C . ASP A 1 440 ? 9.447 3.069 -31.898 1.00 79.06 440 ASP A C 1
ATOM 3628 O O . ASP A 1 440 ? 8.640 2.889 -32.808 1.00 79.06 440 ASP A O 1
ATOM 3632 N N . VAL A 1 441 ? 9.523 4.228 -31.239 1.00 67.88 441 VAL A N 1
ATOM 3633 C CA . VAL A 1 441 ? 8.689 5.423 -31.467 1.00 67.88 441 VAL A CA 1
ATOM 3634 C C . VAL A 1 441 ? 9.468 6.713 -31.298 1.00 67.88 441 VAL A C 1
ATOM 3636 O O . VAL A 1 441 ? 10.512 6.694 -30.598 1.00 67.88 441 VAL A O 1
#

Radius of gyration: 32.85 Å; chains: 1; bounding box: 70×53×103 Å

pLDDT: mean 81.43, std 15.51, range [24.33, 98.62]

Foldseek 3Di:
DPPVVVVLVPDVPPVVLVVLLVDPVSVCCCLPPVVSQCVSNVDPVRNVVSLLDPSNLVVCLVDPVSVLSQLVDPVNLVVQLVNPNNLLVQLVRPVSLVSQCPPPSSVVVQVVRPSSLLSLLLDPVSVVVQLVDPVSLVVQLPDLVNLVSCQVDLSSVLVQLVRPSSVVVCVVDPVSVVSNVVRVSNVVSVCVVLVVVLVVQLVLFPDQDDAEEEEAPQLCVVVLQQQCCVFQVQHEEELLDDDPDQRSSHNYYYDHALALVQVQQSCVVRPNNVDHNQAYEYEDEQPLNRQVSLVVQQCVPVVDPDDLQCQQAPDFSCSSRVRCVPLPGPPPSDTDGNLRSVVSSCCHPPVDDDPNYHYAYLQCCLVVVQVRVVVVCVSSVHPTGGDPVSNVVVLVVPQPPDPFRGSHGPSCVVCCVVNVSNNVCCCPSVVVVCVSVPNPD

Secondary structure (DSSP, 8-state):
--SSHHHHTS-S-HHHHHHHHH-HHHHHHHHH-HHHHHHHHSSTHHHHHHHT-HHHHHHHHH-HHHHHHHHHSHHHHHHHHT-HHHHHHHHHSHHHHHHHHH-HHHHHHHHH-HHHHHHHHHSHHHHHHHHT-HHHHHHHHT-HHHHHHHHH-HHHHHHHTT-HHHHHHHHH-HHHHHHHTTSHHHHHHHHHHHHHHHHHHHHT-SS-SPEEEEE-TTSSHHHHHHHHHHHHSS-EEETTS---S-GGG-SEEEE--SSHHHHHHHHHHHT-TT----SEEEEE--HHHHHHHHHHHHHHHH-----HHHHTTTSBHHHHH-S-TT---SSS-S--BHHHHHHHHHHHHTSS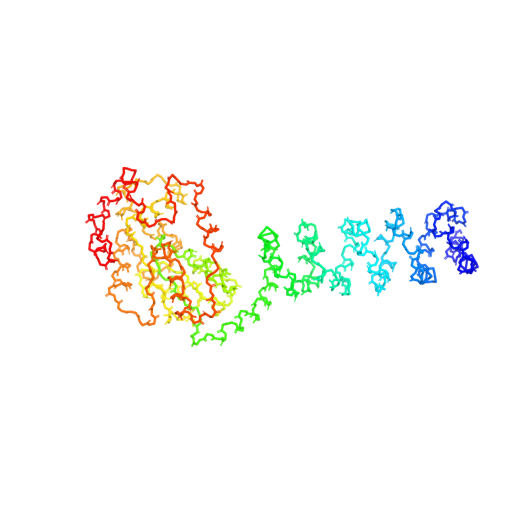--TTEEEEEHHHHHHSHHHHHHHHHHHTT------HHHHHHHHHTTSSS-SS-SS-TTGGGG-TTTTHHHHHHHHHHSHHHHHHTT---